Protein AF-A0A0H4XNU8-F1 (afdb_monomer)

Mean predicted aligned error: 20.28 Å

Radius of gyration: 32.4 Å; Cα contacts (8 Å, |Δi|>4): 1910; chains: 1; bounding box: 94×73×73 Å

pLDDT: mean 80.83, std 12.04, range [45.25, 98.5]

Foldseek 3Di:
DACVVVVAQAAWDDPVPQDIDGHHDEDPQWFQCAPPAFRHTYHDDHDFAACVNVVAQAHWDGSSRRDIYGNHADDPPWHQCQVVDHRHTDNHPPPFAACVNVVAQAAWDGRRPRDIYGNHADDPQWAQLQVVQHRHTDNHPQDFDACVNVVAQADWDGRSRRDIHGSHAEDPQWHQCEPLRHRHTYDDPLDFAACVNVVAQAAWDGRSNRDIDGNHADDPQWHQCLPHHRHTDNNDPPFQACVNVVAQADWDGRRPPDTDGSHADPDQWAQCAPPRHRHTDDDDDDFAACVNVVAQADWDGRSRRDIDGRHAEDPQWDQLQPLDHRHTDHNPDDFAACLQVVAQADWDGRSRRDIDGNHAADPPWHACLVVDHRHTEHVDQDQAREEPEADPWDKDKDKLVPYDQNDADPQAFPQFRKHKYKYFHQAFAKKKKKWFLALAQKKKWKFWDTPPGHTQDIWRDAQAAANMTMDIGGDHHGTMIIIMIFHSDNFQRRIGMTIITMHGADCACAPVLQVRDDRHGDRYHRLSGPRNVPPPCQQANSLAPEEPEADPWDKDKDKQGPQGRNDDDPAAFGSERKHKYKYFHQAFAKKKKWFPPPPAWKKKWKASGSPGPIQDIFTGLDRDLFFTQMDIGTDHHGRMIMIMITHRRDSRYHRMDITIITMHGADCACVPVQPVRDPRPRPRDGHPSDPSND

Organism: NCBI:txid1297742

Nearest PDB structures (foldseek):
  4dzg-assembly1_A  TM=6.553E-01  e=8.108E-03  Aeromonas hydrophila subsp. hydrophila ATCC 7966
  7ay3-assembly1_A  TM=4.704E-01  e=2.960E-02  uncultured bacterium
  1yi9-assembly1_A  TM=2.552E-01  e=3.686E-03  Rattus norvegicus
  6an3-assembly1_A  TM=2.077E-01  e=7.202E-04  Rattus norvegicus
  8a28-assembly1_A  TM=3.999E-01  e=3.730E-01  Limulus polyphemus

Sequence (694 aa):
MTCASQGMDCGIAIDGCGGTLECGQCGPDEVCGGGGRHNVCGPAPCEPTTCEALGNDCGQVSDGCGGVLECGGCEAPEACGGGGTPNVCGEPTCTPDTCESLARNCGAVPDGCGGILSCGACPEGLSCGGDGTPNMCGRGVCKRTTCGALGKNCGQVSDGCGGMLDCGVCANGLSCGGGGVPNVCGNPLCTPGTCETLGKNCGAVADGCGGMLDCGVCVDGETCGGTEPNVCGSGVCTPLTCESQGKNCGDVPDGCGGLLDCGFCPGDQTCGGGGVDHVCGNPICTPATCESLGSDCGTVPDGCGGALQCGTCANGEVCGGGGTPNVCAATSCRPYTCGLLGKTCGSVPDGCGGYLECGTCTAPESCGATGVPNVCAASASVCVDRDLGDMLPVMLKGTTAHAGDDHQSSCGGSGAPDRGFLWRAPKSALFTFDTAKSAMRSLISVRSGGCGGAELACAKDGISYGGGARVSVPLVKGQTVLVVVDSASPDRFNAGYFELHIDEQRSSEAGSCFDGMDNDGDRWVDCADPDCHDAPGCGGRGCAHHDLGSALPVTFHGETAGSGDGFQGTCGALLQQDRAHLWTAPKAGTYVFDTAPNEWGNALYVLTGCRGTELGCSANPNPGPRGSPAVKVTLAQGRTVLVVVDGMANPDQDTPIRYTLHISEYAETEAGRCADGADNDADGFADSADSDCR

Structure (mmCIF, N/CA/C/O backbone):
data_AF-A0A0H4XNU8-F1
#
_entry.id   AF-A0A0H4XNU8-F1
#
loop_
_atom_site.group_PDB
_atom_site.id
_atom_site.type_symbol
_atom_site.label_atom_id
_atom_site.label_alt_id
_atom_site.label_comp_id
_atom_site.label_asym_id
_atom_site.label_entity_id
_atom_site.label_seq_id
_atom_site.pdbx_PDB_ins_code
_atom_site.Cartn_x
_atom_site.Cartn_y
_atom_site.Cartn_z
_atom_site.occupancy
_atom_site.B_iso_or_equiv
_atom_site.auth_seq_id
_atom_site.auth_comp_id
_atom_site.auth_asym_id
_atom_site.auth_atom_id
_atom_site.pdbx_PDB_model_num
ATOM 1 N N . MET A 1 1 ? 38.198 -1.512 18.448 1.00 57.19 1 MET A N 1
ATOM 2 C CA . MET A 1 1 ? 39.018 -0.676 19.364 1.00 57.19 1 MET A CA 1
ATOM 3 C C . MET A 1 1 ? 40.504 -0.828 19.023 1.00 57.19 1 MET A C 1
ATOM 5 O O . MET A 1 1 ? 40.840 -1.827 18.406 1.00 57.19 1 MET A O 1
ATOM 9 N N . THR A 1 2 ? 41.394 0.106 19.392 1.00 69.94 2 THR A N 1
ATOM 10 C CA . THR A 1 2 ? 42.865 -0.029 19.220 1.00 69.94 2 THR A CA 1
ATOM 11 C C . THR A 1 2 ? 43.587 0.007 20.574 1.00 69.94 2 THR A C 1
ATOM 13 O O . THR A 1 2 ? 43.027 0.493 21.555 1.00 69.94 2 THR A O 1
ATOM 16 N N . CYS A 1 3 ? 44.835 -0.475 20.652 1.00 72.12 3 CYS A N 1
ATOM 17 C CA . CYS A 1 3 ? 45.652 -0.383 21.876 1.00 72.12 3 CYS A CA 1
ATOM 18 C C . CYS A 1 3 ? 45.792 1.068 22.370 1.00 72.12 3 CYS A C 1
ATOM 20 O O . CYS A 1 3 ? 45.608 1.353 23.551 1.00 72.12 3 CYS A O 1
ATOM 22 N N . ALA A 1 4 ? 46.002 2.001 21.433 1.00 72.69 4 ALA A N 1
ATOM 23 C CA . ALA A 1 4 ? 46.117 3.427 21.720 1.00 72.69 4 ALA A CA 1
ATOM 24 C C . ALA A 1 4 ? 44.800 4.035 22.231 1.00 72.69 4 ALA A C 1
ATOM 26 O O . ALA A 1 4 ? 44.817 4.822 23.174 1.00 72.69 4 ALA A O 1
ATOM 27 N N . SER A 1 5 ? 43.649 3.640 21.668 1.00 68.62 5 SER A N 1
ATOM 28 C CA . SER A 1 5 ? 42.345 4.125 22.144 1.00 68.62 5 SER A CA 1
ATOM 29 C C . SER A 1 5 ? 41.979 3.589 23.532 1.00 68.62 5 SER A C 1
ATOM 31 O O . SER A 1 5 ? 41.101 4.145 24.179 1.00 68.62 5 SER A O 1
ATOM 33 N N . GLN A 1 6 ? 42.627 2.509 23.978 1.00 63.34 6 GLN A N 1
ATOM 34 C CA . GLN A 1 6 ? 42.438 1.905 25.300 1.00 63.34 6 GLN A CA 1
ATOM 35 C C . GLN A 1 6 ? 43.552 2.279 26.297 1.00 63.34 6 GLN A C 1
ATOM 37 O O . GLN A 1 6 ? 43.554 1.790 27.424 1.00 63.34 6 GLN A O 1
ATOM 42 N N . GLY A 1 7 ? 44.493 3.148 25.904 1.00 73.25 7 GLY A N 1
ATOM 43 C CA . GLY A 1 7 ? 45.589 3.601 26.765 1.00 73.25 7 GLY A CA 1
ATOM 44 C C . GLY A 1 7 ? 46.580 2.500 27.159 1.00 73.25 7 GLY A C 1
ATOM 45 O O . GLY A 1 7 ? 47.134 2.569 28.254 1.00 73.25 7 GLY A O 1
ATOM 46 N N . MET A 1 8 ? 46.766 1.488 26.302 1.00 78.12 8 MET A N 1
ATOM 47 C CA . MET A 1 8 ? 47.666 0.354 26.536 1.00 78.12 8 MET A CA 1
ATOM 48 C C . MET A 1 8 ? 48.914 0.446 25.650 1.00 78.12 8 MET A C 1
ATOM 50 O O . MET A 1 8 ? 48.805 0.539 24.425 1.00 78.12 8 MET A O 1
ATOM 54 N N . ASP A 1 9 ? 50.088 0.356 26.273 1.00 82.56 9 ASP A N 1
ATOM 55 C CA . ASP A 1 9 ? 51.400 0.432 25.610 1.00 82.56 9 ASP A CA 1
ATOM 56 C C . ASP A 1 9 ? 52.025 -0.956 25.389 1.00 82.56 9 ASP A C 1
ATOM 58 O O . ASP A 1 9 ? 52.915 -1.125 24.552 1.00 82.56 9 ASP A O 1
ATOM 62 N N . CYS A 1 10 ? 51.573 -1.955 26.152 1.00 77.69 10 CYS A N 1
ATOM 63 C CA . CYS A 1 10 ? 52.106 -3.312 26.158 1.00 77.69 10 CYS A CA 1
ATOM 64 C C . CYS A 1 10 ? 51.025 -4.348 26.533 1.00 77.69 10 CYS A C 1
ATOM 66 O O . CYS A 1 10 ? 50.009 -4.002 27.133 1.00 77.69 10 CYS A O 1
ATOM 68 N N . GLY A 1 11 ? 51.270 -5.633 26.269 1.00 77.12 11 GLY A N 1
ATOM 69 C CA . GLY A 1 11 ? 50.391 -6.727 26.694 1.00 77.12 11 GLY A CA 1
ATOM 70 C C . GLY A 1 11 ? 49.238 -6.991 25.725 1.00 77.12 11 GLY A C 1
ATOM 71 O O . GLY A 1 11 ? 49.294 -6.623 24.557 1.00 77.12 11 GLY A O 1
ATOM 72 N N . ILE A 1 12 ? 48.201 -7.686 26.190 1.00 73.12 12 ILE A N 1
ATOM 73 C CA . ILE A 1 12 ? 47.068 -8.093 25.349 1.00 73.12 12 ILE A CA 1
ATOM 74 C C . ILE A 1 12 ? 45.835 -7.262 25.722 1.00 73.12 12 ILE A C 1
ATOM 76 O O . ILE A 1 12 ? 45.466 -7.177 26.894 1.00 73.12 12 ILE A O 1
ATOM 80 N N . ALA A 1 13 ? 45.193 -6.662 24.721 1.00 66.31 13 ALA A N 1
ATOM 81 C CA . ALA A 1 13 ? 43.904 -5.983 24.833 1.00 66.31 13 ALA A CA 1
ATOM 82 C C . ALA A 1 13 ? 42.803 -6.815 24.162 1.00 66.31 13 ALA A C 1
ATOM 84 O O . ALA A 1 13 ? 43.080 -7.610 23.271 1.00 66.31 13 ALA A O 1
ATOM 85 N N . ILE A 1 14 ? 41.545 -6.620 24.548 1.00 64.25 14 ILE A N 1
ATOM 86 C CA . ILE A 1 14 ? 40.401 -7.264 23.885 1.00 64.25 14 ILE A CA 1
ATOM 87 C C . ILE A 1 14 ? 39.806 -6.262 22.891 1.00 64.25 14 ILE A C 1
ATOM 89 O O . ILE A 1 14 ? 39.700 -5.066 23.184 1.00 64.25 14 ILE A O 1
ATOM 93 N N . ASP A 1 15 ? 39.458 -6.719 21.690 1.00 61.16 15 ASP A N 1
ATOM 94 C CA . ASP A 1 15 ? 38.991 -5.847 20.600 1.00 61.16 15 ASP A CA 1
ATOM 95 C C . ASP A 1 15 ? 37.511 -5.436 20.697 1.00 61.16 15 ASP A C 1
ATOM 97 O O . ASP A 1 15 ? 37.082 -4.527 19.977 1.00 61.16 15 ASP A O 1
ATOM 101 N N . GLY A 1 16 ? 36.770 -6.050 21.626 1.00 53.28 16 GLY A N 1
ATOM 102 C CA . GLY A 1 16 ? 35.334 -5.862 21.847 1.00 53.28 16 GLY A CA 1
ATOM 103 C C . GLY A 1 16 ? 34.435 -6.798 21.028 1.00 53.28 16 GLY A C 1
ATOM 104 O O . GLY A 1 16 ? 33.220 -6.690 21.133 1.00 53.28 16 GLY A O 1
ATOM 105 N N . CYS A 1 17 ? 35.003 -7.710 20.234 1.00 45.25 17 CYS A N 1
ATOM 106 C CA . CYS A 1 17 ? 34.292 -8.690 19.398 1.00 45.25 17 CYS A CA 1
ATOM 107 C C . CYS A 1 17 ? 34.685 -10.146 19.729 1.00 45.25 17 CYS A C 1
ATOM 109 O O . CYS A 1 17 ? 34.407 -11.058 18.952 1.00 45.25 17 CYS A O 1
ATOM 111 N N . GLY A 1 18 ? 35.339 -10.369 20.875 1.00 53.19 18 GLY A N 1
ATOM 112 C CA . GLY A 1 18 ? 35.817 -11.684 21.315 1.00 53.19 18 GLY A CA 1
ATOM 113 C C . GLY A 1 18 ? 37.211 -12.069 20.801 1.00 53.19 18 GLY A C 1
ATOM 114 O O . GLY A 1 18 ? 37.620 -13.212 20.999 1.00 53.19 18 GLY A O 1
ATOM 115 N N . GLY A 1 19 ? 37.942 -11.147 20.161 1.00 56.78 19 GLY A N 1
ATOM 116 C CA . GLY A 1 19 ? 39.332 -11.323 19.733 1.00 56.78 19 GLY A CA 1
ATOM 117 C C . GLY A 1 19 ? 40.340 -10.566 20.610 1.00 56.78 19 GLY A C 1
ATOM 118 O O . GLY A 1 19 ? 39.985 -9.696 21.410 1.00 56.78 19 GLY A O 1
ATOM 119 N N . THR A 1 20 ? 41.625 -10.899 20.460 1.00 64.38 20 THR A N 1
ATOM 120 C CA . THR A 1 20 ? 42.739 -10.281 21.199 1.00 64.38 20 THR A CA 1
ATOM 121 C C . THR A 1 20 ? 43.615 -9.416 20.291 1.00 64.38 20 THR A C 1
ATOM 123 O O . THR A 1 20 ? 44.028 -9.849 19.217 1.00 64.38 20 THR A O 1
ATOM 126 N N . LEU A 1 21 ? 43.959 -8.217 20.755 1.00 68.50 21 LEU A N 1
ATOM 127 C CA . LEU A 1 21 ? 44.930 -7.293 20.173 1.00 68.50 21 LEU A CA 1
ATOM 128 C C . LEU A 1 21 ? 46.251 -7.402 20.942 1.00 68.50 21 LEU A C 1
ATOM 130 O O . LEU A 1 21 ? 46.272 -7.222 22.158 1.00 68.50 21 LEU A O 1
ATOM 134 N N . GLU A 1 22 ? 47.359 -7.641 20.243 1.00 77.12 22 GLU A N 1
ATOM 135 C CA . GLU A 1 22 ? 48.696 -7.581 20.843 1.00 77.12 22 GLU A CA 1
ATOM 136 C C . GLU A 1 22 ? 49.221 -6.140 20.823 1.00 77.12 22 GLU A C 1
ATOM 138 O O . GLU A 1 22 ? 49.539 -5.576 19.773 1.00 77.12 22 GLU A O 1
ATOM 143 N N . CYS A 1 23 ? 49.310 -5.531 21.999 1.00 75.75 23 CYS A N 1
ATOM 144 C CA . CYS A 1 23 ? 49.832 -4.191 22.196 1.00 75.75 23 CYS A CA 1
ATOM 145 C C . CYS A 1 23 ? 51.313 -4.302 22.546 1.00 75.75 23 CYS A C 1
ATOM 147 O O . CYS A 1 23 ? 51.617 -4.772 23.625 1.00 75.75 23 CYS A O 1
ATOM 149 N N . GLY A 1 24 ? 52.214 -3.891 21.647 1.00 80.19 24 GLY A N 1
ATOM 150 C CA . GLY A 1 24 ? 53.619 -3.534 21.922 1.00 80.19 24 GLY A CA 1
ATOM 151 C C . GLY A 1 24 ? 54.513 -4.479 22.759 1.00 80.19 24 GLY A C 1
ATOM 152 O O . GLY A 1 24 ? 54.123 -5.507 23.298 1.00 80.19 24 GLY A O 1
ATOM 153 N N . GLN A 1 25 ? 55.789 -4.112 22.885 1.00 80.75 25 GLN A N 1
ATOM 154 C CA . GLN A 1 25 ? 56.711 -4.693 23.867 1.00 80.75 25 GLN A CA 1
ATOM 155 C C . GLN A 1 25 ? 57.428 -3.558 24.594 1.00 80.75 25 GLN A C 1
ATOM 157 O O . GLN A 1 25 ? 57.794 -2.562 23.969 1.00 80.75 25 GLN A O 1
ATOM 162 N N . CYS A 1 26 ? 57.630 -3.707 25.904 1.00 83.75 26 CYS A N 1
ATOM 163 C CA . CYS A 1 26 ? 58.303 -2.690 26.707 1.00 83.75 26 CYS A CA 1
ATOM 164 C C . CYS A 1 26 ? 59.807 -2.618 26.433 1.00 83.75 26 CYS A C 1
ATOM 166 O O . CYS A 1 26 ? 60.426 -3.581 25.971 1.00 83.75 26 CYS A O 1
ATOM 168 N N . GLY A 1 27 ? 60.392 -1.455 26.730 1.00 83.31 27 GLY A N 1
ATOM 169 C CA . GLY A 1 27 ? 61.831 -1.238 26.641 1.00 83.31 27 GLY A CA 1
ATOM 170 C C . GLY A 1 27 ? 62.631 -2.117 27.619 1.00 83.31 27 GLY A C 1
ATOM 171 O O . GLY A 1 27 ? 62.067 -2.710 28.534 1.00 83.31 27 GLY A O 1
ATOM 172 N N . PRO A 1 28 ? 63.965 -2.194 27.464 1.00 77.69 28 PRO A N 1
ATOM 173 C CA . PRO A 1 28 ? 64.818 -3.161 28.167 1.00 77.69 28 PRO A CA 1
ATOM 174 C C . PRO A 1 28 ? 64.850 -3.048 29.704 1.00 77.69 28 PRO A C 1
ATOM 176 O O . PRO A 1 28 ? 65.279 -4.003 30.349 1.00 77.69 28 PRO A O 1
ATOM 179 N N . ASP A 1 29 ? 64.386 -1.934 30.282 1.00 81.88 29 ASP A N 1
ATOM 180 C CA . ASP A 1 29 ? 64.340 -1.691 31.735 1.00 81.88 29 ASP A CA 1
ATOM 181 C C . ASP A 1 29 ? 62.900 -1.591 32.291 1.00 81.88 29 ASP A C 1
ATOM 183 O O . ASP A 1 29 ? 62.694 -1.227 33.451 1.00 81.88 29 ASP A O 1
ATOM 187 N N . GLU A 1 30 ? 61.894 -1.916 31.475 1.00 85.12 30 GLU A N 1
ATOM 188 C CA . GLU A 1 30 ? 60.474 -1.816 31.814 1.00 85.12 30 GLU A CA 1
ATOM 189 C C . GLU A 1 30 ? 59.786 -3.173 31.673 1.00 85.12 30 GLU A C 1
ATOM 191 O O . GLU A 1 30 ? 60.106 -3.984 30.804 1.00 85.12 30 GLU A O 1
ATOM 196 N N . VAL A 1 31 ? 58.805 -3.417 32.533 1.00 84.00 31 VAL A N 1
ATOM 197 C CA . VAL A 1 31 ? 57.924 -4.581 32.442 1.00 84.00 31 VAL A CA 1
ATOM 198 C C . VAL A 1 31 ? 56.513 -4.110 32.148 1.00 84.00 31 VAL A C 1
ATOM 200 O O . VAL A 1 31 ? 56.105 -3.025 32.576 1.00 84.00 31 VAL A O 1
ATOM 203 N N . CYS A 1 32 ? 55.764 -4.926 31.412 1.00 80.81 32 CYS A N 1
ATOM 204 C CA . CYS A 1 32 ? 54.367 -4.621 31.172 1.00 80.81 32 CYS A CA 1
ATOM 205 C C . CYS A 1 32 ? 53.594 -4.675 32.491 1.00 80.81 32 CYS A C 1
ATOM 207 O O . CYS A 1 32 ? 53.775 -5.624 33.251 1.00 80.81 32 CYS A O 1
ATOM 209 N N . GLY A 1 33 ? 52.815 -3.635 32.793 1.00 76.81 33 GLY A N 1
ATOM 210 C CA . GLY A 1 33 ? 52.132 -3.478 34.079 1.00 76.81 33 GLY A CA 1
ATOM 211 C C . GLY A 1 33 ? 52.991 -2.894 35.210 1.00 76.81 33 GLY A C 1
ATOM 212 O O . GLY A 1 33 ? 52.530 -2.775 36.350 1.00 76.81 33 GLY A O 1
ATOM 213 N N . GLY A 1 34 ? 54.250 -2.535 34.931 1.00 77.06 34 GLY A N 1
ATOM 214 C CA . GLY A 1 34 ? 55.169 -1.971 35.919 1.00 77.06 34 GLY A CA 1
ATOM 215 C C . GLY A 1 34 ? 54.705 -0.610 36.455 1.00 77.06 34 GLY A C 1
ATOM 216 O O . GLY A 1 34 ? 54.077 0.183 35.759 1.00 77.06 34 GLY A O 1
ATOM 217 N N . GLY A 1 35 ? 54.993 -0.323 37.726 1.00 73.12 35 GLY A N 1
ATOM 218 C CA . GLY A 1 35 ? 54.516 0.893 38.399 1.00 73.12 35 GLY A CA 1
ATOM 219 C C . GLY A 1 35 ? 53.026 0.880 38.775 1.00 73.12 35 GLY A C 1
ATOM 220 O O . GLY A 1 35 ? 52.489 1.927 39.137 1.00 73.12 35 GLY A O 1
ATOM 221 N N . GLY A 1 36 ? 52.365 -0.285 38.712 1.00 70.69 36 GLY A N 1
ATOM 222 C CA . GLY A 1 36 ? 50.984 -0.488 39.168 1.00 70.69 36 GLY A CA 1
ATOM 223 C C . GLY A 1 36 ? 49.905 -0.044 38.176 1.00 70.69 36 GLY A C 1
ATOM 224 O O . GLY A 1 36 ? 48.759 0.154 38.575 1.00 70.69 36 GLY A O 1
ATOM 225 N N . ARG A 1 37 ? 50.253 0.150 36.898 1.00 73.69 37 ARG A N 1
ATOM 226 C CA . ARG A 1 37 ? 49.310 0.523 35.831 1.00 73.69 37 ARG A CA 1
ATOM 227 C C . ARG A 1 37 ? 49.248 -0.597 34.800 1.00 73.69 37 ARG A C 1
ATOM 229 O O . ARG A 1 37 ? 50.217 -0.815 34.086 1.00 73.69 37 ARG A O 1
ATOM 236 N N . HIS A 1 38 ? 48.119 -1.299 34.745 1.00 76.56 38 HIS A N 1
ATOM 237 C CA . HIS A 1 38 ? 47.939 -2.480 33.896 1.00 76.56 38 HIS A CA 1
ATOM 238 C C . HIS A 1 38 ? 48.152 -2.163 32.412 1.00 76.56 38 HIS A C 1
ATOM 240 O O . HIS A 1 38 ? 47.690 -1.124 31.941 1.00 76.56 38 HIS A O 1
ATOM 246 N N . ASN A 1 39 ? 48.812 -3.074 31.685 1.00 75.31 39 ASN A N 1
ATOM 247 C CA . ASN A 1 39 ? 49.046 -2.981 30.234 1.00 75.31 39 ASN A CA 1
ATOM 248 C C . ASN A 1 39 ? 49.775 -1.692 29.781 1.00 75.31 39 ASN A C 1
ATOM 250 O O . ASN A 1 39 ? 49.693 -1.275 28.625 1.00 75.31 39 ASN A O 1
ATOM 254 N N . VAL A 1 40 ? 50.515 -1.063 30.698 1.00 82.25 40 VAL A N 1
ATOM 255 C CA . VAL A 1 40 ? 51.370 0.107 30.462 1.00 82.25 40 VAL A CA 1
ATOM 256 C C . VAL A 1 40 ? 52.797 -0.254 30.867 1.00 82.25 40 VAL A C 1
ATOM 258 O O . VAL A 1 40 ? 53.010 -0.945 31.866 1.00 82.25 40 VAL A O 1
ATOM 261 N N . CYS A 1 41 ? 53.788 0.181 30.093 1.00 86.00 41 CYS A N 1
ATOM 262 C CA . CYS A 1 41 ? 55.189 -0.075 30.422 1.00 86.00 41 CYS A CA 1
ATOM 263 C C . CYS A 1 41 ? 55.634 0.754 31.631 1.00 86.00 41 CYS A C 1
ATOM 265 O O . CYS A 1 41 ? 55.371 1.955 31.707 1.00 86.00 41 CYS A O 1
ATOM 267 N N . GLY A 1 42 ? 56.327 0.122 32.581 1.00 84.38 42 GLY A N 1
ATOM 268 C CA . GLY A 1 42 ? 56.867 0.816 33.747 1.00 84.38 42 GLY A CA 1
ATOM 269 C C . GLY A 1 42 ? 57.881 -0.010 34.546 1.00 84.38 42 GLY A C 1
ATOM 270 O O . GLY A 1 42 ? 58.182 -1.152 34.190 1.00 84.38 42 GLY A O 1
ATOM 271 N N . PRO A 1 43 ? 58.436 0.542 35.640 1.00 82.31 43 PRO A N 1
ATOM 272 C CA . PRO A 1 43 ? 59.453 -0.137 36.442 1.00 82.31 43 PRO A CA 1
ATOM 273 C C . PRO A 1 43 ? 58.869 -1.316 37.241 1.00 82.31 43 PRO A C 1
ATOM 275 O O . PRO A 1 43 ? 57.769 -1.230 37.787 1.00 82.31 43 PRO A O 1
ATOM 278 N N . ALA A 1 44 ? 59.627 -2.411 37.346 1.00 76.44 44 ALA A N 1
ATOM 279 C CA . ALA A 1 44 ? 59.259 -3.603 38.120 1.00 76.44 44 ALA A CA 1
ATOM 280 C C . ALA A 1 44 ? 59.102 -3.314 39.637 1.00 76.44 44 ALA A C 1
ATOM 282 O O . ALA A 1 44 ? 59.775 -2.414 40.152 1.00 76.44 44 ALA A O 1
ATOM 283 N N . PRO A 1 45 ? 58.303 -4.102 40.392 1.00 72.69 45 PRO A N 1
ATOM 284 C CA . PRO A 1 45 ? 57.601 -5.330 39.993 1.00 72.69 45 PRO A CA 1
ATOM 285 C C . PRO A 1 45 ? 56.221 -5.081 39.361 1.00 72.69 45 PRO A C 1
ATOM 287 O O . PRO A 1 45 ? 55.610 -4.040 39.584 1.00 72.69 45 PRO A O 1
ATOM 290 N N . CYS A 1 46 ? 55.731 -6.067 38.604 1.00 78.81 46 CYS A N 1
ATOM 291 C CA . CYS A 1 46 ? 54.324 -6.168 38.222 1.00 78.81 46 CYS A CA 1
ATOM 292 C C . CYS A 1 46 ? 53.659 -7.254 39.075 1.00 78.81 46 CYS A C 1
ATOM 294 O O . CYS A 1 46 ? 54.197 -8.360 39.171 1.00 78.81 46 CYS A O 1
ATOM 296 N N . GLU A 1 47 ? 52.532 -6.938 39.712 1.00 82.00 47 GLU A N 1
ATOM 297 C CA . GLU A 1 47 ? 51.700 -7.930 40.398 1.00 82.00 47 GLU A CA 1
ATOM 298 C C . GLU A 1 47 ? 50.491 -8.263 39.513 1.00 82.00 47 GLU A C 1
ATOM 300 O O . GLU A 1 47 ? 49.687 -7.366 39.253 1.00 82.00 47 GLU A O 1
ATOM 305 N N . PRO A 1 48 ? 50.362 -9.512 39.022 1.00 78.19 48 PRO A N 1
ATOM 306 C CA . PRO A 1 48 ? 49.256 -9.888 38.154 1.00 78.19 48 PRO A CA 1
ATOM 307 C C . PRO A 1 48 ? 47.937 -9.891 38.929 1.00 78.19 48 PRO A C 1
ATOM 309 O O . PRO A 1 48 ? 47.866 -10.383 40.059 1.00 78.19 48 PRO A O 1
ATOM 312 N N . THR A 1 49 ? 46.887 -9.350 38.315 1.00 81.81 49 THR A N 1
ATOM 313 C CA . THR A 1 49 ? 45.529 -9.377 38.872 1.00 81.81 49 THR A CA 1
ATOM 314 C C . THR A 1 49 ? 44.934 -10.792 38.813 1.00 81.81 49 THR A C 1
ATOM 316 O O . THR A 1 49 ? 45.531 -11.722 38.270 1.00 81.81 49 THR A O 1
ATOM 319 N N . THR A 1 50 ? 43.746 -10.982 39.384 1.00 85.50 50 THR A N 1
ATOM 320 C CA . THR A 1 50 ? 42.984 -12.236 39.301 1.00 85.50 50 THR A CA 1
ATOM 321 C C . THR A 1 50 ? 41.590 -11.973 38.738 1.00 85.50 50 THR A C 1
ATOM 323 O O . THR A 1 50 ? 41.084 -10.855 38.812 1.00 85.50 50 THR A O 1
ATOM 326 N N . CYS A 1 51 ? 40.939 -13.009 38.205 1.00 81.44 51 CYS A N 1
ATOM 327 C CA . CYS A 1 51 ? 39.557 -12.921 37.721 1.00 81.44 51 CYS A CA 1
ATOM 328 C C . CYS A 1 51 ? 38.600 -12.388 38.798 1.00 81.44 51 CYS A C 1
ATOM 330 O O . CYS A 1 51 ? 37.810 -11.485 38.542 1.00 81.44 51 CYS A O 1
ATOM 332 N N . GLU A 1 52 ? 38.760 -12.871 40.034 1.00 80.62 52 GLU A N 1
ATOM 333 C CA . GLU A 1 52 ? 37.970 -12.447 41.193 1.00 80.62 52 GLU A CA 1
ATOM 334 C C . GLU A 1 52 ? 38.194 -10.967 41.543 1.00 80.62 52 GLU A C 1
ATOM 336 O O . GLU A 1 52 ? 37.239 -10.250 41.829 1.00 80.62 52 GLU A O 1
ATOM 341 N N . ALA A 1 53 ? 39.437 -10.478 41.462 1.00 79.19 53 ALA A N 1
ATOM 342 C CA . ALA A 1 53 ? 39.754 -9.074 41.723 1.00 79.19 53 ALA A CA 1
ATOM 343 C C . ALA A 1 53 ? 39.202 -8.121 40.647 1.00 79.19 53 ALA A C 1
ATOM 345 O O . ALA A 1 53 ? 38.978 -6.944 40.931 1.00 79.19 53 ALA A O 1
ATOM 346 N N . LEU A 1 54 ? 38.978 -8.624 39.428 1.00 74.31 54 LEU A N 1
ATOM 347 C CA . LEU A 1 54 ? 38.376 -7.883 38.318 1.00 74.31 54 LEU A CA 1
ATOM 348 C C . LEU A 1 54 ? 36.845 -8.005 38.257 1.00 74.31 54 LEU A C 1
ATOM 350 O O . LEU A 1 54 ? 36.223 -7.271 37.496 1.00 74.31 54 LEU A O 1
ATOM 354 N N . GLY A 1 55 ? 36.245 -8.903 39.044 1.00 78.19 55 GLY A N 1
ATOM 355 C CA . GLY A 1 55 ? 34.812 -9.191 38.979 1.00 78.19 55 GLY A CA 1
ATOM 356 C C . GLY A 1 55 ? 34.388 -9.950 37.718 1.00 78.19 55 GLY A C 1
ATOM 357 O O . GLY A 1 55 ? 33.231 -9.842 37.333 1.00 78.19 55 GLY A O 1
ATOM 358 N N . ASN A 1 56 ? 35.305 -10.697 37.093 1.00 82.50 56 ASN A N 1
ATOM 359 C CA . ASN A 1 56 ? 35.052 -11.469 35.875 1.00 82.50 56 ASN A CA 1
ATOM 360 C C . ASN A 1 56 ? 34.903 -12.958 36.207 1.00 82.50 56 ASN A C 1
ATOM 362 O O . ASN A 1 56 ? 35.763 -13.529 36.882 1.00 82.50 56 ASN A O 1
ATOM 366 N N . ASP A 1 57 ? 33.856 -13.595 35.698 1.00 83.56 57 ASP A N 1
ATOM 367 C CA . ASP A 1 57 ? 33.534 -15.015 35.912 1.00 83.56 57 ASP A CA 1
ATOM 368 C C . ASP A 1 57 ? 33.478 -15.824 34.599 1.00 83.56 57 ASP A C 1
ATOM 370 O O . ASP A 1 57 ? 33.189 -17.024 34.610 1.00 83.56 57 ASP A O 1
ATOM 374 N N . CYS A 1 58 ? 33.818 -15.193 33.467 1.00 79.62 58 CYS A N 1
ATOM 375 C CA . CYS A 1 58 ? 33.963 -15.871 32.186 1.00 79.62 58 CYS A CA 1
ATOM 376 C C . CYS A 1 58 ? 34.930 -15.175 31.212 1.00 79.62 58 CYS A C 1
ATOM 378 O O . CYS A 1 58 ? 35.201 -13.972 31.279 1.00 79.62 58 CYS A O 1
ATOM 380 N N . GLY A 1 59 ? 35.427 -15.948 30.243 1.00 78.50 59 GLY A N 1
ATOM 381 C CA . GLY A 1 59 ? 36.231 -15.441 29.128 1.00 78.50 59 GLY A CA 1
ATOM 382 C C . GLY A 1 59 ? 37.690 -15.137 29.483 1.00 78.50 59 GLY A C 1
ATOM 383 O O . GLY A 1 59 ? 38.136 -15.314 30.616 1.00 78.50 59 GLY A O 1
ATOM 384 N N . GLN A 1 60 ? 38.447 -14.697 28.478 1.00 79.56 60 GLN A N 1
ATOM 385 C CA . GLN A 1 60 ? 39.854 -14.322 28.624 1.00 79.56 60 GLN A CA 1
ATOM 386 C C . GLN A 1 60 ? 39.983 -12.858 29.027 1.00 79.56 60 GLN A C 1
ATOM 388 O O . GLN A 1 60 ? 39.298 -12.012 28.455 1.00 79.56 60 GLN A O 1
ATOM 393 N N . VAL A 1 61 ? 40.880 -12.548 29.963 1.00 73.88 61 VAL A N 1
ATOM 394 C CA . VAL A 1 61 ? 41.232 -11.168 30.348 1.00 73.88 61 VAL A CA 1
ATOM 395 C C . VAL A 1 61 ? 42.730 -11.035 30.589 1.00 73.88 61 VAL A C 1
ATOM 397 O O . VAL A 1 61 ? 43.388 -12.006 30.943 1.00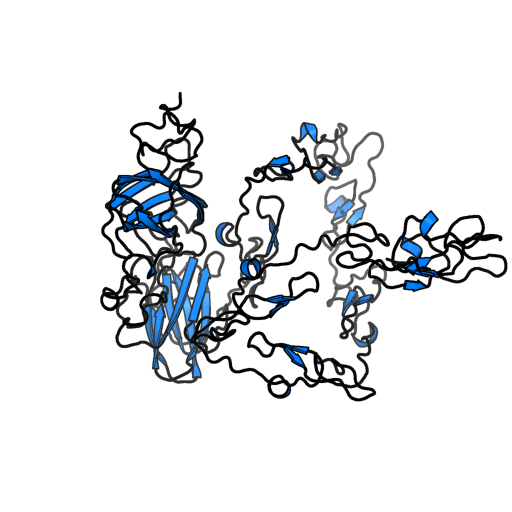 73.88 61 VAL A O 1
ATOM 400 N N . SER A 1 62 ? 43.297 -9.842 30.406 1.00 76.69 62 SER A N 1
ATOM 401 C CA . SER A 1 62 ? 44.712 -9.611 30.730 1.00 76.69 62 SER A CA 1
ATOM 402 C C . SER A 1 62 ? 44.939 -9.687 32.243 1.00 76.69 62 SER A C 1
ATOM 404 O O . SER A 1 62 ? 44.161 -9.131 33.020 1.00 76.69 62 SER A O 1
ATOM 406 N N . ASP A 1 63 ? 46.039 -10.316 32.662 1.00 76.62 63 ASP A N 1
ATOM 407 C CA . ASP A 1 63 ? 46.503 -10.282 34.053 1.00 76.62 63 ASP A CA 1
ATOM 408 C C . ASP A 1 63 ? 47.128 -8.925 34.440 1.00 76.62 63 ASP A C 1
ATOM 410 O O . ASP A 1 63 ? 47.543 -8.729 35.580 1.00 76.62 63 ASP A O 1
ATOM 414 N N . GLY A 1 64 ? 47.190 -7.977 33.499 1.00 71.75 64 GLY A N 1
ATOM 415 C CA . GLY A 1 64 ? 47.776 -6.651 33.677 1.00 71.75 64 GLY A CA 1
ATOM 416 C C . GLY A 1 64 ? 49.303 -6.624 33.591 1.00 71.75 64 GLY A C 1
ATOM 417 O O . GLY A 1 64 ? 49.857 -5.531 33.489 1.00 71.75 64 GLY A O 1
ATOM 418 N N . CYS A 1 65 ? 49.958 -7.789 33.559 1.00 77.44 65 CYS A N 1
ATOM 419 C CA . CYS A 1 65 ? 51.405 -7.999 33.479 1.00 77.44 65 CYS A CA 1
ATOM 420 C C . CYS A 1 65 ? 51.858 -8.662 32.163 1.00 77.44 65 CYS A C 1
ATOM 422 O O . CYS A 1 65 ? 53.002 -9.110 32.047 1.00 77.44 65 CYS A O 1
ATOM 424 N N . GLY A 1 66 ? 50.976 -8.714 31.161 1.00 69.31 66 GLY A N 1
ATOM 425 C CA . GLY A 1 66 ? 51.241 -9.297 29.843 1.00 69.31 66 GLY A CA 1
ATOM 426 C C . GLY A 1 66 ? 50.899 -10.787 29.715 1.00 69.31 66 GLY A C 1
ATOM 427 O O . GLY A 1 66 ? 51.153 -11.366 28.660 1.00 69.31 66 GLY A O 1
ATOM 428 N N . GLY A 1 67 ? 50.330 -11.406 30.750 1.00 71.81 67 GLY A N 1
ATOM 429 C CA . GLY A 1 67 ? 49.712 -12.730 30.703 1.00 71.81 67 GLY A CA 1
ATOM 430 C C . GLY A 1 67 ? 48.193 -12.662 30.501 1.00 71.81 67 GLY A C 1
ATOM 431 O O . GLY A 1 67 ? 47.577 -11.601 30.590 1.00 71.81 67 GLY A O 1
ATOM 432 N N . VAL A 1 68 ? 47.578 -13.814 30.220 1.00 72.44 68 VAL A N 1
ATOM 433 C CA . VAL A 1 68 ? 46.121 -13.960 30.058 1.00 72.44 68 VAL A CA 1
ATOM 434 C C . VAL A 1 68 ? 45.573 -14.821 31.192 1.00 72.44 68 VAL A C 1
ATOM 436 O O . VAL A 1 68 ? 46.092 -15.905 31.465 1.00 72.44 68 VAL A O 1
ATOM 439 N N . LEU A 1 69 ? 44.520 -14.339 31.844 1.00 78.31 69 LEU A N 1
ATOM 440 C CA . LEU A 1 69 ? 43.697 -15.080 32.788 1.00 78.31 69 LEU A CA 1
ATOM 441 C C . LEU A 1 69 ? 42.510 -15.706 32.051 1.00 78.31 69 LEU A C 1
ATOM 443 O O . LEU A 1 69 ? 41.830 -15.041 31.273 1.00 78.31 69 LEU A O 1
ATOM 447 N N . GLU A 1 70 ? 42.242 -16.973 32.350 1.00 82.44 70 GLU A N 1
ATOM 448 C CA . GLU A 1 70 ? 41.077 -17.718 31.865 1.00 82.44 70 GLU A CA 1
ATOM 449 C C . GLU A 1 70 ? 40.018 -17.748 32.973 1.00 82.44 70 GLU A C 1
ATOM 451 O O . GLU A 1 70 ? 40.127 -18.540 33.913 1.00 82.44 70 GLU A O 1
ATOM 456 N N . CYS A 1 71 ? 39.010 -16.877 32.899 1.00 80.25 71 CYS A N 1
ATOM 457 C CA . CYS A 1 71 ? 38.083 -16.642 34.010 1.00 80.25 71 CYS A CA 1
ATOM 458 C C . CYS A 1 71 ? 36.908 -17.615 34.101 1.00 80.25 71 CYS A C 1
ATOM 460 O O . CYS A 1 71 ? 35.999 -17.381 34.882 1.00 80.25 71 CYS A O 1
ATOM 462 N N . GLY A 1 72 ? 36.958 -18.745 33.394 1.00 81.81 72 GLY A N 1
ATOM 463 C CA . GLY A 1 72 ? 35.890 -19.745 33.384 1.00 81.81 72 GLY A CA 1
ATOM 464 C C . GLY A 1 72 ? 34.943 -19.581 32.195 1.00 81.81 72 GLY A C 1
ATOM 465 O O . GLY A 1 72 ? 35.246 -18.883 31.224 1.00 81.81 72 GLY A O 1
ATOM 466 N N . GLY A 1 73 ? 33.808 -20.273 32.245 1.00 80.50 73 GLY A N 1
ATOM 467 C CA . GLY A 1 73 ? 32.778 -20.246 31.209 1.00 80.50 73 GLY A CA 1
ATOM 468 C C . GLY A 1 73 ? 31.387 -20.325 31.827 1.00 80.50 73 GLY A C 1
ATOM 469 O O . GLY A 1 73 ? 31.232 -20.869 32.918 1.00 80.50 73 GLY A O 1
ATOM 470 N N . CYS A 1 74 ? 30.399 -19.782 31.123 1.00 81.56 74 CYS A N 1
ATOM 471 C CA . CYS A 1 74 ? 29.029 -19.685 31.617 1.00 81.56 74 CYS A CA 1
ATOM 472 C C . CYS A 1 74 ? 28.255 -20.992 31.439 1.00 81.56 74 CYS A C 1
ATOM 474 O O . CYS A 1 74 ? 28.470 -21.733 30.472 1.00 81.56 74 CYS A O 1
ATOM 476 N N . GLU A 1 75 ? 27.344 -21.267 32.369 1.00 82.38 75 GLU A N 1
ATOM 477 C CA . GLU A 1 75 ? 26.381 -22.355 32.226 1.00 82.38 75 GLU A CA 1
ATOM 478 C C . GLU A 1 75 ? 25.196 -21.878 31.378 1.00 82.38 75 GLU A C 1
ATOM 480 O O . GLU A 1 75 ? 24.683 -20.781 31.569 1.00 82.38 75 GLU A O 1
ATOM 485 N N . ALA A 1 76 ? 24.743 -22.699 30.428 1.00 65.62 76 ALA A N 1
ATOM 486 C CA . ALA A 1 76 ? 23.592 -22.343 29.599 1.00 65.62 76 ALA A CA 1
ATOM 487 C C . ALA A 1 76 ? 22.336 -22.123 30.477 1.00 65.62 76 ALA A C 1
ATOM 489 O O . ALA A 1 76 ? 22.063 -22.973 31.334 1.00 65.62 76 ALA A O 1
ATOM 490 N N . PRO A 1 77 ? 21.549 -21.051 30.248 1.00 66.88 77 PRO A N 1
ATOM 491 C CA . PRO A 1 77 ? 21.474 -20.236 29.024 1.00 66.88 77 PRO A CA 1
ATOM 492 C C . PRO A 1 77 ? 22.386 -18.997 28.979 1.00 66.88 77 PRO A C 1
ATOM 494 O O . PRO A 1 77 ? 22.373 -18.273 27.984 1.00 66.88 77 PRO A O 1
ATOM 497 N N . GLU A 1 78 ? 23.193 -18.761 30.007 1.00 73.62 78 GLU A N 1
ATOM 498 C CA . GLU A 1 78 ? 24.011 -17.559 30.121 1.00 73.62 78 GLU A CA 1
ATOM 499 C C . GLU A 1 78 ? 25.145 -17.553 29.087 1.00 73.62 78 GLU A C 1
ATOM 501 O O . GLU A 1 78 ? 25.803 -18.564 28.818 1.00 73.62 78 GLU A O 1
ATOM 506 N N . ALA A 1 79 ? 25.401 -16.381 28.512 1.00 75.25 79 ALA A N 1
ATOM 507 C CA . ALA A 1 79 ? 26.535 -16.145 27.632 1.00 75.25 79 ALA A CA 1
ATOM 508 C C . ALA A 1 79 ? 27.537 -15.221 28.325 1.00 75.25 79 ALA A C 1
ATOM 510 O O . ALA A 1 79 ? 27.163 -14.358 29.122 1.00 75.25 79 ALA A O 1
ATOM 511 N N . CYS A 1 80 ? 28.821 -15.374 28.003 1.00 69.06 80 CYS A N 1
ATOM 512 C CA . CYS A 1 80 ? 29.839 -14.490 28.553 1.00 69.06 80 CYS A CA 1
ATOM 513 C C . CYS A 1 80 ? 29.659 -13.075 27.994 1.00 69.06 80 CYS A C 1
ATOM 515 O O . CYS A 1 80 ? 29.832 -12.863 26.794 1.00 69.06 80 CYS A O 1
ATOM 517 N N . GLY A 1 81 ? 29.269 -12.124 28.845 1.00 67.31 81 GLY A N 1
ATOM 518 C CA . GLY A 1 81 ? 28.840 -10.786 28.438 1.00 67.31 81 GLY A CA 1
ATOM 519 C C . GLY A 1 81 ? 27.345 -10.639 28.126 1.00 67.31 81 GLY A C 1
ATOM 520 O O . GLY A 1 81 ? 26.918 -9.545 27.761 1.00 67.31 81 GLY A O 1
ATOM 521 N N . GLY A 1 82 ? 26.536 -11.697 28.264 1.00 66.06 82 GLY A N 1
ATOM 522 C CA . GLY A 1 82 ? 25.141 -11.719 27.803 1.00 66.06 82 GLY A CA 1
ATOM 523 C C . GLY A 1 82 ? 24.223 -10.716 28.513 1.00 66.06 82 GLY A C 1
ATOM 524 O O . GLY A 1 82 ? 23.342 -10.145 27.880 1.00 66.06 82 GLY A O 1
ATOM 525 N N . GLY A 1 83 ? 24.499 -10.391 29.779 1.00 67.38 83 GLY A N 1
ATOM 526 C CA . GLY A 1 83 ? 23.750 -9.390 30.552 1.00 67.38 83 GLY A CA 1
ATOM 527 C C . GLY A 1 83 ? 24.150 -7.928 30.296 1.00 67.38 83 GLY A C 1
ATOM 528 O O . GLY A 1 83 ? 23.746 -7.052 31.058 1.00 67.38 83 GLY A O 1
ATOM 529 N N . GLY A 1 84 ? 24.980 -7.652 29.281 1.00 60.56 84 GLY A N 1
ATOM 530 C CA . GLY A 1 84 ? 25.460 -6.303 28.943 1.00 60.56 84 GLY A CA 1
ATOM 531 C C . GLY A 1 84 ? 26.743 -5.862 29.661 1.00 60.56 84 GLY A C 1
ATOM 532 O O . GLY A 1 84 ? 27.249 -4.777 29.377 1.00 60.56 84 GLY A O 1
ATOM 533 N N . THR A 1 85 ? 27.304 -6.699 30.540 1.00 68.12 85 THR A N 1
ATOM 534 C CA . THR A 1 85 ? 28.590 -6.454 31.218 1.00 68.12 85 THR A CA 1
ATOM 535 C C . THR A 1 85 ? 29.640 -7.439 30.694 1.00 68.12 85 THR A C 1
ATOM 537 O O . THR A 1 85 ? 29.492 -8.634 30.940 1.00 68.12 85 THR A O 1
ATOM 540 N N . PRO A 1 86 ? 30.689 -6.989 29.975 1.00 63.50 86 PRO A N 1
ATOM 541 C CA . PRO A 1 86 ? 31.720 -7.870 29.421 1.00 63.50 86 PRO A CA 1
ATOM 542 C C . PRO A 1 86 ? 32.374 -8.759 30.481 1.00 63.50 86 PRO A C 1
ATOM 544 O O . PRO A 1 86 ? 32.585 -8.313 31.604 1.00 63.50 86 PRO A O 1
ATOM 547 N N . ASN A 1 87 ? 32.722 -9.995 30.104 1.00 68.81 87 ASN A N 1
ATOM 548 C CA . ASN A 1 87 ? 33.423 -10.963 30.961 1.00 68.81 87 ASN A CA 1
ATOM 549 C C . ASN A 1 87 ? 32.683 -11.353 32.257 1.00 68.81 87 ASN A C 1
ATOM 551 O O . ASN A 1 87 ? 33.275 -11.977 33.143 1.00 68.81 87 ASN A O 1
ATOM 555 N N . VAL A 1 88 ? 31.384 -11.040 32.314 1.00 81.38 88 VAL A N 1
ATOM 556 C CA . VAL A 1 88 ? 30.440 -11.499 33.332 1.00 81.38 88 VAL A CA 1
ATOM 557 C C . VAL A 1 88 ? 29.357 -12.353 32.671 1.00 81.38 88 VAL A C 1
ATOM 559 O O . VAL A 1 88 ? 28.793 -11.963 31.642 1.00 81.38 88 VAL A O 1
ATOM 562 N N . CYS A 1 89 ? 29.058 -13.518 33.232 1.00 79.50 89 CYS A N 1
ATOM 563 C CA . CYS A 1 89 ? 27.968 -14.371 32.782 1.00 79.50 89 CYS A CA 1
ATOM 564 C C . CYS A 1 89 ? 26.626 -13.669 32.976 1.00 79.50 89 CYS A C 1
ATOM 566 O O . CYS A 1 89 ? 26.311 -13.146 34.044 1.00 79.50 89 CYS A O 1
ATOM 568 N N . GLY A 1 90 ? 25.822 -13.640 31.918 1.00 74.69 90 GLY A N 1
ATOM 569 C CA . GLY A 1 90 ? 24.467 -13.122 31.998 1.00 74.69 90 GLY A CA 1
ATOM 570 C C . GLY A 1 90 ? 23.597 -13.629 30.862 1.00 74.69 90 GLY A C 1
ATOM 571 O O . GLY A 1 90 ? 24.086 -14.064 29.819 1.00 74.69 90 GLY A O 1
ATOM 572 N N . GLU A 1 91 ? 22.291 -13.569 31.080 1.00 72.56 91 GLU A N 1
ATOM 573 C CA . GLU A 1 91 ? 21.289 -13.923 30.078 1.00 72.56 91 GLU A CA 1
ATOM 574 C C . GLU A 1 91 ? 21.329 -12.919 28.914 1.00 72.56 91 GLU A C 1
ATOM 576 O O . GLU A 1 91 ? 21.264 -11.713 29.169 1.00 72.56 91 GLU A O 1
ATOM 581 N N . PRO A 1 92 ? 21.446 -13.375 27.653 1.00 58.66 92 PRO A N 1
ATOM 582 C CA . PRO A 1 92 ? 21.536 -12.495 26.495 1.00 58.66 92 PRO A CA 1
ATOM 583 C C . PRO A 1 92 ? 20.285 -11.616 26.374 1.00 58.66 92 PRO A C 1
ATOM 585 O O . PRO A 1 92 ? 19.178 -12.118 26.201 1.00 58.66 92 PRO A O 1
ATOM 588 N N . THR A 1 93 ? 20.447 -10.290 26.357 1.00 59.56 93 THR A N 1
ATOM 589 C CA . THR A 1 93 ? 19.375 -9.334 25.998 1.00 59.56 93 THR A CA 1
ATOM 590 C C . THR A 1 93 ? 19.102 -9.291 24.490 1.00 59.56 93 THR A C 1
ATOM 592 O O . THR A 1 93 ? 18.692 -8.271 23.939 1.00 59.56 93 THR A O 1
ATOM 595 N N . CYS A 1 94 ? 19.309 -10.410 23.799 1.00 58.91 94 CYS A N 1
ATOM 596 C CA . CYS A 1 94 ? 18.844 -10.581 22.436 1.00 58.91 94 CYS A CA 1
ATOM 597 C C . CYS A 1 94 ? 17.427 -11.139 22.523 1.00 58.91 94 CYS A C 1
ATOM 599 O O . CYS A 1 94 ? 17.244 -12.281 22.935 1.00 58.91 94 CYS A O 1
ATOM 601 N N . THR A 1 95 ? 16.422 -10.315 22.217 1.00 63.00 95 THR A N 1
ATOM 602 C CA . THR A 1 95 ? 15.041 -10.802 22.118 1.00 63.00 95 THR A CA 1
ATOM 603 C C . THR A 1 95 ? 14.940 -11.571 20.804 1.00 63.00 95 THR A C 1
ATOM 605 O O . THR A 1 95 ? 15.033 -10.929 19.758 1.00 63.00 95 THR A O 1
ATOM 608 N N . PRO A 1 96 ? 14.804 -12.910 20.824 1.00 61.09 96 PRO A N 1
ATOM 609 C CA . PRO A 1 96 ? 14.775 -13.690 19.599 1.00 61.09 96 PRO A CA 1
ATOM 610 C C . PRO A 1 96 ? 13.523 -13.344 18.807 1.00 61.09 96 PRO A C 1
ATOM 612 O O . PRO A 1 96 ? 12.441 -13.171 19.381 1.00 61.09 96 PRO A O 1
ATOM 615 N N . ASP A 1 97 ? 13.662 -13.282 17.490 1.00 74.88 97 ASP A N 1
ATOM 616 C CA . ASP A 1 97 ? 12.514 -13.193 16.607 1.00 74.88 97 ASP A CA 1
ATOM 617 C C . ASP A 1 97 ? 11.554 -14.364 16.852 1.00 74.88 97 ASP A C 1
ATOM 619 O O . ASP A 1 97 ? 11.922 -15.430 17.346 1.00 74.88 97 ASP A O 1
ATOM 623 N N . THR A 1 98 ? 10.290 -14.185 16.492 1.00 82.88 98 THR A N 1
ATOM 624 C CA . THR A 1 98 ? 9.301 -15.261 16.515 1.00 82.88 98 THR A CA 1
ATOM 625 C C . THR A 1 98 ? 8.892 -15.609 15.093 1.00 82.88 98 THR A C 1
ATOM 627 O O . THR A 1 98 ? 9.020 -14.825 14.156 1.00 82.88 98 THR A O 1
ATOM 630 N N . CYS A 1 99 ? 8.340 -16.805 14.915 1.00 78.44 99 CYS A N 1
ATOM 631 C CA . CYS A 1 99 ? 7.750 -17.199 13.639 1.00 78.44 99 CYS A CA 1
ATOM 632 C C . CYS A 1 99 ? 6.686 -16.200 13.154 1.00 78.44 99 CYS A C 1
ATOM 634 O O . CYS A 1 99 ? 6.558 -15.962 11.956 1.00 78.44 99 CYS A O 1
ATOM 636 N N . GLU A 1 100 ? 5.971 -15.576 14.092 1.00 79.75 100 GLU A N 1
ATOM 637 C CA . GLU A 1 100 ? 4.976 -14.543 13.821 1.00 79.75 100 GLU A CA 1
ATOM 638 C C . GLU A 1 100 ? 5.621 -13.223 13.372 1.00 79.75 100 GLU A C 1
ATOM 640 O O . GLU A 1 100 ? 5.214 -12.686 12.343 1.00 79.75 100 GLU A O 1
ATOM 645 N N . SER A 1 101 ? 6.682 -12.753 14.046 1.00 74.25 101 SER A N 1
ATOM 646 C CA . SER A 1 101 ? 7.392 -11.519 13.654 1.00 74.25 101 SER A CA 1
ATOM 647 C C . SER A 1 101 ? 8.092 -11.635 12.296 1.00 74.25 101 SER A C 1
ATOM 649 O O . SER A 1 101 ? 8.159 -10.660 11.553 1.00 74.25 101 SER A O 1
ATOM 651 N N . LEU A 1 102 ? 8.549 -12.835 11.925 1.00 70.81 102 LEU A N 1
ATOM 652 C CA . LEU A 1 102 ? 9.188 -13.109 10.630 1.00 70.81 102 LEU A CA 1
ATOM 653 C C . LEU A 1 102 ? 8.207 -13.495 9.517 1.00 70.81 102 LEU A C 1
ATOM 655 O O . LEU A 1 102 ? 8.642 -13.801 8.397 1.00 70.81 102 LEU A O 1
ATOM 659 N N . ALA A 1 103 ? 6.907 -13.528 9.827 1.00 78.44 103 ALA A N 1
ATOM 660 C CA . ALA A 1 103 ? 5.843 -14.001 8.949 1.00 78.44 103 ALA A CA 1
ATOM 661 C C . ALA A 1 103 ? 6.145 -15.383 8.332 1.00 78.44 103 ALA A C 1
ATOM 663 O O . ALA A 1 103 ? 6.004 -15.573 7.125 1.00 78.44 103 ALA A O 1
ATOM 664 N N . ARG A 1 104 ? 6.597 -16.351 9.147 1.00 83.31 104 ARG A N 1
ATOM 665 C CA . ARG A 1 104 ? 6.877 -17.745 8.750 1.00 83.31 104 ARG A CA 1
ATOM 666 C C . ARG A 1 104 ? 5.978 -18.708 9.508 1.00 83.31 104 ARG A C 1
ATOM 668 O O . ARG A 1 104 ? 5.897 -18.659 10.728 1.00 83.31 104 ARG A O 1
ATOM 675 N N . ASN A 1 105 ? 5.335 -19.630 8.799 1.00 85.50 105 ASN A N 1
ATOM 676 C CA . ASN A 1 105 ? 4.378 -20.575 9.392 1.00 85.50 105 ASN A CA 1
ATOM 677 C C . ASN A 1 105 ? 4.758 -22.051 9.194 1.00 85.50 105 ASN A C 1
ATOM 679 O O . ASN A 1 105 ? 3.934 -22.936 9.438 1.00 85.50 105 ASN A O 1
ATOM 683 N N . CYS A 1 106 ? 5.986 -22.324 8.738 1.00 79.25 106 CYS A N 1
ATOM 684 C CA . CYS A 1 106 ? 6.553 -23.668 8.713 1.00 79.25 106 CYS A CA 1
ATOM 685 C C . CYS A 1 106 ? 8.087 -23.680 8.622 1.00 79.25 106 CYS A C 1
ATOM 687 O O . CYS A 1 106 ? 8.723 -22.730 8.164 1.00 79.25 106 CYS A O 1
ATOM 689 N N . GLY A 1 107 ? 8.691 -24.811 8.988 1.00 78.75 107 GLY A N 1
ATOM 690 C CA . GLY A 1 107 ? 10.123 -25.057 8.795 1.00 78.75 107 GLY A CA 1
ATOM 691 C C . GLY A 1 107 ? 11.025 -24.330 9.796 1.00 78.75 107 GLY A C 1
ATOM 692 O O . GLY A 1 107 ? 10.551 -23.733 10.760 1.00 78.75 107 GLY A O 1
ATOM 693 N N . ALA A 1 108 ? 12.337 -24.429 9.578 1.00 78.50 108 ALA A N 1
ATOM 694 C CA . ALA A 1 108 ? 13.356 -23.854 10.450 1.00 78.50 108 ALA A CA 1
ATOM 695 C C . ALA A 1 108 ? 13.804 -22.473 9.946 1.00 78.50 108 ALA A C 1
ATOM 697 O O . ALA A 1 108 ? 14.065 -22.321 8.751 1.00 78.50 108 ALA A O 1
ATOM 698 N N . VAL A 1 109 ? 13.908 -21.485 10.835 1.00 74.06 109 VAL A N 1
ATOM 699 C CA . VAL A 1 109 ? 14.326 -20.108 10.514 1.00 74.06 109 VAL A CA 1
ATOM 700 C C . VAL A 1 109 ? 15.287 -19.591 11.585 1.00 74.06 109 VAL A C 1
ATOM 702 O O . VAL A 1 109 ? 15.047 -19.865 12.754 1.00 74.06 109 VAL A O 1
ATOM 705 N N . PRO A 1 110 ? 16.359 -18.860 11.241 1.00 70.75 110 PRO A N 1
ATOM 706 C CA . PRO A 1 110 ? 17.202 -18.205 12.241 1.00 70.75 110 PRO A CA 1
ATOM 707 C C . PRO A 1 110 ? 16.402 -17.190 13.069 1.00 70.75 110 PRO A C 1
ATOM 709 O O . PRO A 1 110 ? 15.552 -16.497 12.517 1.00 70.75 110 PRO A O 1
ATOM 712 N N . ASP A 1 111 ? 16.687 -17.092 14.365 1.00 69.88 111 ASP A N 1
ATOM 713 C CA . ASP A 1 111 ? 15.971 -16.221 15.313 1.00 69.88 111 ASP A CA 1
ATOM 714 C C . ASP A 1 111 ? 16.590 -14.822 15.490 1.00 69.88 111 ASP A C 1
ATOM 716 O O . ASP A 1 111 ? 16.228 -14.098 16.412 1.00 69.88 111 ASP A O 1
ATOM 720 N N . GLY A 1 112 ? 17.572 -14.464 14.655 1.00 55.69 112 GLY A N 1
ATOM 721 C CA . GLY A 1 112 ? 18.305 -13.195 14.754 1.00 55.69 112 GLY A CA 1
ATOM 722 C C . GLY A 1 112 ? 19.330 -13.125 15.897 1.00 55.69 112 GLY A C 1
ATOM 723 O O . GLY A 1 112 ? 20.167 -12.226 15.902 1.00 55.69 112 GLY A O 1
ATOM 724 N N . CYS A 1 113 ? 19.341 -14.107 16.800 1.00 59.91 113 CYS A N 1
ATOM 725 C CA . CYS A 1 113 ? 20.166 -14.170 18.010 1.00 59.91 113 CYS A CA 1
ATOM 726 C C . CYS A 1 113 ? 21.127 -15.373 18.029 1.00 59.91 113 CYS A C 1
ATOM 728 O O . CYS A 1 113 ? 21.759 -15.663 19.044 1.00 59.91 113 CYS A O 1
ATOM 730 N N . GLY A 1 114 ? 21.261 -16.072 16.897 1.00 51.53 114 GLY A N 1
ATOM 731 C CA . GLY A 1 114 ? 22.132 -17.240 16.735 1.00 51.53 114 GLY A CA 1
ATOM 732 C C . GLY A 1 114 ? 21.456 -18.586 17.025 1.00 51.53 114 GLY A C 1
ATOM 733 O O . GLY A 1 114 ? 22.102 -19.625 16.876 1.00 51.53 114 GLY A O 1
ATOM 734 N N . GLY A 1 115 ? 20.171 -18.593 17.388 1.00 61.00 115 GLY A N 1
ATOM 735 C CA . GLY A 1 115 ? 19.322 -19.777 17.491 1.00 61.00 115 GLY A CA 1
ATOM 736 C C . GLY A 1 115 ? 18.461 -20.007 16.241 1.00 61.00 115 GLY A C 1
ATOM 737 O O . GLY A 1 115 ? 18.508 -19.263 15.258 1.00 61.00 115 GLY A O 1
ATOM 738 N N . ILE A 1 116 ? 17.694 -21.103 16.246 1.00 63.72 116 ILE A N 1
ATOM 739 C CA . ILE A 1 116 ? 16.800 -21.489 15.143 1.00 63.72 116 ILE A CA 1
ATOM 740 C C . ILE A 1 116 ? 15.381 -21.728 15.669 1.00 63.72 116 ILE A C 1
ATOM 742 O O . ILE A 1 116 ? 15.140 -22.634 16.467 1.00 63.72 116 ILE A O 1
ATOM 746 N N . LEU A 1 117 ? 14.430 -20.955 15.149 1.00 74.00 117 LEU A N 1
ATOM 747 C CA . LEU A 1 117 ? 12.989 -21.097 15.332 1.00 74.00 117 LEU A CA 1
ATOM 748 C C . LEU A 1 117 ? 12.453 -22.261 14.502 1.00 74.00 117 LEU A C 1
ATOM 750 O O . LEU A 1 117 ? 12.780 -22.404 13.325 1.00 74.00 117 LEU A O 1
ATOM 754 N N . SER A 1 118 ? 11.571 -23.066 15.094 1.00 84.50 118 SER A N 1
ATOM 755 C CA . SER A 1 118 ? 10.784 -24.077 14.377 1.00 84.50 118 SER A CA 1
ATOM 756 C C . SER A 1 118 ? 9.336 -23.623 14.241 1.00 84.50 118 S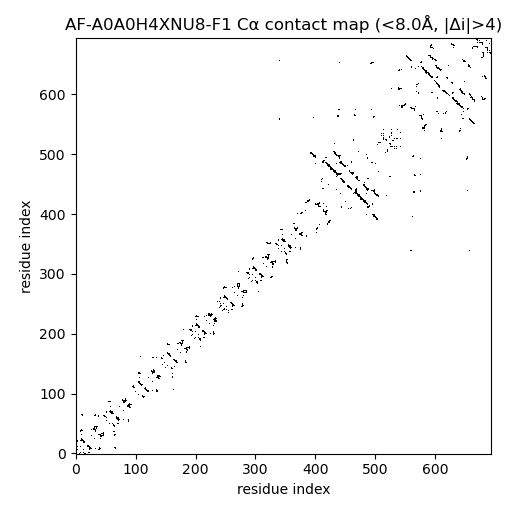ER A C 1
ATOM 758 O O . SER A 1 118 ? 8.547 -23.764 15.171 1.00 84.50 118 SER A O 1
ATOM 760 N N . CYS A 1 119 ? 8.962 -23.148 13.056 1.00 80.50 119 CYS A N 1
ATOM 761 C CA . CYS A 1 119 ? 7.654 -22.549 12.782 1.00 80.50 119 CYS A CA 1
ATOM 762 C C . CYS A 1 119 ? 6.549 -23.556 12.459 1.00 80.50 119 CYS A C 1
ATOM 764 O O . CYS A 1 119 ? 5.552 -23.209 11.842 1.00 80.50 119 CYS A O 1
ATOM 766 N N . GLY A 1 120 ? 6.706 -24.806 12.896 1.00 78.69 120 GLY A N 1
ATOM 767 C CA . GLY A 1 120 ? 5.713 -25.860 12.713 1.00 78.69 120 GLY A CA 1
ATOM 768 C C . GLY A 1 120 ? 5.779 -26.570 11.358 1.00 78.69 120 GLY A C 1
ATOM 769 O O . GLY A 1 120 ? 6.705 -26.395 10.560 1.00 78.69 120 GLY A O 1
ATOM 770 N N . ALA A 1 121 ? 4.794 -27.439 11.128 1.00 79.50 121 ALA A N 1
ATOM 771 C CA . ALA A 1 121 ? 4.632 -28.222 9.909 1.00 79.50 121 ALA A CA 1
ATOM 772 C C . ALA A 1 121 ? 3.314 -27.858 9.221 1.00 79.50 121 ALA A C 1
ATOM 774 O O . ALA A 1 121 ? 2.342 -27.482 9.873 1.00 79.50 121 ALA A O 1
ATOM 775 N N . CYS A 1 122 ? 3.278 -27.998 7.900 1.00 80.56 122 CYS A N 1
ATOM 776 C CA . CYS A 1 122 ? 2.103 -27.624 7.129 1.00 80.56 122 CYS A CA 1
ATOM 777 C C . CYS A 1 122 ? 0.944 -28.628 7.283 1.00 80.56 122 CYS A C 1
ATOM 779 O O . CYS A 1 122 ? 1.193 -29.834 7.375 1.00 80.56 122 CYS A O 1
ATOM 781 N N . PRO A 1 123 ? -0.318 -28.152 7.262 1.00 80.62 123 PRO A N 1
ATOM 782 C CA . PRO A 1 123 ? -1.508 -28.998 7.163 1.00 80.62 123 PRO A CA 1
ATOM 783 C C . PRO A 1 123 ? -1.470 -29.955 5.958 1.00 80.62 123 PRO A C 1
ATOM 785 O O . PRO A 1 123 ? -0.793 -29.688 4.963 1.00 80.62 123 PRO A O 1
ATOM 788 N N . GLU A 1 124 ? -2.224 -31.060 6.021 1.00 74.06 124 GLU A N 1
ATOM 789 C CA . GLU A 1 124 ? -2.253 -32.061 4.944 1.00 74.06 124 GLU A CA 1
ATOM 790 C C . GLU A 1 124 ? -2.548 -31.436 3.569 1.00 74.06 124 GLU A C 1
ATOM 792 O O . GLU A 1 124 ? -3.503 -30.680 3.390 1.00 74.06 124 GLU A O 1
ATOM 797 N N . GLY A 1 125 ? -1.717 -31.780 2.580 1.00 70.25 125 GLY A N 1
ATOM 798 C CA . GLY A 1 125 ? -1.815 -31.260 1.212 1.00 70.25 125 GLY A CA 1
ATOM 799 C C . GLY A 1 125 ? -1.044 -29.961 0.953 1.00 70.25 125 GLY A C 1
ATOM 800 O O . GLY A 1 125 ? -1.055 -29.483 -0.181 1.00 70.25 125 GLY A O 1
ATOM 801 N N . LEU A 1 126 ? -0.355 -29.411 1.957 1.00 79.25 126 LEU A N 1
ATOM 802 C CA . LEU A 1 126 ? 0.523 -28.248 1.832 1.00 79.25 126 LEU A CA 1
ATOM 803 C C . LEU A 1 126 ? 1.985 -28.644 2.078 1.00 79.25 126 LEU A C 1
ATOM 805 O O . LEU A 1 126 ? 2.286 -29.537 2.869 1.00 79.25 126 LEU A O 1
ATOM 809 N N . SER A 1 127 ? 2.906 -27.976 1.390 1.00 73.94 127 SER A N 1
ATOM 810 C CA . SER A 1 127 ? 4.350 -28.143 1.561 1.00 73.94 127 SER A CA 1
ATOM 811 C C . SER A 1 127 ? 4.970 -26.839 2.047 1.00 73.94 127 SER A C 1
ATOM 813 O O . SER A 1 127 ? 4.562 -25.758 1.623 1.00 73.94 127 SER A O 1
ATOM 815 N N . CYS A 1 128 ? 5.968 -26.934 2.924 1.00 67.31 128 CYS A N 1
ATOM 816 C CA . CYS A 1 128 ? 6.710 -25.762 3.371 1.00 67.31 128 CYS A CA 1
ATOM 817 C C . CYS A 1 128 ? 7.557 -25.198 2.220 1.00 67.31 128 CYS A C 1
ATOM 819 O O . CYS A 1 128 ? 8.259 -25.955 1.550 1.00 67.31 128 CYS A O 1
ATOM 821 N N . GLY A 1 129 ? 7.430 -23.901 1.938 1.00 69.88 129 GLY A N 1
ATOM 822 C CA . GLY A 1 129 ? 7.924 -23.278 0.704 1.00 69.88 129 GLY A CA 1
ATOM 823 C C . GLY A 1 129 ? 7.016 -23.483 -0.518 1.00 69.88 129 GLY A C 1
ATOM 824 O O . GLY A 1 129 ? 7.371 -23.084 -1.625 1.00 69.88 129 GLY A O 1
ATOM 825 N N . GLY A 1 130 ? 5.851 -24.119 -0.355 1.00 68.56 130 GLY A N 1
ATOM 826 C CA . GLY A 1 130 ? 4.944 -24.475 -1.452 1.00 68.56 130 GLY A CA 1
ATOM 827 C C . GLY A 1 130 ? 4.194 -23.296 -2.079 1.00 68.56 130 GLY A C 1
ATOM 828 O O . GLY A 1 130 ? 3.480 -23.496 -3.056 1.00 68.56 130 GLY A O 1
ATOM 829 N N . ASP A 1 131 ? 4.341 -22.094 -1.524 1.00 66.94 131 ASP A 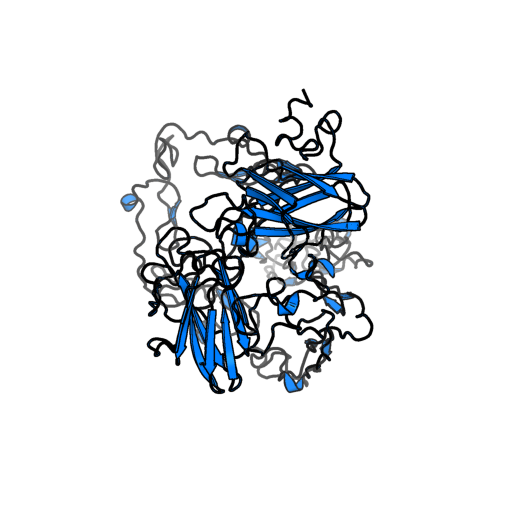N 1
ATOM 830 C CA . ASP A 1 131 ? 3.754 -20.842 -2.026 1.00 66.94 131 ASP A CA 1
ATOM 831 C C . ASP A 1 131 ? 4.782 -19.975 -2.783 1.00 66.94 131 ASP A C 1
ATOM 833 O O . ASP A 1 131 ? 4.582 -18.791 -3.018 1.00 66.94 131 ASP A O 1
ATOM 837 N N . GLY A 1 132 ? 5.961 -20.532 -3.094 1.00 62.91 132 GLY A N 1
ATOM 838 C CA . GLY A 1 132 ? 7.076 -19.796 -3.708 1.00 62.91 132 GLY A CA 1
ATOM 839 C C . GLY A 1 132 ? 7.878 -18.926 -2.731 1.00 62.91 132 GLY A C 1
ATOM 840 O O . GLY A 1 132 ? 8.981 -18.499 -3.063 1.00 62.91 132 GLY A O 1
ATOM 841 N N . THR A 1 133 ? 7.377 -18.733 -1.509 1.00 64.88 133 THR A N 1
ATOM 842 C CA . THR A 1 133 ? 8.064 -18.020 -0.425 1.00 64.88 133 THR A CA 1
ATOM 843 C C . THR A 1 133 ? 8.660 -19.017 0.580 1.00 64.88 133 THR A C 1
ATOM 845 O O . THR A 1 133 ? 7.923 -19.871 1.084 1.00 64.88 133 THR A O 1
ATOM 848 N N . PRO A 1 134 ? 9.967 -18.944 0.912 1.00 63.47 134 PRO A N 1
ATOM 849 C CA . PRO A 1 134 ? 10.589 -19.844 1.885 1.00 63.47 134 PRO A CA 1
ATOM 850 C C . PRO A 1 134 ? 9.863 -19.831 3.234 1.00 63.47 134 PRO A C 1
ATOM 852 O O . PRO A 1 134 ? 9.427 -18.777 3.697 1.00 63.47 134 PRO A O 1
ATOM 855 N N . ASN A 1 135 ? 9.756 -20.998 3.875 1.00 71.94 135 ASN A N 1
ATOM 856 C CA . ASN A 1 135 ? 9.183 -21.131 5.221 1.00 71.94 135 ASN A CA 1
ATOM 857 C C . ASN A 1 135 ? 7.700 -20.692 5.339 1.00 71.94 135 ASN A C 1
ATOM 859 O O . ASN A 1 135 ? 7.228 -20.359 6.428 1.00 71.94 135 ASN A O 1
ATOM 863 N N . MET A 1 136 ? 6.964 -20.748 4.216 1.00 81.38 136 MET A N 1
ATOM 864 C CA . MET A 1 136 ? 5.510 -20.558 4.135 1.00 81.38 136 MET A CA 1
ATOM 865 C C . MET A 1 136 ? 4.799 -21.785 3.549 1.00 81.38 136 MET A C 1
ATOM 867 O O . MET A 1 136 ? 5.226 -22.346 2.537 1.00 81.38 136 MET A O 1
ATOM 871 N N . CYS A 1 137 ? 3.709 -22.225 4.172 1.00 78.94 137 CYS A N 1
ATOM 872 C CA . CYS A 1 137 ? 2.901 -23.341 3.689 1.00 78.94 137 CYS A CA 1
ATOM 873 C C . CYS A 1 137 ? 2.120 -22.974 2.427 1.00 78.94 137 CYS A C 1
ATOM 875 O O . CYS A 1 137 ? 1.275 -22.088 2.466 1.00 78.94 137 CYS A O 1
ATOM 877 N N . GLY A 1 138 ? 2.316 -23.728 1.343 1.00 77.56 138 GLY A N 1
ATOM 878 C CA . GLY A 1 138 ? 1.536 -23.571 0.112 1.00 77.56 138 GLY A CA 1
ATOM 879 C C . GLY A 1 138 ? 1.298 -24.887 -0.624 1.00 77.56 138 GLY A C 1
ATOM 880 O O . GLY A 1 138 ? 1.851 -25.930 -0.270 1.00 77.56 138 GLY A O 1
ATOM 881 N N . ARG A 1 139 ? 0.425 -24.858 -1.639 1.00 72.69 139 ARG A N 1
ATOM 882 C CA . ARG A 1 139 ? -0.023 -26.052 -2.388 1.00 72.69 139 ARG A CA 1
ATOM 883 C C . ARG A 1 139 ? 0.988 -26.573 -3.415 1.00 72.69 139 ARG A C 1
ATOM 885 O O . ARG A 1 139 ? 0.822 -27.687 -3.910 1.00 72.69 139 ARG A O 1
ATOM 892 N N . GLY A 1 140 ? 2.014 -25.799 -3.756 1.00 61.16 140 GLY A N 1
ATOM 893 C CA . GLY A 1 140 ? 3.066 -26.211 -4.677 1.00 61.16 140 GLY A CA 1
ATOM 894 C C . GLY A 1 140 ? 3.985 -27.266 -4.064 1.00 61.16 140 GLY A C 1
ATOM 895 O O . GLY A 1 140 ? 4.349 -27.200 -2.891 1.00 61.16 140 GLY A O 1
ATOM 896 N N . VAL A 1 141 ? 4.403 -28.248 -4.866 1.00 56.59 141 VAL A N 1
ATOM 897 C CA . VAL A 1 141 ? 5.477 -29.162 -4.461 1.00 56.59 141 VAL A CA 1
ATOM 898 C C . VAL A 1 141 ? 6.769 -28.358 -4.503 1.00 56.59 141 VAL A C 1
ATOM 900 O O . VAL A 1 141 ? 7.239 -28.017 -5.590 1.00 56.59 141 VAL A O 1
ATOM 903 N N . CYS A 1 142 ? 7.323 -28.014 -3.340 1.00 53.50 142 CYS A N 1
ATOM 904 C CA . CYS A 1 142 ? 8.554 -27.239 -3.306 1.00 53.50 142 CYS A CA 1
ATOM 905 C C . CYS A 1 142 ? 9.676 -28.033 -3.985 1.00 53.50 142 CYS A C 1
ATOM 907 O O . CYS A 1 142 ? 10.086 -29.109 -3.531 1.00 53.50 142 CYS A O 1
ATOM 909 N N . LYS A 1 143 ? 10.135 -27.537 -5.134 1.00 62.00 143 LYS A N 1
ATOM 910 C CA . LYS A 1 143 ? 11.209 -28.168 -5.889 1.00 62.00 143 LYS A CA 1
ATOM 911 C C . LYS A 1 143 ? 12.527 -27.743 -5.260 1.00 62.00 143 LYS A C 1
ATOM 913 O O . LYS A 1 143 ? 13.067 -26.703 -5.624 1.00 62.00 143 LYS A O 1
ATOM 918 N N . ARG A 1 144 ? 13.033 -28.566 -4.336 1.00 60.09 144 ARG A N 1
ATOM 919 C CA . ARG A 1 144 ? 14.338 -28.346 -3.696 1.00 60.09 144 ARG A CA 1
ATOM 920 C C . ARG A 1 144 ? 15.393 -28.072 -4.758 1.00 60.09 144 ARG A C 1
ATOM 922 O O . ARG A 1 144 ? 15.531 -28.840 -5.719 1.00 60.09 144 ARG A O 1
ATOM 929 N N . THR A 1 145 ? 16.127 -26.982 -4.588 1.00 69.31 145 THR A N 1
ATOM 930 C CA . THR A 1 145 ? 17.323 -26.741 -5.389 1.00 69.31 145 THR A CA 1
ATOM 931 C C . THR A 1 145 ? 18.431 -27.714 -4.962 1.00 69.31 145 THR A C 1
ATOM 933 O O . THR A 1 145 ? 18.285 -28.475 -4.005 1.00 69.31 145 THR A O 1
ATOM 936 N N . THR A 1 146 ? 19.537 -27.760 -5.696 1.00 80.12 146 THR A N 1
ATOM 937 C CA . THR A 1 146 ? 20.706 -28.571 -5.325 1.00 80.12 146 THR A CA 1
ATOM 938 C C . THR A 1 146 ? 21.950 -27.701 -5.366 1.00 80.12 146 THR A C 1
ATOM 940 O O . THR A 1 146 ? 21.997 -26.727 -6.115 1.00 80.12 146 THR A O 1
ATOM 943 N N . CYS A 1 147 ? 22.988 -28.075 -4.615 1.00 74.81 147 CYS A N 1
ATOM 944 C CA . CYS A 1 147 ? 24.281 -27.388 -4.653 1.00 74.81 147 CYS A CA 1
ATOM 945 C C . CYS A 1 147 ? 24.786 -27.205 -6.093 1.00 74.81 147 CYS A C 1
ATOM 947 O O . CYS A 1 147 ? 25.157 -26.105 -6.493 1.00 74.81 147 CYS A O 1
ATOM 949 N N . GLY A 1 148 ? 24.664 -28.250 -6.919 1.00 75.12 148 GLY A N 1
ATOM 950 C CA . GLY A 1 148 ? 25.024 -28.191 -8.336 1.00 75.12 148 GLY A CA 1
ATOM 951 C C . GLY A 1 148 ? 24.155 -27.238 -9.165 1.00 75.12 148 GLY A C 1
ATOM 952 O O . GLY A 1 148 ? 24.688 -26.532 -10.015 1.00 75.12 148 GLY A O 1
ATOM 953 N N . ALA A 1 149 ? 22.844 -27.172 -8.911 1.00 74.69 149 ALA A N 1
ATOM 954 C CA . ALA A 1 149 ? 21.940 -26.252 -9.610 1.00 74.69 149 ALA A CA 1
ATOM 955 C C . ALA A 1 149 ? 22.184 -24.775 -9.243 1.00 74.69 149 ALA A C 1
ATOM 957 O O . ALA A 1 149 ? 21.956 -23.901 -10.073 1.00 74.69 149 ALA A O 1
ATOM 958 N N . LEU A 1 150 ? 22.683 -24.507 -8.031 1.00 70.38 150 LEU A N 1
ATOM 959 C CA . LEU A 1 150 ? 23.074 -23.173 -7.555 1.00 70.38 150 LEU A CA 1
ATOM 960 C C . LEU A 1 150 ? 24.527 -22.797 -7.893 1.00 70.38 150 LEU A C 1
ATOM 962 O O . LEU A 1 150 ? 24.983 -21.707 -7.542 1.00 70.38 150 LEU A O 1
ATOM 966 N N . GLY A 1 151 ? 25.282 -23.708 -8.512 1.00 76.25 151 GLY A N 1
ATOM 967 C CA . GLY A 1 151 ? 26.709 -23.521 -8.764 1.00 76.25 151 GLY A CA 1
ATOM 968 C C . GLY A 1 151 ? 27.553 -23.424 -7.489 1.00 76.25 151 GLY A C 1
ATOM 969 O O . GLY A 1 151 ? 28.577 -22.750 -7.508 1.00 76.25 151 GLY A O 1
ATOM 970 N N . LYS A 1 152 ? 27.125 -24.054 -6.385 1.00 82.75 152 LYS A N 1
ATOM 971 C CA . LYS A 1 152 ? 27.798 -24.057 -5.074 1.00 82.75 152 LYS A CA 1
ATOM 972 C C . LYS A 1 152 ? 28.404 -25.427 -4.781 1.00 82.75 152 LYS A C 1
ATOM 974 O O . LYS A 1 152 ? 27.824 -26.454 -5.129 1.00 82.75 152 LYS A O 1
ATOM 979 N N . ASN A 1 153 ? 29.570 -25.465 -4.146 1.00 84.00 153 ASN A N 1
ATOM 980 C CA . ASN A 1 153 ? 30.273 -26.717 -3.823 1.00 84.00 153 ASN A CA 1
ATOM 981 C C . ASN A 1 153 ? 30.970 -26.686 -2.451 1.00 84.00 153 ASN A C 1
ATOM 983 O O . ASN A 1 153 ? 31.865 -27.495 -2.210 1.00 84.00 153 ASN A O 1
ATOM 987 N N . CYS A 1 154 ? 30.568 -25.760 -1.573 1.00 76.31 154 CYS A N 1
ATOM 988 C CA . CYS A 1 154 ? 30.925 -25.780 -0.160 1.00 76.31 154 CYS A CA 1
ATOM 989 C C . CYS A 1 154 ? 29.985 -24.937 0.713 1.00 76.31 154 CYS A C 1
ATOM 991 O O . CYS A 1 154 ? 29.323 -24.012 0.231 1.00 76.31 154 CYS A O 1
ATOM 993 N N . GLY A 1 155 ? 29.987 -25.221 2.015 1.00 77.81 155 GLY A N 1
ATOM 994 C CA . GLY A 1 155 ? 29.230 -24.473 3.017 1.00 77.81 155 GLY A CA 1
ATOM 995 C C . GLY A 1 155 ? 27.728 -24.752 2.974 1.00 77.81 155 GLY A C 1
ATOM 996 O O . GLY A 1 155 ? 27.236 -25.526 2.152 1.00 77.81 155 GLY A O 1
ATOM 997 N N . GLN A 1 156 ? 26.998 -24.111 3.883 1.00 77.06 156 GLN A N 1
ATOM 998 C CA . GLN A 1 156 ? 25.549 -24.249 3.990 1.00 77.06 156 GLN A CA 1
ATOM 999 C C . GLN A 1 156 ? 24.835 -23.234 3.095 1.00 77.06 156 GLN A C 1
ATOM 1001 O O . GLN A 1 156 ? 25.160 -22.048 3.109 1.00 77.06 156 GLN A O 1
ATOM 1006 N N . VAL A 1 157 ? 23.862 -23.697 2.312 1.00 64.12 157 VAL A N 1
ATOM 1007 C CA . VAL A 1 157 ? 23.014 -22.856 1.453 1.00 64.12 157 VAL A CA 1
ATOM 1008 C C . VAL A 1 157 ? 21.565 -23.313 1.549 1.00 64.12 157 VAL A C 1
ATOM 1010 O O . VAL A 1 157 ? 21.299 -24.489 1.761 1.00 64.12 157 VAL A O 1
ATOM 1013 N N . SER A 1 158 ? 20.605 -22.398 1.433 1.00 70.31 158 SER A N 1
ATOM 1014 C CA . SER A 1 158 ? 19.185 -22.763 1.518 1.00 70.31 158 SER A CA 1
ATOM 1015 C C . SER A 1 158 ? 18.783 -23.682 0.362 1.00 70.31 158 SER A C 1
ATOM 1017 O O . SER A 1 158 ? 19.189 -23.468 -0.782 1.00 70.31 158 SER A O 1
ATOM 1019 N N . ASP A 1 159 ? 17.968 -24.700 0.646 1.00 63.62 159 ASP A N 1
ATOM 1020 C CA . ASP A 1 159 ? 17.404 -25.590 -0.373 1.00 63.62 159 ASP A CA 1
ATOM 1021 C C . ASP A 1 159 ? 16.203 -24.976 -1.118 1.00 63.62 159 ASP A C 1
ATOM 1023 O O . ASP A 1 159 ? 15.640 -25.612 -2.016 1.00 63.62 159 ASP A O 1
ATOM 1027 N N . GLY A 1 160 ? 15.828 -23.739 -0.771 1.00 57.44 160 GLY A N 1
ATOM 1028 C CA . GLY A 1 160 ? 14.672 -23.028 -1.319 1.00 57.44 160 GLY A CA 1
ATOM 1029 C C . GLY A 1 160 ? 13.323 -23.511 -0.772 1.00 57.44 160 GLY A C 1
ATOM 1030 O O . GLY A 1 160 ? 12.292 -22.997 -1.189 1.00 57.44 160 GLY A O 1
ATOM 1031 N N . CYS A 1 161 ? 13.320 -24.469 0.160 1.00 57.19 161 CYS A N 1
ATOM 1032 C CA . CYS A 1 161 ? 12.144 -25.165 0.692 1.00 57.19 161 CYS A CA 1
ATOM 1033 C C . CYS A 1 161 ? 12.133 -25.254 2.230 1.00 57.19 161 CYS A C 1
ATOM 1035 O O . CYS A 1 161 ? 11.464 -26.117 2.800 1.00 57.19 161 CYS A O 1
ATOM 1037 N N . GLY A 1 162 ? 12.875 -24.370 2.907 1.00 54.06 162 GLY A N 1
ATOM 1038 C CA . GLY A 1 162 ? 12.978 -24.332 4.371 1.00 54.06 162 GLY A CA 1
ATOM 1039 C C . GLY A 1 162 ? 13.940 -25.367 4.973 1.00 54.06 162 GLY A C 1
ATOM 1040 O O . GLY A 1 162 ? 13.950 -25.544 6.191 1.00 54.06 162 GLY A O 1
ATOM 1041 N N . GLY A 1 163 ? 14.735 -26.055 4.146 1.00 55.53 163 GLY A N 1
ATOM 1042 C CA . GLY A 1 163 ? 15.862 -26.896 4.547 1.00 55.53 163 GLY A CA 1
ATOM 1043 C C . GLY A 1 163 ? 17.213 -26.267 4.183 1.00 55.53 163 GLY A C 1
ATOM 1044 O O . GLY A 1 163 ? 17.307 -25.349 3.368 1.00 55.53 163 GLY A O 1
ATOM 1045 N N . MET A 1 164 ? 18.290 -26.772 4.784 1.00 57.78 164 MET A N 1
ATOM 1046 C CA . MET A 1 164 ? 19.662 -26.346 4.491 1.00 57.78 164 MET A CA 1
ATOM 1047 C C . MET A 1 164 ? 20.366 -27.434 3.666 1.00 57.78 164 MET A C 1
ATOM 1049 O O . MET A 1 164 ? 20.412 -28.596 4.073 1.00 57.78 164 MET A O 1
ATOM 1053 N N . LEU A 1 165 ? 20.909 -27.076 2.504 1.00 68.38 165 LEU A N 1
ATOM 1054 C CA . LEU A 1 165 ? 21.837 -27.905 1.740 1.00 68.38 165 LEU A CA 1
ATOM 1055 C C . LEU A 1 165 ? 23.245 -27.711 2.300 1.00 68.38 165 LEU A C 1
ATOM 1057 O O . LEU A 1 165 ? 23.767 -26.598 2.304 1.00 68.38 165 LEU A O 1
ATOM 1061 N N . ASP A 1 166 ? 23.878 -28.801 2.719 1.00 80.69 166 ASP A N 1
ATOM 1062 C CA . ASP A 1 166 ? 25.316 -28.829 2.966 1.00 80.69 166 ASP A CA 1
ATOM 1063 C C . ASP A 1 166 ? 26.030 -29.168 1.653 1.00 80.69 166 ASP A C 1
ATOM 1065 O O . ASP A 1 166 ? 25.959 -30.297 1.156 1.00 80.69 166 ASP A O 1
ATOM 1069 N N . CYS A 1 167 ? 26.687 -28.171 1.060 1.00 78.00 167 CYS A N 1
ATOM 1070 C CA . CYS A 1 167 ? 27.418 -28.330 -0.192 1.00 78.00 167 CYS A CA 1
ATOM 1071 C C . CYS A 1 167 ? 28.829 -28.886 -0.005 1.00 78.00 167 CYS A C 1
ATOM 1073 O O . CYS A 1 167 ? 29.583 -28.952 -0.976 1.00 78.00 167 CYS A O 1
ATOM 1075 N N . GLY A 1 168 ? 29.160 -29.333 1.207 1.00 78.38 168 GLY A N 1
ATOM 1076 C CA . GLY A 1 168 ? 30.405 -29.992 1.550 1.00 78.38 168 GLY A CA 1
ATOM 1077 C C . GLY A 1 168 ? 31.479 -29.031 2.045 1.00 78.38 168 GLY A C 1
ATOM 1078 O O . GLY A 1 168 ? 31.277 -27.829 2.229 1.00 78.38 168 GLY A O 1
ATOM 1079 N N . VAL A 1 169 ? 32.665 -29.592 2.254 1.00 76.38 169 VAL A N 1
ATOM 1080 C CA . VAL A 1 169 ? 33.868 -28.856 2.649 1.00 76.38 169 VAL A CA 1
ATOM 1081 C C . VAL A 1 169 ? 34.886 -28.895 1.520 1.00 76.38 169 VAL A C 1
ATOM 1083 O O . VAL A 1 169 ? 34.978 -29.870 0.770 1.00 76.38 169 VAL A O 1
ATOM 1086 N N . CYS A 1 170 ? 35.659 -27.823 1.393 1.00 78.75 170 CYS A N 1
ATOM 1087 C CA . CYS A 1 170 ? 36.667 -27.727 0.353 1.00 78.75 170 CYS A CA 1
ATOM 1088 C C . CYS A 1 170 ? 37.837 -28.686 0.602 1.00 78.75 170 CYS A C 1
ATOM 1090 O O . CYS A 1 170 ? 38.222 -28.949 1.741 1.00 78.75 170 CYS A O 1
ATOM 1092 N N . ALA A 1 171 ? 38.415 -29.209 -0.484 1.00 78.69 171 ALA A N 1
ATOM 1093 C CA . ALA A 1 171 ? 39.639 -30.000 -0.412 1.00 78.69 171 ALA A CA 1
ATOM 1094 C C . ALA A 1 171 ? 40.796 -29.158 0.160 1.00 78.69 171 ALA A C 1
ATOM 1096 O O . ALA A 1 171 ? 40.835 -27.943 -0.035 1.00 78.69 171 ALA A O 1
ATOM 1097 N N . ASN A 1 172 ? 41.747 -29.809 0.841 1.00 65.38 172 ASN A N 1
ATOM 1098 C CA . ASN A 1 172 ? 42.885 -29.144 1.486 1.00 65.38 172 ASN A CA 1
ATOM 1099 C C . ASN A 1 172 ? 43.570 -28.128 0.555 1.00 65.38 172 ASN A C 1
ATOM 1101 O O . ASN A 1 172 ? 44.035 -28.488 -0.526 1.00 65.38 172 ASN A O 1
ATOM 1105 N N . GLY A 1 173 ? 43.657 -26.876 1.014 1.00 65.44 173 GLY A N 1
ATOM 1106 C CA . GLY A 1 173 ? 44.251 -25.759 0.272 1.00 65.44 173 GLY A CA 1
ATOM 1107 C C . GLY A 1 173 ? 43.259 -24.880 -0.500 1.00 65.44 173 GLY A C 1
ATOM 1108 O O . GLY A 1 173 ? 43.694 -23.941 -1.155 1.00 65.44 173 GLY A O 1
ATOM 1109 N N . LEU A 1 174 ? 41.953 -25.155 -0.424 1.00 71.94 174 LEU A N 1
ATOM 1110 C CA . LEU A 1 174 ? 40.882 -24.321 -0.977 1.00 71.94 174 LEU A CA 1
ATOM 1111 C C . LEU A 1 174 ? 39.976 -23.823 0.157 1.00 71.94 174 LEU A C 1
ATOM 1113 O O . LEU A 1 174 ? 39.673 -24.584 1.076 1.00 71.94 174 LEU A O 1
ATOM 1117 N N . SER A 1 175 ? 39.506 -22.579 0.071 1.00 68.12 175 SER A N 1
ATOM 1118 C CA . SER A 1 175 ? 38.572 -22.003 1.050 1.00 68.12 175 SER A CA 1
ATOM 1119 C C . SER A 1 175 ? 37.184 -21.848 0.449 1.00 68.12 175 SER A C 1
ATOM 1121 O O . SER A 1 175 ? 37.042 -21.582 -0.748 1.00 68.12 175 SER A O 1
ATOM 1123 N N . CYS A 1 176 ? 36.152 -22.000 1.279 1.00 65.50 176 CYS A N 1
ATOM 1124 C CA . CYS A 1 176 ? 34.786 -21.784 0.833 1.00 65.50 176 CYS A CA 1
ATOM 1125 C C . CYS A 1 176 ? 34.524 -20.289 0.620 1.00 65.50 176 CYS A C 1
ATOM 1127 O O . CYS A 1 176 ? 34.655 -19.517 1.563 1.00 65.50 176 CYS A O 1
ATOM 1129 N N . GLY A 1 177 ? 34.211 -19.882 -0.614 1.00 66.88 177 GLY A N 1
ATOM 1130 C CA . GLY A 1 177 ? 34.244 -18.476 -1.039 1.00 66.88 177 GLY A CA 1
ATOM 1131 C C . GLY A 1 177 ? 35.531 -18.069 -1.777 1.00 66.88 177 GLY A C 1
ATOM 1132 O O . GLY A 1 177 ? 35.664 -16.920 -2.196 1.00 66.88 177 GLY A O 1
ATOM 1133 N N . GLY A 1 178 ? 36.493 -18.986 -1.939 1.00 62.03 178 GLY A N 1
ATOM 1134 C CA . GLY A 1 178 ? 37.758 -18.722 -2.625 1.00 62.03 178 GLY A CA 1
ATOM 1135 C C . GLY A 1 178 ? 37.561 -18.379 -4.106 1.00 62.03 178 GLY A C 1
ATOM 1136 O O . GLY A 1 178 ? 36.680 -18.919 -4.770 1.00 62.03 178 GLY A O 1
ATOM 1137 N N . GLY A 1 179 ? 38.381 -17.469 -4.643 1.00 62.19 179 GLY A N 1
ATOM 1138 C CA . GLY A 1 179 ? 38.219 -16.952 -6.011 1.00 62.19 179 GLY A CA 1
ATOM 1139 C C . GLY A 1 179 ? 37.114 -15.896 -6.183 1.00 62.19 179 GLY A C 1
ATOM 1140 O O . GLY A 1 179 ? 36.758 -15.589 -7.318 1.00 62.19 179 GLY A O 1
ATOM 1141 N N . GLY A 1 180 ? 36.580 -15.344 -5.083 1.00 60.78 180 GLY A N 1
ATOM 1142 C CA . GLY A 1 180 ? 35.636 -14.216 -5.096 1.00 60.78 180 GLY A CA 1
ATOM 1143 C C . GLY A 1 180 ? 34.169 -14.600 -5.312 1.00 60.78 180 GLY A C 1
ATOM 1144 O O . GLY A 1 180 ? 33.347 -13.735 -5.600 1.00 60.78 180 GLY A O 1
ATOM 1145 N N . VAL A 1 181 ? 33.822 -15.887 -5.194 1.00 64.62 181 VAL A N 1
ATOM 1146 C CA . VAL A 1 181 ? 32.450 -16.376 -5.403 1.00 64.62 181 VAL A CA 1
ATOM 1147 C C . VAL A 1 181 ? 31.958 -17.100 -4.144 1.00 64.62 181 VAL A C 1
ATOM 1149 O O . VAL A 1 181 ? 32.452 -18.189 -3.846 1.00 64.62 181 VAL A O 1
ATOM 1152 N N . PRO A 1 182 ? 30.967 -16.550 -3.410 1.00 68.62 182 PRO A N 1
ATOM 1153 C CA . PRO A 1 182 ? 30.456 -17.150 -2.176 1.00 68.62 182 PRO A CA 1
ATOM 1154 C C . PRO A 1 182 ? 29.982 -18.595 -2.361 1.00 68.62 182 PRO A C 1
ATOM 1156 O O . PRO A 1 182 ? 29.343 -18.917 -3.371 1.00 68.62 182 PRO A O 1
ATOM 1159 N N . ASN A 1 183 ? 30.258 -19.450 -1.371 1.00 71.75 183 ASN A N 1
ATOM 1160 C CA . ASN A 1 183 ? 29.883 -20.873 -1.344 1.00 71.75 183 ASN A CA 1
ATOM 1161 C C . ASN A 1 183 ? 30.461 -21.712 -2.506 1.00 71.75 183 ASN A C 1
ATOM 1163 O O . ASN A 1 183 ? 29.912 -22.757 -2.873 1.00 71.75 183 ASN A O 1
ATOM 1167 N N . VAL A 1 184 ? 31.586 -21.261 -3.077 1.00 81.31 184 VAL A N 1
ATOM 1168 C CA . VAL A 1 184 ? 32.379 -22.001 -4.066 1.00 81.31 184 VAL A CA 1
ATOM 1169 C C . VAL A 1 184 ? 33.820 -22.162 -3.574 1.00 81.31 184 VAL A C 1
ATOM 1171 O O . VAL A 1 184 ? 34.447 -21.205 -3.132 1.00 81.31 184 VAL A O 1
ATOM 1174 N N . CYS A 1 185 ? 34.360 -23.377 -3.632 1.00 79.06 185 CYS A N 1
ATOM 1175 C CA . CYS A 1 185 ? 35.763 -23.667 -3.376 1.00 79.06 185 CYS A CA 1
ATOM 1176 C C . CYS A 1 185 ? 36.622 -23.097 -4.501 1.00 79.06 185 CYS A C 1
ATOM 1178 O O . CYS A 1 185 ? 36.508 -23.540 -5.647 1.00 79.06 185 CYS A O 1
ATOM 1180 N N . GLY A 1 186 ? 37.530 -22.185 -4.169 1.00 76.12 186 GLY A N 1
ATOM 1181 C CA . GLY A 1 186 ? 38.459 -21.615 -5.140 1.00 76.12 186 GLY A CA 1
ATOM 1182 C C . GLY A 1 186 ? 39.804 -21.215 -4.541 1.00 76.12 186 GLY A C 1
ATOM 1183 O O . GLY A 1 186 ? 40.026 -21.309 -3.334 1.00 76.12 186 GLY A O 1
ATOM 1184 N N . ASN A 1 187 ? 40.706 -20.813 -5.437 1.00 64.44 187 ASN A N 1
ATOM 1185 C CA . ASN A 1 187 ? 42.086 -20.388 -5.190 1.00 64.44 187 ASN A CA 1
ATOM 1186 C C . ASN A 1 187 ? 42.352 -19.123 -6.044 1.00 64.44 187 ASN A C 1
ATOM 1188 O O . ASN A 1 187 ? 41.858 -19.096 -7.176 1.00 64.44 187 ASN A O 1
ATOM 1192 N N . PRO A 1 188 ? 43.116 -18.110 -5.583 1.00 50.78 188 PRO A N 1
ATOM 1193 C CA . PRO A 1 188 ? 43.892 -18.061 -4.342 1.00 50.78 188 PRO A CA 1
ATOM 1194 C C . PRO A 1 188 ? 43.020 -17.980 -3.078 1.00 50.78 188 PRO A C 1
ATOM 1196 O O . PRO A 1 188 ? 41.818 -17.720 -3.177 1.00 50.78 188 PRO A O 1
ATOM 1199 N N . LEU A 1 189 ? 43.629 -18.195 -1.896 1.00 52.88 189 LEU A N 1
ATOM 1200 C CA . LEU A 1 189 ? 43.147 -17.600 -0.635 1.00 52.88 189 LEU A CA 1
ATOM 1201 C C . LEU A 1 189 ? 42.644 -16.198 -0.968 1.00 52.88 189 LEU A C 1
ATOM 1203 O O . LEU A 1 189 ? 43.359 -15.498 -1.689 1.00 52.88 189 LEU A O 1
ATOM 1207 N N . CYS A 1 190 ? 41.448 -15.811 -0.514 1.00 52.56 190 CYS A N 1
ATOM 1208 C CA . CYS A 1 190 ? 40.974 -14.454 -0.756 1.00 52.56 190 CYS A CA 1
ATOM 1209 C C . CYS A 1 190 ? 42.069 -13.512 -0.263 1.00 52.56 190 CYS A C 1
ATOM 1211 O O . CYS A 1 190 ? 42.387 -13.501 0.923 1.00 52.56 190 CYS A O 1
ATOM 1213 N N . THR A 1 191 ? 42.777 -12.904 -1.211 1.00 55.00 191 THR A N 1
ATOM 1214 C CA . THR A 1 191 ? 43.933 -12.074 -0.929 1.00 55.00 191 THR A CA 1
ATOM 1215 C C . THR A 1 191 ? 43.318 -10.695 -0.891 1.00 55.00 191 THR A C 1
ATOM 1217 O O . THR A 1 191 ? 42.868 -10.259 -1.954 1.00 55.00 191 THR A O 1
ATOM 1220 N N . PRO A 1 192 ? 43.196 -10.071 0.294 1.00 58.22 192 PRO A N 1
ATOM 1221 C CA . PRO A 1 192 ? 42.662 -8.725 0.398 1.00 58.22 192 PRO A CA 1
ATOM 1222 C C . PRO A 1 192 ? 43.312 -7.860 -0.675 1.00 58.22 192 PRO A C 1
ATOM 1224 O O . PRO A 1 192 ? 44.544 -7.864 -0.802 1.00 58.22 192 PRO A O 1
ATOM 1227 N N . GLY A 1 193 ? 42.504 -7.172 -1.483 1.00 62.91 193 GLY A N 1
ATOM 1228 C CA . GLY A 1 193 ? 43.036 -6.131 -2.351 1.00 62.91 193 GLY A CA 1
ATOM 1229 C C . GLY A 1 193 ? 43.882 -5.178 -1.505 1.00 62.91 193 GLY A C 1
ATOM 1230 O O . GLY A 1 193 ? 43.600 -4.959 -0.334 1.00 62.91 193 GLY 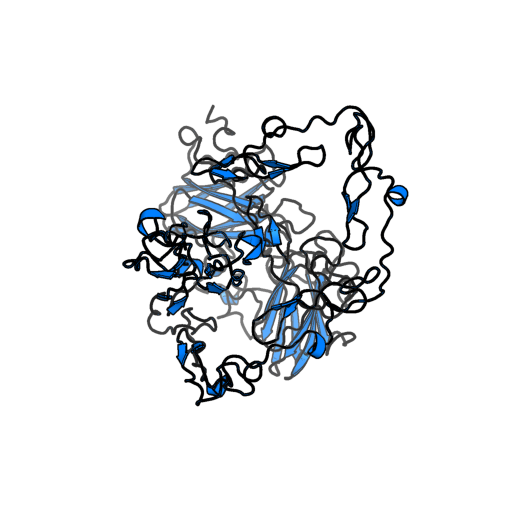A O 1
ATOM 1231 N N . THR A 1 194 ? 44.952 -4.625 -2.054 1.00 79.75 194 THR A N 1
ATOM 1232 C CA . THR A 1 194 ? 45.588 -3.447 -1.457 1.00 79.75 194 THR A CA 1
ATOM 1233 C C . THR A 1 194 ? 45.042 -2.202 -2.138 1.00 79.75 194 THR A C 1
ATOM 1235 O O . THR A 1 194 ? 44.609 -2.255 -3.293 1.00 79.75 194 THR A O 1
ATOM 1238 N N . CYS A 1 195 ? 45.107 -1.066 -1.454 1.00 77.06 195 CYS A N 1
ATOM 1239 C CA . CYS A 1 195 ? 44.730 0.235 -2.008 1.00 77.06 195 CYS A CA 1
ATOM 1240 C C . CYS A 1 195 ? 45.366 0.491 -3.384 1.00 77.06 195 CYS A C 1
ATOM 1242 O O . CYS A 1 195 ? 44.686 0.866 -4.337 1.00 77.06 195 CYS A O 1
ATOM 1244 N N . GLU A 1 196 ? 46.639 0.121 -3.536 1.00 76.19 196 GLU A N 1
ATOM 1245 C CA . GLU A 1 196 ? 47.378 0.202 -4.796 1.00 76.19 196 GLU A CA 1
ATOM 1246 C C . GLU A 1 196 ? 46.783 -0.690 -5.901 1.00 76.19 196 GLU A C 1
ATOM 1248 O O . GLU A 1 196 ? 46.603 -0.242 -7.032 1.00 76.19 196 GLU A O 1
ATOM 1253 N N . THR A 1 197 ? 46.406 -1.933 -5.585 1.00 72.12 197 THR A N 1
ATOM 1254 C CA . THR A 1 197 ? 45.811 -2.859 -6.571 1.00 72.12 197 THR A CA 1
ATOM 1255 C C . THR A 1 197 ? 44.378 -2.502 -6.972 1.00 72.12 197 THR A C 1
ATOM 1257 O O . THR A 1 197 ? 43.944 -2.877 -8.060 1.00 72.12 197 THR A O 1
ATOM 1260 N N . LEU A 1 198 ? 43.656 -1.762 -6.125 1.00 70.81 198 LEU A N 1
ATOM 1261 C CA . LEU A 1 198 ? 42.297 -1.270 -6.382 1.00 70.81 198 LEU A CA 1
ATOM 1262 C C . LEU A 1 198 ? 42.282 0.129 -7.022 1.00 70.81 198 LEU A C 1
ATOM 1264 O O . LEU A 1 198 ? 41.213 0.663 -7.321 1.00 70.81 198 LEU A O 1
ATOM 1268 N N . GLY A 1 199 ? 43.460 0.728 -7.227 1.00 77.69 199 GLY A N 1
ATOM 1269 C CA . GLY A 1 199 ? 43.602 2.078 -7.766 1.00 77.69 199 GLY A CA 1
ATOM 1270 C C . GLY A 1 199 ? 43.042 3.163 -6.844 1.00 77.69 199 GLY A C 1
ATOM 1271 O O . GLY A 1 199 ? 42.608 4.199 -7.340 1.00 77.69 199 GLY A O 1
ATOM 1272 N N . LYS A 1 200 ? 43.006 2.916 -5.528 1.00 81.31 200 LYS A N 1
ATOM 1273 C CA . LYS A 1 200 ? 42.473 3.822 -4.500 1.00 81.31 200 LYS A CA 1
ATOM 1274 C C . LYS A 1 200 ? 43.606 4.321 -3.612 1.00 81.31 200 LYS A C 1
ATOM 1276 O O . LYS A 1 200 ? 44.489 3.555 -3.242 1.00 81.31 200 LYS A O 1
ATOM 1281 N N . ASN A 1 201 ? 43.604 5.600 -3.272 1.00 83.94 201 ASN A N 1
ATOM 1282 C CA . ASN A 1 201 ? 44.674 6.229 -2.488 1.00 83.94 201 ASN A CA 1
ATOM 1283 C C . ASN A 1 201 ? 44.140 7.128 -1.365 1.00 83.94 201 ASN A C 1
ATOM 1285 O O . ASN A 1 201 ? 44.895 7.941 -0.837 1.00 83.94 201 ASN A O 1
ATOM 1289 N N . CYS A 1 202 ? 42.857 6.986 -1.014 1.00 76.75 202 CYS A N 1
ATOM 1290 C CA . CYS A 1 202 ? 42.293 7.592 0.183 1.00 76.75 202 CYS A CA 1
ATOM 1291 C C . CYS A 1 202 ? 40.979 6.931 0.637 1.00 76.75 202 CYS A C 1
ATOM 1293 O O . CYS A 1 202 ? 40.245 6.342 -0.163 1.00 76.75 202 CYS A O 1
ATOM 1295 N N . GLY A 1 203 ? 40.647 7.082 1.919 1.00 73.44 203 GLY A N 1
ATOM 1296 C CA . GLY A 1 203 ? 39.379 6.646 2.508 1.00 73.44 203 GLY A CA 1
ATOM 1297 C C . GLY A 1 203 ? 39.218 5.126 2.608 1.00 73.44 203 GLY A C 1
ATOM 1298 O O . GLY A 1 203 ? 40.073 4.354 2.173 1.00 73.44 203 GLY A O 1
ATOM 1299 N N . ALA A 1 204 ? 38.094 4.690 3.179 1.00 71.81 204 ALA A N 1
ATOM 1300 C CA . ALA A 1 204 ? 37.820 3.274 3.391 1.00 71.81 204 ALA A CA 1
ATOM 1301 C C . ALA A 1 204 ? 37.343 2.587 2.096 1.00 71.81 204 ALA A C 1
ATOM 1303 O O . ALA A 1 204 ? 36.397 3.057 1.460 1.00 71.81 204 ALA A O 1
ATOM 1304 N N . VAL A 1 205 ? 37.935 1.442 1.741 1.00 62.72 205 VAL A N 1
ATOM 1305 C CA . VAL A 1 205 ? 37.577 0.624 0.566 1.00 62.72 205 VAL A CA 1
ATOM 1306 C C . VAL A 1 205 ? 37.445 -0.850 0.951 1.00 62.72 205 VAL A C 1
ATOM 1308 O O . VAL A 1 205 ? 38.312 -1.380 1.630 1.00 62.72 205 VAL A O 1
ATOM 1311 N N . ALA A 1 206 ? 36.401 -1.548 0.499 1.00 60.66 206 ALA A N 1
ATOM 1312 C CA . ALA A 1 206 ? 36.273 -2.987 0.748 1.00 60.66 206 ALA A CA 1
ATOM 1313 C C . ALA A 1 206 ? 37.379 -3.782 0.028 1.00 60.66 206 ALA A C 1
ATOM 1315 O O . ALA A 1 206 ? 37.665 -3.540 -1.146 1.00 60.66 206 ALA A O 1
ATOM 1316 N N . ASP A 1 207 ? 37.971 -4.764 0.705 1.00 59.53 207 ASP A N 1
ATOM 1317 C CA . ASP A 1 207 ? 39.114 -5.538 0.201 1.00 59.53 207 ASP A CA 1
ATOM 1318 C C . ASP A 1 207 ? 38.739 -6.675 -0.769 1.00 59.53 207 ASP A C 1
ATOM 1320 O O . ASP A 1 207 ? 39.613 -7.392 -1.258 1.00 59.53 207 ASP A O 1
ATOM 1324 N N . GLY A 1 208 ? 37.442 -6.847 -1.049 1.00 49.28 208 GLY A N 1
ATOM 1325 C CA . GLY A 1 208 ? 36.903 -7.922 -1.888 1.00 49.28 208 GLY A CA 1
ATOM 1326 C C . GLY A 1 208 ? 36.800 -9.288 -1.194 1.00 49.28 208 GLY A C 1
ATOM 1327 O O . GLY A 1 208 ? 36.389 -10.259 -1.828 1.00 49.28 208 GLY A O 1
ATOM 1328 N N . CYS A 1 209 ? 37.134 -9.361 0.095 1.00 49.50 209 CYS A N 1
ATOM 1329 C CA . CYS A 1 209 ? 37.235 -10.571 0.912 1.00 49.50 209 CYS A CA 1
ATOM 1330 C C . CYS A 1 209 ? 36.461 -10.490 2.238 1.00 49.50 209 CYS A C 1
ATOM 1332 O O . CYS A 1 209 ? 36.573 -11.393 3.067 1.00 49.50 209 CYS A O 1
ATOM 1334 N N . GLY A 1 210 ? 35.650 -9.442 2.419 1.00 49.53 210 GLY A N 1
ATOM 1335 C CA . GLY A 1 210 ? 34.859 -9.200 3.628 1.00 49.53 210 GLY A CA 1
ATOM 1336 C C . GLY A 1 210 ? 35.555 -8.315 4.667 1.00 49.53 210 GLY A C 1
ATOM 1337 O O . GLY A 1 210 ? 34.972 -8.074 5.720 1.00 49.53 210 GLY A O 1
ATOM 1338 N N . GLY A 1 211 ? 36.763 -7.817 4.377 1.00 52.94 211 GLY A N 1
ATOM 1339 C CA . GLY A 1 211 ? 37.481 -6.814 5.162 1.00 52.94 211 GLY A CA 1
ATOM 1340 C C . GLY A 1 211 ? 37.399 -5.409 4.550 1.00 52.94 211 GLY A C 1
ATOM 1341 O O . GLY A 1 211 ? 37.013 -5.224 3.393 1.00 52.94 211 GLY A O 1
ATOM 1342 N N . MET A 1 212 ? 37.766 -4.396 5.339 1.00 51.88 212 MET A N 1
ATOM 1343 C CA . MET A 1 212 ? 37.813 -2.989 4.921 1.00 51.88 212 MET A CA 1
ATOM 1344 C C . MET A 1 212 ? 39.260 -2.480 4.977 1.00 51.88 212 MET A C 1
ATOM 1346 O O . MET A 1 212 ? 39.931 -2.632 5.995 1.00 51.88 212 MET A O 1
ATOM 1350 N N . LEU A 1 213 ? 39.742 -1.883 3.891 1.00 65.75 213 LEU A N 1
ATOM 1351 C CA . LEU A 1 213 ? 41.051 -1.241 3.758 1.00 65.75 213 LEU A CA 1
ATOM 1352 C C . LEU A 1 213 ? 40.921 0.248 4.053 1.00 65.75 213 LEU A C 1
ATOM 1354 O O . LEU A 1 213 ? 39.994 0.881 3.558 1.00 65.75 213 LEU A O 1
ATOM 1358 N N . ASP A 1 214 ? 41.880 0.823 4.769 1.00 79.81 214 ASP A N 1
ATOM 1359 C CA . ASP A 1 214 ? 42.044 2.274 4.860 1.00 79.81 214 ASP A CA 1
ATOM 1360 C C . ASP A 1 214 ? 43.156 2.711 3.901 1.00 79.81 214 ASP A C 1
ATOM 1362 O O . ASP A 1 214 ? 44.326 2.368 4.084 1.00 79.81 214 ASP A O 1
ATOM 1366 N N . CYS A 1 215 ? 42.780 3.437 2.848 1.00 78.38 215 CYS A N 1
ATOM 1367 C CA . CYS A 1 215 ? 43.691 3.860 1.793 1.00 78.38 215 CYS A CA 1
ATOM 1368 C C . CYS A 1 215 ? 44.370 5.201 2.055 1.00 78.38 215 CYS A C 1
ATOM 1370 O O . CYS A 1 215 ? 45.027 5.726 1.158 1.00 78.38 215 CYS A O 1
ATOM 1372 N N . GLY A 1 216 ? 44.274 5.709 3.285 1.00 79.81 216 GLY A N 1
ATOM 1373 C CA . GLY A 1 216 ? 44.966 6.902 3.744 1.00 79.81 216 GLY A CA 1
ATOM 1374 C C . GLY A 1 216 ? 44.165 8.182 3.530 1.00 79.81 216 GLY A C 1
ATOM 1375 O O . GLY A 1 216 ? 42.973 8.174 3.215 1.00 79.81 216 GLY A O 1
ATOM 1376 N N . VAL A 1 217 ? 44.843 9.308 3.715 1.00 75.75 217 VAL A N 1
ATOM 1377 C CA . VAL A 1 217 ? 44.294 10.654 3.529 1.00 75.75 217 VAL A CA 1
ATOM 1378 C C . VAL A 1 217 ? 45.079 11.374 2.439 1.00 75.75 217 VAL A C 1
ATOM 1380 O O . VAL A 1 217 ? 46.271 11.124 2.254 1.00 75.75 217 VAL A O 1
ATOM 1383 N N . CYS A 1 218 ? 44.403 12.245 1.697 1.00 79.94 218 CYS A N 1
ATOM 1384 C CA . CYS A 1 218 ? 45.029 12.992 0.614 1.00 79.94 218 CYS A CA 1
ATOM 1385 C C . CYS A 1 218 ? 46.025 14.029 1.140 1.00 79.94 218 CYS A C 1
ATOM 1387 O O . CYS A 1 218 ? 45.920 14.490 2.277 1.00 79.94 218 CYS A O 1
ATOM 1389 N N . VAL A 1 219 ? 47.004 14.385 0.307 1.00 79.19 219 VAL A N 1
ATOM 1390 C CA . VAL A 1 219 ? 47.941 15.475 0.612 1.00 79.19 219 VAL A CA 1
ATOM 1391 C C . VAL A 1 219 ? 47.212 16.823 0.609 1.00 79.19 219 VAL A C 1
ATOM 1393 O O . VAL A 1 219 ? 46.179 16.970 -0.046 1.00 79.19 219 VAL A O 1
ATOM 1396 N N . ASP A 1 220 ? 47.754 17.811 1.328 1.00 65.56 220 ASP A N 1
ATOM 1397 C CA . ASP A 1 220 ? 47.146 19.141 1.461 1.00 65.56 220 ASP A CA 1
ATOM 1398 C C . ASP A 1 220 ? 46.761 19.742 0.096 1.00 65.56 220 ASP A C 1
ATOM 1400 O O . ASP A 1 220 ? 47.616 19.996 -0.758 1.00 65.56 220 ASP A O 1
ATOM 1404 N N . GLY A 1 221 ? 45.459 19.994 -0.086 1.00 66.44 221 GLY A N 1
ATOM 1405 C CA . GLY A 1 221 ? 44.877 20.569 -1.303 1.00 66.44 221 GLY A CA 1
ATOM 1406 C C . GLY A 1 221 ? 44.152 19.582 -2.230 1.00 66.44 221 GLY A C 1
ATOM 1407 O O . GLY A 1 221 ? 43.619 20.015 -3.251 1.00 66.44 221 GLY A O 1
ATOM 1408 N N . GLU A 1 222 ? 44.092 18.293 -1.892 1.00 74.94 222 GLU A N 1
ATOM 1409 C CA . GLU A 1 222 ? 43.293 17.283 -2.599 1.00 74.94 222 GLU A CA 1
ATOM 1410 C C . GLU A 1 222 ? 42.180 16.724 -1.701 1.00 74.94 222 GLU A C 1
ATOM 1412 O O . GLU A 1 222 ? 42.370 16.539 -0.500 1.00 74.94 222 GLU A O 1
ATOM 1417 N N . THR A 1 223 ? 41.022 16.410 -2.288 1.00 69.62 223 THR A N 1
ATOM 1418 C CA . THR A 1 223 ? 39.891 15.821 -1.554 1.00 69.62 223 THR A CA 1
ATOM 1419 C C . THR A 1 223 ? 39.733 14.356 -1.927 1.00 69.62 223 THR A C 1
ATOM 1421 O O . THR A 1 223 ? 39.799 13.987 -3.106 1.00 69.62 223 THR A O 1
ATOM 1424 N N . CYS A 1 224 ? 39.498 13.509 -0.923 1.00 63.50 224 CYS A N 1
ATOM 1425 C CA . CYS A 1 224 ? 39.235 12.101 -1.165 1.00 63.50 224 CYS A CA 1
ATOM 1426 C C . CYS A 1 224 ? 37.891 11.914 -1.877 1.00 63.50 224 CYS A C 1
ATOM 1428 O O . CYS A 1 224 ? 36.852 12.265 -1.325 1.00 63.50 224 CYS A O 1
ATOM 1430 N N . GLY A 1 225 ? 37.909 11.379 -3.101 1.00 66.19 225 GLY A N 1
ATOM 1431 C CA . GLY A 1 225 ? 36.730 11.333 -3.971 1.00 66.19 225 GLY A CA 1
ATOM 1432 C C . GLY A 1 225 ? 36.639 12.487 -4.979 1.00 66.19 225 GLY A C 1
ATOM 1433 O O . GLY A 1 225 ? 35.643 12.582 -5.688 1.00 66.19 225 GLY A O 1
ATOM 1434 N N . GLY A 1 226 ? 37.650 13.364 -5.060 1.00 61.91 226 GLY A N 1
ATOM 1435 C CA . GLY A 1 226 ? 37.619 14.585 -5.879 1.00 61.91 226 GLY A CA 1
ATOM 1436 C C . GLY A 1 226 ? 37.621 14.366 -7.399 1.00 61.91 226 GLY A C 1
ATOM 1437 O O . GLY A 1 226 ? 37.334 15.290 -8.154 1.00 61.91 226 GLY A O 1
ATOM 1438 N N . THR A 1 227 ? 37.935 13.162 -7.869 1.00 57.91 227 THR A N 1
ATOM 1439 C CA . THR A 1 227 ? 37.788 12.757 -9.279 1.00 57.91 227 THR A CA 1
ATOM 1440 C C . THR A 1 227 ? 36.900 11.527 -9.396 1.00 57.91 227 THR A C 1
ATOM 1442 O O . THR A 1 227 ? 35.938 11.532 -10.158 1.00 57.91 227 THR A O 1
ATOM 1445 N N . GLU A 1 228 ? 37.198 10.491 -8.612 1.00 63.31 228 GLU A N 1
ATOM 1446 C CA . GLU A 1 228 ? 36.439 9.244 -8.520 1.00 63.31 228 GLU A CA 1
ATOM 1447 C C . GLU A 1 228 ? 36.464 8.741 -7.065 1.00 63.31 228 GLU A C 1
ATOM 1449 O O . GLU A 1 228 ? 37.407 9.070 -6.338 1.00 63.31 228 GLU A O 1
ATOM 1454 N N . PRO A 1 229 ? 35.481 7.937 -6.610 1.00 64.88 229 PRO A N 1
ATOM 1455 C CA . PRO A 1 229 ? 35.397 7.501 -5.216 1.00 64.88 229 PRO A CA 1
ATOM 1456 C C . PRO A 1 229 ? 36.706 6.887 -4.719 1.00 64.88 229 PRO A C 1
ATOM 1458 O O . PRO A 1 229 ? 37.290 6.039 -5.406 1.00 64.88 229 PRO A O 1
ATOM 1461 N N . ASN A 1 230 ? 37.145 7.306 -3.529 1.00 68.94 230 ASN A N 1
ATOM 1462 C CA . ASN A 1 230 ? 38.365 6.824 -2.873 1.00 68.94 230 ASN A CA 1
ATOM 1463 C C . ASN A 1 230 ? 39.665 7.089 -3.663 1.00 68.94 230 ASN A C 1
ATOM 1465 O O . ASN A 1 230 ? 40.672 6.397 -3.476 1.00 68.94 230 ASN A O 1
ATOM 1469 N N . VAL A 1 231 ? 39.645 8.095 -4.546 1.00 79.44 231 VAL A N 1
ATOM 1470 C CA . VAL A 1 231 ? 40.821 8.620 -5.248 1.00 79.44 231 VAL A CA 1
ATOM 1471 C C . VAL A 1 231 ? 40.997 10.104 -4.919 1.00 79.44 231 VAL A C 1
ATOM 1473 O O . VAL A 1 231 ? 40.056 10.891 -5.032 1.00 79.44 231 VAL A O 1
ATOM 1476 N N . CYS A 1 232 ? 42.200 10.492 -4.501 1.00 78.06 232 CYS A N 1
ATOM 1477 C CA . CYS A 1 232 ? 42.585 11.884 -4.314 1.00 78.06 232 CYS A CA 1
ATOM 1478 C C . CYS A 1 232 ? 42.566 12.605 -5.657 1.00 78.06 232 CYS A C 1
ATOM 1480 O O . CYS A 1 232 ? 43.210 12.175 -6.616 1.00 78.06 232 CYS A O 1
ATOM 1482 N N . GLY A 1 233 ? 41.801 13.689 -5.729 1.00 71.44 233 GLY A N 1
ATOM 1483 C CA . GLY A 1 233 ? 41.618 14.437 -6.960 1.00 71.44 233 GLY A CA 1
ATOM 1484 C C . GLY A 1 233 ? 41.417 15.921 -6.702 1.00 71.44 233 GLY A C 1
ATOM 1485 O O . GLY A 1 233 ? 40.830 16.326 -5.701 1.00 71.44 233 GLY A O 1
ATOM 1486 N N . SER A 1 234 ? 41.874 16.735 -7.650 1.00 65.88 234 SER A N 1
ATOM 1487 C CA . SER A 1 234 ? 41.785 18.197 -7.626 1.00 65.88 234 SER A CA 1
ATOM 1488 C C . SER A 1 234 ? 40.426 18.723 -8.116 1.00 65.88 234 SER A C 1
ATOM 1490 O O . SER A 1 234 ? 40.370 19.758 -8.784 1.00 65.88 234 SER A O 1
ATOM 1492 N N . GLY A 1 235 ? 39.335 17.990 -7.877 1.00 58.09 235 GLY A N 1
ATOM 1493 C CA . GLY A 1 235 ? 37.984 18.466 -8.163 1.00 58.09 235 GLY A CA 1
ATOM 1494 C C . GLY A 1 235 ? 37.671 19.614 -7.221 1.00 58.09 235 GLY A C 1
ATOM 1495 O O . GLY A 1 235 ? 37.279 19.389 -6.082 1.00 58.09 235 GLY A O 1
ATOM 1496 N N . VAL A 1 236 ? 37.926 20.840 -7.678 1.00 53.22 236 VAL A N 1
ATOM 1497 C CA . VAL A 1 236 ? 37.799 22.048 -6.864 1.00 53.22 236 VAL A CA 1
ATOM 1498 C C . VAL A 1 236 ? 36.325 22.280 -6.554 1.00 53.22 236 VAL A C 1
ATOM 1500 O O . VAL A 1 236 ? 35.612 22.957 -7.291 1.00 53.22 236 VAL A O 1
ATOM 1503 N N . CYS A 1 237 ? 35.870 21.735 -5.436 1.00 53.62 237 CYS A N 1
ATOM 1504 C CA . CYS A 1 237 ? 34.876 22.432 -4.655 1.00 53.62 237 CYS A CA 1
ATOM 1505 C C . CYS A 1 237 ? 35.616 23.610 -4.020 1.00 53.62 237 CYS A C 1
ATOM 1507 O O . CYS A 1 237 ? 36.529 23.403 -3.227 1.00 53.62 237 CYS A O 1
ATOM 1509 N N . THR A 1 238 ? 35.337 24.832 -4.477 1.00 64.44 238 THR A N 1
ATOM 1510 C CA . THR A 1 238 ? 35.952 26.030 -3.895 1.00 64.44 238 THR A CA 1
ATOM 1511 C C . THR A 1 238 ? 35.312 26.230 -2.526 1.00 64.44 238 THR A C 1
ATOM 1513 O O . THR A 1 238 ? 34.133 26.594 -2.498 1.00 64.44 238 THR A O 1
ATOM 1516 N N . PRO A 1 239 ? 36.036 26.005 -1.415 1.00 61.66 239 PRO A N 1
ATOM 1517 C CA . PRO A 1 239 ? 35.460 26.146 -0.089 1.00 61.66 239 PRO A CA 1
ATOM 1518 C C . PRO A 1 239 ? 35.025 27.597 0.092 1.00 61.66 239 PRO A C 1
ATOM 1520 O O . PRO A 1 239 ? 35.775 28.528 -0.230 1.00 61.66 239 PRO A O 1
ATOM 1523 N N . LEU A 1 240 ? 33.804 27.807 0.576 1.00 75.62 240 LEU A N 1
ATOM 1524 C CA . LEU A 1 240 ? 33.383 29.134 1.007 1.00 75.62 240 LEU A CA 1
ATOM 1525 C C . LEU A 1 240 ? 34.332 29.606 2.123 1.00 75.62 240 LEU A C 1
ATOM 1527 O O . LEU A 1 240 ? 34.880 28.803 2.865 1.00 75.62 240 LEU A O 1
ATOM 1531 N N . THR A 1 241 ? 34.561 30.908 2.257 1.00 83.94 241 THR A N 1
ATOM 1532 C CA . THR A 1 241 ? 35.302 31.471 3.400 1.00 83.94 241 THR A CA 1
ATOM 1533 C C . THR A 1 241 ? 34.331 32.001 4.448 1.00 83.94 241 THR A C 1
ATOM 1535 O O . THR A 1 241 ? 33.222 32.414 4.101 1.00 83.94 241 THR A O 1
ATOM 1538 N N . CYS A 1 242 ? 34.757 32.076 5.712 1.00 82.56 242 CYS A N 1
ATOM 1539 C CA . CYS A 1 242 ? 33.978 32.705 6.786 1.00 82.56 242 CYS A CA 1
ATOM 1540 C C . CYS A 1 242 ? 33.472 34.103 6.388 1.00 82.56 242 CYS A C 1
ATOM 1542 O O . CYS A 1 242 ? 32.293 34.411 6.540 1.00 82.56 242 CYS A O 1
ATOM 1544 N N . GLU A 1 243 ? 34.329 34.904 5.745 1.00 83.19 243 GLU A N 1
ATOM 1545 C CA . GLU A 1 243 ? 33.975 36.230 5.226 1.00 83.19 243 GLU A CA 1
ATOM 1546 C C . GLU A 1 243 ? 32.901 36.167 4.127 1.00 83.19 243 GLU A C 1
ATOM 1548 O O . GLU A 1 243 ? 31.933 36.924 4.171 1.00 83.19 243 GLU A O 1
ATOM 1553 N N . SER A 1 244 ? 33.018 35.232 3.175 1.00 81.56 244 SER A N 1
ATOM 1554 C CA . SER A 1 244 ? 32.031 35.063 2.098 1.00 81.56 244 SER A CA 1
ATOM 1555 C C . SER A 1 244 ? 30.662 34.581 2.592 1.00 81.56 244 SER A C 1
ATOM 1557 O O . SER A 1 244 ? 29.651 34.854 1.948 1.00 81.56 244 SER A O 1
ATOM 1559 N N . GLN A 1 245 ? 30.625 33.910 3.748 1.00 74.88 245 GLN A N 1
ATOM 1560 C CA . GLN A 1 245 ? 29.403 33.447 4.413 1.00 74.88 245 GLN A CA 1
ATOM 1561 C C . GLN A 1 245 ? 28.875 34.442 5.459 1.00 74.88 245 G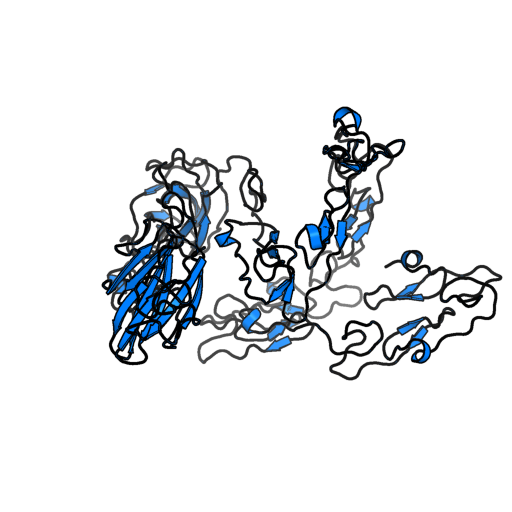LN A C 1
ATOM 1563 O O . GLN A 1 245 ? 27.846 34.196 6.089 1.00 74.88 245 GLN A O 1
ATOM 1568 N N . GLY A 1 246 ? 29.571 35.566 5.666 1.00 83.88 246 GLY A N 1
ATOM 1569 C CA . GLY A 1 246 ? 29.220 36.552 6.684 1.00 83.88 246 GLY A CA 1
ATOM 1570 C C . GLY A 1 246 ? 29.316 36.020 8.118 1.00 83.88 246 GLY A C 1
ATOM 1571 O O . GLY A 1 246 ? 28.584 36.501 8.979 1.00 83.88 246 GLY A O 1
ATOM 1572 N N . LYS A 1 247 ? 30.174 35.023 8.369 1.00 86.12 247 LYS A N 1
ATOM 1573 C CA . LYS A 1 247 ? 30.402 34.392 9.677 1.00 86.12 247 LYS A CA 1
ATOM 1574 C C . LYS A 1 247 ? 31.757 34.816 10.243 1.00 86.12 247 LYS A C 1
ATOM 1576 O O . LYS A 1 247 ? 32.710 35.014 9.491 1.00 86.12 247 LYS A O 1
ATOM 1581 N N . ASN A 1 248 ? 31.860 34.984 11.558 1.00 87.06 248 ASN A N 1
ATOM 1582 C CA . ASN A 1 248 ? 33.103 35.420 12.214 1.00 87.06 248 ASN A CA 1
ATOM 1583 C C . ASN A 1 248 ? 33.393 34.692 13.537 1.00 87.06 248 ASN A C 1
ATOM 1585 O O . ASN A 1 248 ? 34.184 35.195 14.336 1.00 87.06 248 ASN A O 1
ATOM 1589 N N . CYS A 1 249 ? 32.745 33.545 13.766 1.00 83.50 249 CYS A N 1
ATOM 1590 C CA . CYS A 1 249 ? 33.067 32.634 14.857 1.00 83.50 249 CYS A CA 1
ATOM 1591 C C . CYS A 1 249 ? 32.482 31.227 14.655 1.00 83.50 249 CYS A C 1
ATOM 1593 O O . CYS A 1 249 ? 31.501 31.060 13.926 1.00 83.50 249 CYS A O 1
ATOM 1595 N N . GLY A 1 250 ? 33.039 30.248 15.373 1.00 82.31 250 GLY A N 1
ATOM 1596 C CA . GLY A 1 250 ? 32.569 28.860 15.409 1.00 82.31 250 GLY A CA 1
ATOM 1597 C C . GLY A 1 250 ? 32.871 28.078 14.131 1.00 82.31 250 GLY A C 1
ATOM 1598 O O . GLY A 1 250 ? 33.344 28.644 13.144 1.00 82.31 250 GLY A O 1
ATOM 1599 N N . ASP A 1 251 ? 32.579 26.779 14.153 1.00 83.44 251 ASP A N 1
ATOM 1600 C CA . ASP A 1 251 ? 32.809 25.914 12.999 1.00 83.44 251 ASP A CA 1
ATOM 1601 C C . ASP A 1 251 ? 31.630 25.997 12.019 1.00 83.44 251 ASP A C 1
ATOM 1603 O O . ASP A 1 251 ? 30.482 25.754 12.390 1.00 83.44 251 ASP A O 1
ATOM 1607 N N . VAL A 1 252 ? 31.903 26.338 10.761 1.00 74.56 252 VAL A N 1
ATOM 1608 C CA . VAL A 1 252 ? 30.889 26.532 9.713 1.00 74.56 252 VAL A CA 1
ATOM 1609 C C . VAL A 1 252 ? 31.191 25.610 8.534 1.00 74.56 252 VAL A C 1
ATOM 1611 O O . VAL A 1 252 ? 32.330 25.590 8.081 1.00 74.56 252 VAL A O 1
ATOM 1614 N N . PRO A 1 253 ? 30.217 24.875 7.972 1.00 71.19 253 PRO A N 1
ATOM 1615 C CA . PRO A 1 253 ? 30.457 24.051 6.791 1.00 71.19 253 PRO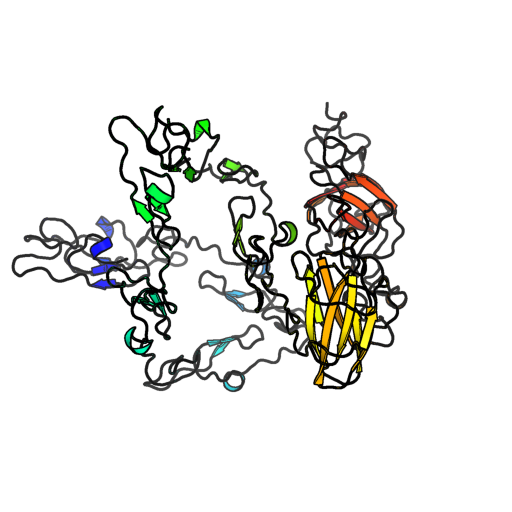 A CA 1
ATOM 1616 C C . PRO A 1 253 ? 31.020 24.871 5.622 1.00 71.19 253 PRO A C 1
ATOM 1618 O O . PRO A 1 253 ? 30.543 25.967 5.316 1.00 71.19 253 PRO A O 1
ATOM 1621 N N . ASP A 1 254 ? 32.018 24.330 4.932 1.00 69.38 254 ASP A N 1
ATOM 1622 C CA . ASP A 1 254 ? 32.689 25.002 3.815 1.00 69.38 254 ASP A CA 1
ATOM 1623 C C . ASP A 1 254 ? 31.974 24.823 2.461 1.00 69.38 254 ASP A C 1
ATOM 1625 O O . ASP A 1 254 ? 32.386 25.401 1.453 1.00 69.38 254 ASP A O 1
ATOM 1629 N N . GLY A 1 255 ? 30.881 24.050 2.446 1.00 53.97 255 GLY A N 1
ATOM 1630 C CA . GLY A 1 255 ? 30.113 23.695 1.247 1.00 53.97 255 GLY A CA 1
ATOM 1631 C C . GLY A 1 255 ? 30.703 22.533 0.437 1.00 53.97 255 GLY A C 1
ATOM 1632 O O . GLY A 1 255 ? 30.142 22.174 -0.596 1.00 53.97 255 GLY A O 1
ATOM 1633 N N . CYS A 1 256 ? 31.795 21.931 0.911 1.00 59.94 256 CYS A N 1
ATOM 1634 C CA . CYS A 1 256 ? 32.616 20.935 0.222 1.00 59.94 256 CYS A CA 1
ATOM 1635 C C . CYS A 1 256 ? 32.897 19.681 1.067 1.00 59.94 256 CYS A C 1
ATOM 1637 O O . CYS A 1 256 ? 33.713 18.844 0.683 1.00 59.94 256 CYS A O 1
ATOM 1639 N N . GLY A 1 257 ? 32.204 19.541 2.202 1.00 55.97 257 GLY A N 1
ATOM 1640 C CA . GLY A 1 257 ? 32.364 18.432 3.144 1.00 55.97 257 GLY A CA 1
ATOM 1641 C C . GLY A 1 257 ? 33.392 18.687 4.252 1.00 55.97 257 GLY A C 1
ATOM 1642 O O . GLY A 1 257 ? 33.594 17.800 5.078 1.00 55.97 257 GLY A O 1
ATOM 1643 N N . GLY A 1 258 ? 34.015 19.872 4.296 1.00 63.09 258 GLY A N 1
ATOM 1644 C CA . GLY A 1 258 ? 34.878 20.341 5.381 1.00 63.09 258 GLY A CA 1
ATOM 1645 C C . GLY A 1 258 ? 34.183 21.352 6.307 1.00 63.09 258 GLY A C 1
ATOM 1646 O O . GLY A 1 258 ? 33.104 21.868 6.006 1.00 63.09 258 GLY A O 1
ATOM 1647 N N . LEU A 1 259 ? 34.805 21.644 7.453 1.00 62.47 259 LEU A N 1
ATOM 1648 C CA . LEU A 1 259 ? 34.398 22.710 8.378 1.00 62.47 259 LEU A CA 1
ATOM 1649 C C . LEU A 1 259 ? 35.455 23.824 8.391 1.00 62.47 259 LEU A C 1
ATOM 1651 O O . LEU A 1 259 ? 36.654 23.561 8.464 1.00 62.47 259 LEU A O 1
ATOM 1655 N N . LEU A 1 260 ? 34.994 25.069 8.320 1.00 74.12 260 LEU A N 1
ATOM 1656 C CA . LEU A 1 260 ? 35.763 26.295 8.501 1.00 74.12 260 LEU A CA 1
ATOM 1657 C C . LEU A 1 260 ? 35.716 26.689 9.975 1.00 74.12 260 LEU A C 1
ATOM 1659 O O . LEU A 1 260 ? 34.642 27.010 10.475 1.00 74.12 260 LEU A O 1
ATOM 1663 N N . ASP A 1 261 ? 36.865 26.755 10.638 1.00 85.31 261 ASP A N 1
ATOM 1664 C CA . ASP A 1 261 ? 36.969 27.412 11.943 1.00 85.31 261 ASP A CA 1
ATOM 1665 C C . ASP A 1 261 ? 36.984 28.934 11.725 1.00 85.31 261 ASP A C 1
ATOM 1667 O O . ASP A 1 261 ? 37.985 29.522 11.297 1.00 85.31 261 ASP A O 1
ATOM 1671 N N . CYS A 1 262 ? 35.848 29.585 11.982 1.00 84.12 262 CYS A N 1
ATOM 1672 C CA . CYS A 1 262 ? 35.698 31.032 11.849 1.00 84.12 262 CYS A CA 1
ATOM 1673 C C . CYS A 1 262 ? 36.194 31.810 13.074 1.00 84.12 262 CYS A C 1
ATOM 1675 O O . CYS A 1 262 ? 35.986 33.023 13.156 1.00 84.12 262 CYS A O 1
ATOM 1677 N N . GLY A 1 263 ? 36.895 31.141 13.991 1.00 84.00 263 GLY A N 1
ATOM 1678 C CA . GLY A 1 263 ? 37.551 31.715 15.151 1.00 84.00 263 GLY A CA 1
ATOM 1679 C C . GLY A 1 263 ? 36.645 31.842 16.372 1.00 84.00 263 GLY A C 1
ATOM 1680 O O . GLY A 1 263 ? 35.497 31.399 16.414 1.00 84.00 263 GLY A O 1
ATOM 1681 N N . PHE A 1 264 ? 37.183 32.496 17.398 1.00 82.69 264 PHE A N 1
ATOM 1682 C CA . PHE A 1 264 ? 36.474 32.781 18.643 1.00 82.69 264 PHE A CA 1
ATOM 1683 C C . PHE A 1 264 ? 36.177 34.272 18.759 1.00 82.69 264 PHE A C 1
ATOM 1685 O O . PHE A 1 264 ? 36.957 35.120 18.317 1.00 82.69 264 PHE A O 1
ATOM 1692 N N . CYS A 1 265 ? 35.059 34.599 19.400 1.00 82.31 265 CYS A N 1
ATOM 1693 C CA . CYS A 1 265 ? 34.668 35.984 19.593 1.00 82.31 265 CYS A CA 1
ATOM 1694 C C . CYS A 1 265 ? 35.602 36.714 20.572 1.00 82.31 265 CYS A C 1
ATOM 1696 O O . CYS A 1 265 ? 35.910 36.182 21.640 1.00 82.31 265 CYS A O 1
ATOM 1698 N N . PRO A 1 266 ? 36.057 37.938 20.249 1.00 78.31 266 PRO A N 1
ATOM 1699 C CA . PRO A 1 266 ? 36.883 38.726 21.153 1.00 78.31 266 PRO A CA 1
ATOM 1700 C C . PRO A 1 266 ? 36.053 39.333 22.299 1.00 78.31 266 PRO A C 1
ATOM 1702 O O . PRO A 1 266 ? 35.007 39.942 22.078 1.00 78.31 266 PRO A O 1
ATOM 1705 N N . GLY A 1 267 ? 36.568 39.243 23.530 1.00 77.12 267 GLY A N 1
ATOM 1706 C CA . GLY A 1 267 ? 35.921 39.799 24.728 1.00 77.12 267 GLY A CA 1
ATOM 1707 C C . GLY A 1 267 ? 34.762 38.939 25.245 1.00 77.12 267 GLY A C 1
ATOM 1708 O O . GLY A 1 267 ? 34.814 37.720 25.144 1.00 77.12 267 GLY A O 1
ATOM 1709 N N . ASP A 1 268 ? 33.719 39.576 25.790 1.00 74.56 268 ASP A N 1
ATOM 1710 C CA . ASP A 1 268 ? 32.559 38.896 26.403 1.00 74.56 268 ASP A CA 1
ATOM 1711 C C . ASP A 1 268 ? 31.443 38.547 25.387 1.00 74.56 268 ASP A C 1
ATOM 1713 O O . ASP A 1 268 ? 30.281 38.385 25.756 1.00 74.56 268 ASP A O 1
ATOM 1717 N N . GLN A 1 269 ? 31.762 38.495 24.090 1.00 79.69 269 GLN A N 1
ATOM 1718 C CA . GLN A 1 269 ? 30.802 38.164 23.033 1.00 79.69 269 GLN A CA 1
ATOM 1719 C C . GLN A 1 269 ? 30.661 36.647 22.878 1.00 79.69 269 GLN A C 1
ATOM 1721 O O . GLN A 1 269 ? 31.636 35.909 22.994 1.00 79.69 269 GLN A O 1
ATOM 1726 N N . THR A 1 270 ? 29.454 36.178 22.565 1.00 73.94 270 THR A N 1
ATOM 1727 C CA . THR A 1 270 ? 29.191 34.758 22.286 1.00 73.94 270 THR A CA 1
ATOM 1728 C C . THR A 1 270 ? 29.011 34.554 20.789 1.00 73.94 270 THR A C 1
ATOM 1730 O O . THR A 1 270 ? 28.455 35.420 20.106 1.00 73.94 270 THR A O 1
ATOM 1733 N N . CYS A 1 271 ? 29.469 33.415 20.273 1.00 73.75 271 CYS A N 1
ATOM 1734 C CA . CYS A 1 271 ? 29.202 33.052 18.892 1.00 73.75 271 CYS A CA 1
ATOM 1735 C C . CYS A 1 271 ? 27.708 32.764 18.700 1.00 73.75 271 CYS A C 1
ATOM 1737 O O . CYS A 1 271 ? 27.146 31.986 19.462 1.00 73.75 271 CYS A O 1
ATOM 1739 N N . GLY A 1 272 ? 27.049 33.452 17.764 1.00 72.69 272 GLY A N 1
ATOM 1740 C CA . GLY A 1 272 ? 25.582 33.473 17.667 1.00 72.69 272 GLY A CA 1
ATOM 1741 C C . GLY A 1 272 ? 24.908 34.578 18.500 1.00 72.69 272 GLY A C 1
ATOM 1742 O O . GLY A 1 272 ? 23.687 34.757 18.450 1.00 72.69 272 GLY A O 1
ATOM 1743 N N . GLY A 1 273 ? 25.681 35.343 19.281 1.00 66.75 273 GLY A N 1
ATOM 1744 C CA . GLY A 1 273 ? 25.165 36.411 20.134 1.00 66.75 273 GLY A CA 1
ATOM 1745 C C . GLY A 1 273 ? 24.517 37.534 19.318 1.00 66.75 273 GLY A C 1
ATOM 1746 O O . GLY A 1 273 ? 25.010 37.934 18.269 1.00 66.75 273 GLY A O 1
ATOM 1747 N N . GLY A 1 274 ? 23.381 38.057 19.783 1.00 66.25 274 GLY A N 1
ATOM 1748 C CA . GLY A 1 274 ? 22.591 39.041 19.024 1.00 66.25 274 GLY A CA 1
ATOM 1749 C C . GLY A 1 274 ? 21.624 38.447 17.986 1.00 66.25 274 GLY A C 1
ATOM 1750 O O . GLY A 1 274 ? 20.998 39.211 17.253 1.00 66.25 274 GLY A O 1
ATOM 1751 N N . GLY A 1 275 ? 21.455 37.117 17.958 1.00 65.94 275 GLY A N 1
ATOM 1752 C CA . GLY A 1 275 ? 20.391 36.430 17.210 1.00 65.94 275 GLY A CA 1
ATOM 1753 C C . GLY A 1 275 ? 20.748 36.035 15.776 1.00 65.94 275 GLY A C 1
ATOM 1754 O O . GLY A 1 275 ? 19.850 35.719 14.997 1.00 65.94 275 GLY A O 1
ATOM 1755 N N . VAL A 1 276 ? 22.033 36.064 15.413 1.00 72.19 276 VAL A N 1
ATOM 1756 C CA . VAL A 1 276 ? 22.520 35.636 14.095 1.00 72.19 276 VAL A CA 1
ATOM 1757 C C . VAL A 1 276 ? 23.597 34.582 14.291 1.00 72.19 276 VAL A C 1
ATOM 1759 O O . VAL A 1 276 ? 24.680 34.879 14.784 1.00 72.19 276 VAL A O 1
ATOM 1762 N N . ASP A 1 277 ? 23.280 33.356 13.892 1.00 75.31 277 ASP A N 1
ATOM 1763 C CA . ASP A 1 277 ? 24.129 32.183 14.072 1.00 75.31 277 ASP A CA 1
ATOM 1764 C C . ASP A 1 277 ? 25.521 32.347 13.435 1.00 75.31 277 ASP A C 1
ATOM 1766 O O . ASP A 1 277 ? 25.649 32.944 12.357 1.00 75.31 277 ASP A O 1
ATOM 1770 N N . HIS A 1 278 ? 26.559 31.826 14.093 1.00 77.25 278 HIS A N 1
ATOM 1771 C CA . HIS A 1 278 ? 27.974 31.953 13.701 1.00 77.25 278 HIS A CA 1
ATOM 1772 C C . HIS A 1 278 ? 28.487 33.399 13.512 1.00 77.25 278 HIS A C 1
ATOM 1774 O O . HIS A 1 278 ? 29.463 33.653 12.794 1.00 77.25 278 HIS A O 1
ATOM 1780 N N . VAL A 1 279 ? 27.831 34.370 14.162 1.00 84.38 279 VAL A N 1
ATOM 1781 C CA . VAL A 1 279 ? 28.273 35.768 14.236 1.00 84.38 279 VAL A CA 1
ATOM 1782 C C . VAL A 1 279 ? 28.436 36.198 15.693 1.00 84.38 279 VAL A C 1
ATOM 1784 O O . VAL A 1 279 ? 27.553 35.992 16.522 1.00 84.38 279 VAL A O 1
ATOM 1787 N N . CYS A 1 280 ? 29.567 36.812 16.022 1.00 84.25 280 CYS A N 1
ATOM 1788 C CA . CYS A 1 280 ? 29.831 37.394 17.328 1.00 84.25 280 CYS A CA 1
ATOM 1789 C C . CYS A 1 280 ? 28.916 38.584 17.588 1.00 84.25 280 CYS A C 1
ATOM 1791 O O . CYS A 1 280 ? 28.954 39.582 16.862 1.00 84.25 280 CYS A O 1
ATOM 1793 N N . GLY A 1 281 ? 28.168 38.535 18.684 1.00 78.06 281 GLY A N 1
ATOM 1794 C CA . GLY A 1 281 ? 27.368 39.673 19.106 1.00 78.06 281 GLY A CA 1
ATOM 1795 C C . GLY A 1 281 ? 26.921 39.607 20.558 1.00 78.06 281 GLY A C 1
ATOM 1796 O O . GLY A 1 281 ? 27.298 38.721 21.320 1.00 78.06 281 GLY A O 1
ATOM 1797 N N . ASN A 1 282 ? 26.145 40.620 20.937 1.00 73.69 282 ASN A N 1
ATOM 1798 C CA . ASN A 1 282 ? 25.564 40.807 22.264 1.00 73.69 282 ASN A CA 1
ATOM 1799 C C . ASN A 1 282 ? 24.035 40.882 22.134 1.00 73.69 282 ASN A C 1
ATOM 1801 O O . ASN A 1 282 ? 23.554 41.430 21.138 1.00 73.69 282 ASN A O 1
ATOM 1805 N N . PRO A 1 283 ? 23.261 40.443 23.142 1.00 58.88 283 PRO A N 1
ATOM 1806 C CA . PRO A 1 283 ? 23.691 39.981 24.469 1.00 58.88 283 PRO A CA 1
ATOM 1807 C C . PRO A 1 283 ? 24.168 38.518 24.490 1.00 58.88 283 PRO A C 1
ATOM 1809 O O . PRO A 1 283 ? 23.963 37.791 23.521 1.00 58.88 283 PRO A O 1
ATOM 1812 N N . ILE A 1 284 ? 24.795 38.119 25.607 1.00 59.97 284 ILE A N 1
ATOM 1813 C CA . ILE A 1 284 ? 25.169 36.732 25.936 1.00 59.97 284 ILE A CA 1
ATOM 1814 C C . ILE A 1 284 ? 23.973 35.825 25.633 1.00 59.97 284 ILE A C 1
ATOM 1816 O O . ILE A 1 284 ? 22.903 35.994 26.226 1.00 59.97 284 ILE A O 1
ATOM 1820 N N . CYS A 1 285 ? 24.152 34.888 24.701 1.00 61.59 285 CYS A N 1
ATOM 1821 C CA . CYS A 1 285 ? 23.167 33.844 24.464 1.00 61.59 285 CYS A CA 1
ATOM 1822 C C . CYS A 1 285 ? 23.092 33.026 25.752 1.00 61.59 285 CYS A C 1
ATOM 1824 O O . CYS A 1 285 ? 24.086 32.440 26.170 1.00 61.59 285 CYS A O 1
ATOM 1826 N N . THR A 1 286 ? 21.964 33.104 26.453 1.00 68.88 286 THR A N 1
ATOM 1827 C CA . THR A 1 286 ? 21.745 32.297 27.653 1.00 68.88 286 THR A CA 1
ATOM 1828 C C . THR A 1 286 ? 21.235 30.952 27.156 1.00 68.88 286 THR A C 1
ATOM 1830 O O . THR A 1 286 ? 20.130 30.943 26.610 1.00 68.88 286 THR A O 1
ATOM 1833 N N . PRO A 1 287 ? 22.012 29.857 27.286 1.00 69.25 287 PRO A N 1
ATOM 1834 C CA . PRO A 1 287 ? 21.588 28.545 26.818 1.00 69.25 287 PRO A CA 1
ATOM 1835 C C . PRO A 1 287 ? 20.237 28.197 27.421 1.00 69.25 287 PRO A C 1
ATOM 1837 O O . PRO A 1 287 ? 20.020 28.386 28.626 1.00 69.25 287 PRO A O 1
ATOM 1840 N N . ALA A 1 288 ? 19.326 27.713 26.586 1.00 79.19 288 ALA A N 1
ATOM 1841 C CA . ALA A 1 288 ? 18.083 27.156 27.075 1.00 79.19 288 ALA A CA 1
ATOM 1842 C C . ALA A 1 288 ? 18.400 25.982 28.018 1.00 79.19 288 ALA A C 1
ATOM 1844 O O . ALA A 1 288 ? 19.415 25.303 27.885 1.00 79.19 288 ALA A O 1
ATOM 1845 N N . THR A 1 289 ? 17.550 25.752 29.010 1.00 86.12 289 THR A N 1
ATOM 1846 C CA . THR A 1 289 ? 17.577 24.526 29.815 1.00 86.12 289 THR A CA 1
ATOM 1847 C C . THR A 1 289 ? 16.558 23.534 29.262 1.00 86.12 289 THR A C 1
ATOM 1849 O O . THR A 1 289 ? 15.576 23.944 28.638 1.00 86.12 289 THR A O 1
ATOM 1852 N N . CYS A 1 290 ? 16.741 22.242 29.546 1.00 80.81 290 CYS A N 1
ATOM 1853 C CA . CYS A 1 290 ? 15.748 21.204 29.243 1.00 80.81 290 CYS A CA 1
ATOM 1854 C C . CYS A 1 290 ? 14.341 21.590 29.730 1.00 80.81 290 CYS A C 1
ATOM 1856 O O . CYS A 1 290 ? 13.372 21.485 28.987 1.00 80.81 290 CYS A O 1
ATOM 1858 N N . GLU A 1 291 ? 14.254 22.164 30.935 1.00 83.25 291 GLU A N 1
ATOM 1859 C CA . GLU A 1 291 ? 13.008 22.679 31.513 1.00 83.25 291 GLU A CA 1
ATOM 1860 C C . GLU A 1 291 ? 12.400 23.820 30.681 1.00 83.25 291 GLU A C 1
ATOM 1862 O O . GLU A 1 291 ? 11.200 23.831 30.427 1.00 83.25 291 GLU A O 1
ATOM 1867 N N . SER A 1 292 ? 13.217 24.763 30.197 1.00 81.88 292 SER A N 1
ATOM 1868 C CA . SER A 1 292 ? 12.726 25.884 29.383 1.00 81.88 292 SER A CA 1
ATOM 1869 C C . SER A 1 292 ? 12.287 25.487 27.968 1.00 81.88 292 SER A C 1
ATOM 1871 O O . SER A 1 292 ? 11.494 26.203 27.361 1.00 81.88 292 SER A O 1
ATOM 1873 N N . LEU A 1 293 ? 12.788 24.357 27.456 1.00 76.56 293 LEU A N 1
ATOM 1874 C CA . LEU A 1 293 ? 12.400 23.774 26.167 1.00 76.56 293 LEU A CA 1
ATOM 1875 C C . LEU A 1 293 ? 11.261 22.753 26.296 1.00 76.56 293 LEU A C 1
ATOM 1877 O O . LEU A 1 293 ? 10.793 22.244 25.281 1.00 76.56 293 LEU A O 1
ATOM 1881 N N . GLY A 1 294 ? 10.826 22.442 27.522 1.00 79.56 294 GLY A N 1
ATOM 1882 C CA . GLY A 1 294 ? 9.844 21.389 27.774 1.00 79.56 294 GLY A CA 1
ATOM 1883 C C . GLY A 1 294 ? 10.328 20.012 27.318 1.00 79.56 294 GLY A C 1
ATOM 1884 O O . GLY A 1 294 ? 9.540 19.255 26.770 1.00 79.56 294 GLY A O 1
ATOM 1885 N N . SER A 1 295 ? 11.623 19.721 27.464 1.00 83.56 295 SER A N 1
ATOM 1886 C CA . SER A 1 295 ? 12.237 18.448 27.076 1.00 83.56 295 SER A CA 1
ATOM 1887 C C . SER A 1 295 ? 12.621 17.637 28.315 1.00 83.56 295 SER A C 1
ATOM 1889 O O . SER A 1 295 ? 13.428 18.086 29.129 1.00 83.56 295 SER A O 1
ATOM 1891 N N . ASP A 1 296 ? 12.089 16.425 28.434 1.00 86.88 296 ASP A N 1
ATOM 1892 C CA . ASP A 1 296 ? 12.331 15.501 29.547 1.00 86.88 296 ASP A CA 1
ATOM 1893 C C . ASP A 1 296 ? 13.478 14.520 29.259 1.00 86.88 296 ASP A C 1
ATOM 1895 O O . ASP A 1 296 ? 14.094 13.985 30.184 1.00 86.88 296 ASP A O 1
ATOM 1899 N N . CYS A 1 297 ? 13.772 14.273 27.977 1.00 82.50 297 CYS A N 1
ATOM 1900 C CA . CYS A 1 297 ? 14.673 13.211 27.535 1.00 82.50 297 CYS A CA 1
ATOM 1901 C C . CYS A 1 297 ? 15.368 13.503 26.192 1.00 82.50 297 CYS A C 1
ATOM 1903 O O . CYS A 1 297 ? 14.914 14.314 25.379 1.00 82.50 297 CYS A O 1
ATOM 1905 N N . GLY A 1 298 ? 16.466 12.792 25.931 1.00 83.50 298 GLY A N 1
ATOM 1906 C CA . GLY A 1 298 ? 17.222 12.872 24.682 1.00 83.50 298 GLY A CA 1
ATOM 1907 C C . GLY A 1 298 ? 18.121 14.108 24.563 1.00 83.50 298 GLY A C 1
ATOM 1908 O O . GLY A 1 298 ? 18.215 14.950 25.455 1.00 83.50 298 GLY A O 1
ATOM 1909 N N . THR A 1 299 ? 18.816 14.212 23.431 1.00 84.19 299 THR A N 1
ATOM 1910 C CA . THR A 1 299 ? 19.686 15.356 23.134 1.00 84.19 299 THR A CA 1
ATOM 1911 C C . THR A 1 299 ? 18.902 16.451 22.410 1.00 84.19 299 THR A C 1
ATOM 1913 O O . THR A 1 299 ? 18.278 16.170 21.388 1.00 84.19 299 THR A O 1
ATOM 1916 N N . VAL A 1 300 ? 18.955 17.692 22.903 1.00 78.19 300 VAL A N 1
ATOM 1917 C CA . VAL A 1 300 ? 18.312 18.860 22.266 1.00 78.19 300 VAL A CA 1
ATOM 1918 C C . VAL A 1 300 ? 19.297 20.019 22.090 1.00 78.19 300 VAL A C 1
ATOM 1920 O O . VAL A 1 300 ? 20.174 20.194 22.932 1.00 78.19 300 VAL A O 1
ATOM 1923 N N . PRO A 1 301 ? 19.186 20.839 21.033 1.00 76.88 301 PRO A N 1
ATOM 1924 C CA . PRO A 1 301 ? 20.000 22.046 20.893 1.00 76.88 301 PRO A CA 1
ATOM 1925 C C . PRO A 1 301 ? 19.671 23.079 21.982 1.00 76.88 301 PRO A C 1
ATOM 1927 O O . PRO A 1 301 ? 18.503 23.307 22.286 1.00 76.88 301 PRO A O 1
ATOM 1930 N N . ASP A 1 302 ? 20.679 23.757 22.533 1.00 73.75 302 ASP A N 1
ATOM 1931 C CA . ASP A 1 302 ? 20.506 24.775 23.586 1.00 73.75 302 ASP A CA 1
ATOM 1932 C C . ASP A 1 302 ? 20.149 26.180 23.058 1.00 73.75 302 ASP A C 1
ATOM 1934 O O . ASP A 1 302 ? 19.989 27.122 23.837 1.00 73.75 302 ASP A O 1
ATOM 1938 N N . GLY A 1 303 ? 20.033 26.333 21.734 1.00 65.81 303 GLY A N 1
ATOM 1939 C CA . GLY A 1 303 ? 19.767 27.610 21.062 1.00 65.81 303 GLY A CA 1
ATOM 1940 C C . GLY A 1 303 ? 20.976 28.552 20.957 1.00 65.81 303 GLY A C 1
ATOM 1941 O O . GLY A 1 303 ? 20.835 29.651 20.425 1.00 65.81 303 GLY A O 1
ATOM 1942 N N . CYS A 1 304 ? 22.150 28.124 21.423 1.00 66.31 304 CYS A N 1
ATOM 1943 C CA . CYS A 1 304 ? 23.409 28.871 21.461 1.00 66.31 304 CYS A CA 1
ATOM 1944 C C . CYS A 1 304 ? 24.587 28.083 20.849 1.00 66.31 304 CYS A C 1
ATOM 1946 O O . CYS A 1 304 ? 25.747 28.409 21.103 1.00 66.31 304 CYS A O 1
ATOM 1948 N N . GLY A 1 305 ? 24.293 27.049 20.051 1.00 59.44 305 GLY A N 1
ATOM 1949 C CA . GLY A 1 305 ? 25.286 26.198 19.384 1.00 59.44 305 GLY A CA 1
ATOM 1950 C C . GLY A 1 305 ? 25.796 25.020 20.225 1.00 59.44 305 GLY A C 1
ATOM 1951 O O . GLY A 1 305 ? 26.645 24.267 19.753 1.00 59.44 305 GLY A O 1
ATOM 1952 N N . GLY A 1 306 ? 25.289 24.833 21.447 1.00 65.69 306 GLY A N 1
ATOM 1953 C CA . GLY A 1 306 ? 25.539 23.669 22.296 1.00 65.69 306 GLY A CA 1
ATOM 1954 C C . GLY A 1 306 ? 24.392 22.650 22.264 1.00 65.69 306 GLY A C 1
ATOM 1955 O O . GLY A 1 306 ? 23.312 22.899 21.725 1.00 65.69 306 GLY A O 1
ATOM 1956 N N . ALA A 1 307 ? 24.625 21.476 22.853 1.00 73.50 307 ALA A N 1
ATOM 1957 C CA . ALA A 1 307 ? 23.627 20.417 22.995 1.00 73.50 307 ALA A CA 1
ATOM 1958 C C . ALA A 1 307 ? 23.369 20.114 24.478 1.00 73.50 307 ALA A C 1
ATOM 1960 O O . ALA A 1 307 ? 24.302 19.883 25.250 1.00 73.50 307 ALA A O 1
ATOM 1961 N N . LEU A 1 308 ? 22.099 20.086 24.871 1.00 79.94 308 LEU A N 1
ATOM 1962 C CA . LEU A 1 308 ? 21.630 19.674 26.188 1.00 79.94 308 LEU A CA 1
ATOM 1963 C C . LEU A 1 308 ? 21.338 18.176 26.184 1.00 79.94 308 LEU A C 1
ATOM 1965 O O . LEU A 1 308 ? 20.716 17.660 25.257 1.00 79.94 308 LEU A O 1
ATOM 1969 N N . GLN A 1 309 ? 21.740 17.493 27.252 1.00 84.38 309 GLN A N 1
ATOM 1970 C CA . GLN A 1 309 ? 21.332 16.119 27.535 1.00 84.38 309 GLN A CA 1
ATOM 1971 C C . GLN A 1 309 ? 20.169 16.159 28.526 1.00 84.38 309 GLN A C 1
ATOM 1973 O O . GLN A 1 309 ? 20.376 16.267 29.737 1.00 84.38 309 GLN A O 1
ATOM 1978 N N . CYS A 1 310 ? 18.947 16.129 28.006 1.00 79.44 310 CYS A N 1
ATOM 1979 C CA . CYS A 1 310 ? 17.738 16.004 28.811 1.00 79.44 310 CYS A CA 1
ATOM 1980 C C . CYS A 1 310 ? 17.561 14.523 29.121 1.00 79.44 310 CYS A C 1
ATOM 1982 O O . CYS A 1 310 ? 17.832 13.718 28.245 1.00 79.44 310 CYS A O 1
ATOM 1984 N N . GLY A 1 311 ? 17.220 14.176 30.365 1.00 84.75 311 GLY A N 1
ATOM 1985 C CA . GLY A 1 311 ? 17.456 12.871 31.000 1.00 84.75 311 GLY A CA 1
ATOM 1986 C C . GLY A 1 311 ? 16.990 11.596 30.269 1.00 84.75 311 GLY A C 1
ATOM 1987 O O . GLY A 1 311 ? 17.148 11.388 29.072 1.00 84.75 311 GLY A O 1
ATOM 1988 N N . THR A 1 312 ? 16.478 10.638 31.032 1.00 81.06 312 THR A N 1
ATOM 1989 C CA . THR A 1 312 ? 15.962 9.377 30.476 1.00 81.06 312 THR A CA 1
ATOM 1990 C C . THR A 1 312 ? 14.592 9.124 31.066 1.00 81.06 312 THR A C 1
ATOM 1992 O O . THR A 1 312 ? 14.326 9.529 32.200 1.00 81.06 312 THR A O 1
ATOM 1995 N N . CYS A 1 313 ? 13.714 8.508 30.282 1.00 81.31 313 CYS A N 1
ATOM 1996 C CA . CYS A 1 313 ? 12.343 8.286 30.705 1.00 81.31 313 CYS A CA 1
ATOM 1997 C C . CYS A 1 313 ? 12.247 7.201 31.775 1.00 81.31 313 CYS A C 1
ATOM 1999 O O . CYS A 1 313 ? 13.076 6.288 31.837 1.00 81.31 313 CYS A O 1
ATOM 2001 N N . ALA A 1 314 ? 11.237 7.321 32.638 1.00 80.19 314 ALA A N 1
ATOM 2002 C CA . ALA A 1 314 ? 10.960 6.314 33.647 1.00 80.19 314 ALA A CA 1
ATOM 2003 C C . ALA A 1 314 ? 10.487 5.004 32.988 1.00 80.19 314 ALA A C 1
ATOM 2005 O O . ALA A 1 314 ? 10.047 4.978 31.839 1.00 80.19 314 ALA A O 1
ATOM 2006 N N . ASN A 1 315 ? 10.571 3.890 33.720 1.00 58.06 315 ASN A N 1
ATOM 2007 C CA . ASN A 1 315 ? 10.150 2.583 33.209 1.00 58.06 315 ASN A CA 1
ATOM 2008 C C . ASN A 1 315 ? 8.698 2.609 32.699 1.00 58.06 315 ASN A C 1
ATOM 2010 O O . ASN A 1 315 ? 7.777 2.886 33.467 1.00 58.06 315 ASN A O 1
ATOM 2014 N N . GLY A 1 316 ? 8.515 2.248 31.426 1.00 59.41 316 GLY A N 1
ATOM 2015 C CA . GLY A 1 316 ? 7.218 2.234 30.740 1.00 59.41 316 GLY A CA 1
ATOM 2016 C C . GLY A 1 316 ? 6.943 3.465 29.870 1.00 59.41 316 GLY A C 1
ATOM 2017 O O . GLY A 1 316 ? 5.946 3.480 29.153 1.00 59.41 316 GLY A O 1
ATOM 2018 N N . GLU A 1 317 ? 7.825 4.463 29.890 1.00 74.44 317 GLU A N 1
ATOM 2019 C CA . GLU A 1 317 ? 7.756 5.649 29.041 1.00 74.44 317 GLU A CA 1
ATOM 2020 C C . GLU A 1 317 ? 8.859 5.617 27.981 1.00 74.44 317 GLU A C 1
ATOM 2022 O O . GLU A 1 317 ? 9.978 5.165 28.230 1.00 74.44 317 GLU A O 1
ATOM 2027 N N . VAL A 1 318 ? 8.548 6.115 26.788 1.00 72.31 318 VAL A N 1
ATOM 2028 C CA . VAL A 1 318 ? 9.509 6.252 25.689 1.00 72.31 318 VAL A CA 1
ATOM 2029 C C . VAL A 1 318 ? 9.726 7.733 25.422 1.00 72.31 318 VAL A C 1
ATOM 2031 O O . VAL A 1 318 ? 8.800 8.538 25.535 1.00 72.31 318 VAL A O 1
ATOM 2034 N N . CYS A 1 319 ? 10.958 8.105 25.077 1.00 75.06 319 CYS A N 1
ATOM 2035 C CA . CYS A 1 319 ? 11.266 9.476 24.704 1.00 75.06 319 CYS A CA 1
ATOM 2036 C C . CYS A 1 319 ? 10.577 9.820 23.379 1.00 75.06 319 CYS A C 1
ATOM 2038 O O . CYS A 1 319 ? 10.907 9.239 22.349 1.00 75.06 319 CYS A O 1
ATOM 2040 N N . GLY A 1 320 ? 9.594 10.721 23.407 1.00 71.31 320 GLY A N 1
ATOM 2041 C CA . GLY A 1 320 ? 8.683 10.955 22.284 1.00 71.31 320 GLY A CA 1
ATOM 2042 C C . GLY A 1 320 ? 7.467 10.019 22.236 1.00 71.31 320 GLY A C 1
ATOM 2043 O O . GLY A 1 320 ? 6.665 10.109 21.310 1.00 71.31 320 GLY A O 1
ATOM 2044 N N . GLY A 1 321 ? 7.279 9.157 23.240 1.00 60.75 321 GLY A N 1
ATOM 2045 C CA . GLY A 1 321 ? 6.266 8.091 23.286 1.00 60.75 321 GLY A CA 1
ATOM 2046 C C . GLY A 1 321 ? 4.800 8.546 23.319 1.00 60.75 321 GLY A C 1
ATOM 2047 O O . GLY A 1 321 ? 3.907 7.700 23.292 1.00 60.75 321 GLY A O 1
ATOM 2048 N N . GLY A 1 322 ? 4.553 9.859 23.337 1.00 62.88 322 GLY A N 1
ATOM 2049 C CA . GLY A 1 322 ? 3.235 10.500 23.293 1.00 62.88 322 GLY A CA 1
ATOM 2050 C C . GLY A 1 322 ? 3.072 11.492 22.134 1.00 62.88 322 GLY A C 1
ATOM 2051 O O . GLY A 1 322 ? 2.196 12.349 22.194 1.00 62.88 322 GLY A O 1
ATOM 2052 N N . GLY A 1 323 ? 3.939 11.437 21.113 1.00 54.06 323 GLY A N 1
ATOM 2053 C CA . GLY A 1 323 ? 3.845 12.262 19.897 1.00 54.06 323 GLY A CA 1
ATOM 2054 C C . GLY A 1 323 ? 4.500 13.648 19.973 1.00 54.06 323 GLY A C 1
ATOM 2055 O O . GLY A 1 323 ? 4.591 14.333 18.956 1.00 54.06 323 GLY A O 1
ATOM 2056 N N . THR A 1 324 ? 5.006 14.059 21.141 1.00 66.19 324 THR A N 1
ATOM 2057 C CA . THR A 1 324 ? 5.824 15.276 21.293 1.00 66.19 324 THR A CA 1
ATOM 2058 C C . THR A 1 324 ? 7.299 14.883 21.416 1.00 66.19 324 THR A C 1
ATOM 2060 O O . THR A 1 324 ? 7.632 14.178 22.370 1.00 66.19 324 THR A O 1
ATOM 2063 N N . PRO A 1 325 ? 8.193 15.304 20.498 1.00 67.31 325 PRO A N 1
ATOM 2064 C CA . PRO A 1 325 ? 9.616 14.976 20.573 1.00 67.31 325 PRO A CA 1
ATOM 2065 C C . PRO A 1 325 ? 10.230 15.360 21.920 1.00 67.31 325 PRO A C 1
ATOM 2067 O O . PRO A 1 325 ? 9.886 16.395 22.485 1.00 67.31 325 PRO A O 1
ATOM 2070 N N . ASN A 1 326 ? 11.161 14.537 22.410 1.00 75.12 326 ASN A N 1
ATOM 2071 C CA . ASN A 1 326 ? 11.961 14.816 23.608 1.00 75.12 326 ASN A CA 1
ATOM 2072 C C . ASN A 1 326 ? 11.169 14.940 24.926 1.00 75.12 326 ASN A C 1
ATOM 2074 O O . ASN A 1 326 ? 11.731 15.370 25.930 1.00 75.12 326 ASN A O 1
ATOM 2078 N N . VAL A 1 327 ? 9.903 14.514 24.949 1.00 81.94 327 VAL A N 1
ATOM 2079 C CA . VAL A 1 327 ? 9.037 14.438 26.140 1.00 81.94 327 VAL A CA 1
ATOM 2080 C C . VAL A 1 327 ? 8.794 12.975 26.494 1.00 81.94 327 VAL A C 1
ATOM 2082 O O . VAL A 1 327 ? 8.541 12.152 25.609 1.00 81.94 327 VAL A O 1
ATOM 2085 N N . CYS A 1 328 ? 8.872 12.631 27.777 1.00 78.06 328 CYS A N 1
ATOM 2086 C CA . CYS A 1 328 ? 8.608 11.268 28.230 1.00 78.06 328 CYS A CA 1
ATOM 2087 C C . CYS A 1 328 ? 7.105 11.022 28.315 1.00 78.06 328 CYS A C 1
ATOM 2089 O O . CYS A 1 328 ? 6.372 11.796 28.925 1.00 78.06 328 CYS A O 1
ATOM 2091 N N . ALA A 1 329 ? 6.638 9.936 27.705 1.00 69.19 329 ALA A N 1
ATOM 2092 C CA . ALA A 1 329 ? 5.251 9.512 27.832 1.00 69.19 329 ALA A CA 1
ATOM 2093 C C . ALA A 1 329 ? 5.121 7.997 27.669 1.00 69.19 329 ALA A C 1
ATOM 2095 O O . ALA A 1 329 ? 5.902 7.361 26.952 1.00 69.19 329 ALA A O 1
ATOM 2096 N N . ALA A 1 330 ? 4.119 7.423 28.338 1.00 60.94 330 ALA A N 1
ATOM 2097 C CA . ALA A 1 330 ? 3.754 6.019 28.196 1.00 60.94 330 ALA A CA 1
ATOM 2098 C C . ALA A 1 330 ? 3.375 5.714 26.739 1.00 60.94 330 ALA A C 1
ATOM 2100 O O . ALA A 1 330 ? 2.727 6.540 26.090 1.00 60.94 330 ALA A O 1
ATOM 2101 N N . THR A 1 331 ? 3.776 4.544 26.227 1.00 56.75 331 THR A N 1
ATOM 2102 C CA . THR A 1 331 ? 3.585 4.139 24.824 1.00 56.75 331 THR A CA 1
ATOM 2103 C C . THR A 1 331 ? 2.110 4.071 24.434 1.00 56.75 331 THR A C 1
ATOM 2105 O O . THR A 1 331 ? 1.448 3.041 24.511 1.00 56.75 331 THR A O 1
ATOM 2108 N N . SER A 1 332 ? 1.626 5.212 23.960 1.00 62.28 332 SER A N 1
ATOM 2109 C CA . SER A 1 332 ? 0.432 5.382 23.132 1.00 62.28 332 SER A CA 1
ATOM 2110 C C . SER A 1 332 ? 0.806 5.876 21.731 1.00 62.28 332 SER A C 1
ATOM 2112 O O . SER A 1 332 ? -0.054 5.961 20.857 1.00 62.28 332 SER A O 1
ATOM 2114 N N . CYS A 1 333 ? 2.089 6.168 21.480 1.00 68.00 333 CYS A N 1
ATOM 2115 C CA . CYS A 1 333 ? 2.538 6.566 20.159 1.00 68.00 333 CYS A CA 1
ATOM 2116 C C . CYS A 1 333 ? 2.455 5.393 19.185 1.00 68.00 333 CYS A C 1
ATOM 2118 O O . CYS A 1 333 ? 3.096 4.355 19.356 1.00 68.00 333 CYS A O 1
ATOM 2120 N N . ARG A 1 334 ? 1.637 5.588 18.154 1.00 78.62 334 ARG A N 1
ATOM 2121 C CA . ARG A 1 334 ? 1.461 4.669 17.039 1.00 78.62 334 ARG A CA 1
ATOM 2122 C C . ARG A 1 334 ? 2.401 5.104 15.906 1.00 78.62 334 ARG A C 1
ATOM 2124 O O . ARG A 1 334 ? 2.093 6.114 15.269 1.00 78.62 334 ARG A O 1
ATOM 2131 N N . PRO A 1 335 ? 3.477 4.352 15.594 1.00 81.69 335 PRO A N 1
ATOM 2132 C CA . PRO A 1 335 ? 4.434 4.726 14.552 1.00 81.69 335 PRO A CA 1
ATOM 2133 C C . PRO A 1 335 ? 3.754 4.970 13.211 1.00 81.69 335 PRO A C 1
ATOM 2135 O O . PRO A 1 335 ? 2.821 4.243 12.837 1.00 81.69 335 PRO A O 1
ATOM 2138 N N . TYR A 1 336 ? 4.187 5.998 12.489 1.00 85.44 336 TYR A N 1
ATOM 2139 C CA . TYR A 1 336 ? 3.787 6.221 11.107 1.00 85.44 336 TYR A CA 1
ATOM 2140 C C . TYR A 1 336 ? 4.232 5.063 10.205 1.00 85.44 336 TYR A C 1
ATOM 2142 O O . TYR A 1 336 ? 5.079 4.256 10.574 1.00 85.44 336 TYR A O 1
ATOM 2150 N N . THR A 1 337 ? 3.641 4.954 9.019 1.00 88.88 337 THR A N 1
ATOM 2151 C CA . THR A 1 337 ? 4.130 4.043 7.979 1.00 88.88 337 THR A CA 1
ATOM 2152 C C . THR A 1 337 ? 4.648 4.846 6.800 1.00 88.88 337 THR A C 1
ATOM 2154 O O . THR A 1 337 ? 4.242 5.988 6.575 1.00 88.88 337 THR A O 1
ATOM 2157 N N . CYS A 1 338 ? 5.527 4.235 6.009 1.00 89.44 338 CYS A N 1
ATOM 2158 C CA . CYS A 1 338 ? 6.051 4.852 4.794 1.00 89.44 338 CYS A CA 1
ATOM 2159 C C . CYS A 1 338 ? 4.932 5.267 3.831 1.00 89.44 338 CYS A C 1
ATOM 2161 O O . CYS A 1 338 ? 4.966 6.372 3.297 1.00 89.44 338 CYS A O 1
ATOM 2163 N N . GLY A 1 339 ? 3.904 4.423 3.677 1.00 86.81 339 GLY A N 1
ATOM 2164 C CA . GLY A 1 339 ? 2.754 4.713 2.822 1.00 86.81 339 GLY A CA 1
ATOM 2165 C C . GLY A 1 339 ? 1.972 5.940 3.285 1.00 86.81 339 GLY A C 1
ATOM 2166 O O . GLY A 1 339 ? 1.658 6.806 2.474 1.00 86.81 339 GLY A O 1
ATOM 2167 N N . LEU A 1 340 ? 1.720 6.064 4.590 1.00 88.31 340 LEU A N 1
ATOM 2168 C CA . LEU A 1 340 ? 1.016 7.222 5.133 1.00 88.31 340 LEU A CA 1
ATOM 2169 C C . LEU A 1 340 ? 1.834 8.518 5.032 1.00 88.31 340 LEU A C 1
ATOM 2171 O O . LEU A 1 340 ? 1.274 9.581 4.787 1.00 88.31 340 LEU A O 1
ATOM 2175 N N . LEU A 1 341 ? 3.157 8.437 5.198 1.00 86.88 341 LEU A N 1
ATOM 2176 C CA . LEU A 1 341 ? 4.058 9.583 5.031 1.00 86.88 341 LEU A CA 1
ATOM 2177 C C . LEU A 1 341 ? 4.345 9.920 3.556 1.00 86.88 341 LEU A C 1
ATOM 2179 O O . LEU A 1 341 ? 5.067 10.885 3.281 1.00 86.88 341 LEU A O 1
ATOM 2183 N N . GLY A 1 342 ? 3.845 9.113 2.614 1.00 86.44 342 GLY A N 1
ATOM 2184 C CA . GLY A 1 342 ? 4.145 9.236 1.188 1.00 86.44 342 GLY A CA 1
ATOM 2185 C C . GLY A 1 342 ? 5.630 9.044 0.864 1.00 86.44 342 GLY A C 1
ATOM 2186 O O . GLY A 1 342 ? 6.144 9.693 -0.045 1.00 86.44 342 GLY A O 1
ATOM 2187 N N . LYS A 1 343 ? 6.352 8.220 1.636 1.00 88.81 343 LYS A N 1
ATOM 2188 C CA . LYS A 1 343 ? 7.795 7.966 1.481 1.00 88.81 343 LYS A CA 1
ATOM 2189 C C . LYS A 1 343 ? 8.046 6.607 0.847 1.00 88.81 343 LYS A C 1
ATOM 2191 O O . LYS A 1 343 ? 7.421 5.618 1.216 1.00 88.81 343 LYS A O 1
ATOM 2196 N N . THR A 1 344 ? 8.984 6.562 -0.093 1.00 89.25 344 THR A N 1
ATOM 2197 C CA . THR A 1 344 ? 9.292 5.367 -0.900 1.00 89.25 344 THR A CA 1
ATOM 2198 C C . THR A 1 344 ? 10.771 4.983 -0.878 1.00 89.25 344 THR A C 1
ATOM 2200 O O . THR A 1 344 ? 11.158 4.034 -1.555 1.00 89.25 344 THR A O 1
ATOM 2203 N N . CYS A 1 345 ? 11.608 5.695 -0.109 1.00 91.56 345 CYS A N 1
ATOM 2204 C CA . CYS A 1 345 ? 12.998 5.304 0.115 1.00 91.56 345 CYS A CA 1
ATOM 2205 C C . CYS A 1 345 ? 13.636 5.893 1.375 1.00 91.56 345 CYS A C 1
ATOM 2207 O O . CYS A 1 345 ? 13.252 6.958 1.864 1.00 91.56 345 CYS A O 1
ATOM 2209 N N . GLY A 1 346 ? 14.700 5.231 1.829 1.00 90.69 346 GLY A N 1
ATOM 2210 C CA . GLY A 1 346 ? 15.579 5.696 2.898 1.00 90.69 346 GLY A CA 1
ATOM 2211 C C . GLY A 1 346 ? 14.951 5.638 4.289 1.00 90.69 346 GLY A C 1
ATOM 2212 O O . GLY A 1 346 ? 13.811 5.207 4.458 1.00 90.69 346 GLY A O 1
ATOM 2213 N N . SER A 1 347 ? 15.721 6.107 5.270 1.00 91.31 347 SER A N 1
ATOM 2214 C CA . SER A 1 347 ? 15.316 6.143 6.675 1.00 91.31 347 SER A CA 1
ATOM 2215 C C . SER A 1 347 ? 14.506 7.405 6.979 1.00 91.31 347 SER A C 1
ATOM 2217 O O . SER A 1 347 ? 14.900 8.509 6.585 1.00 91.31 347 SER A O 1
ATOM 2219 N N . VAL A 1 348 ? 13.364 7.252 7.647 1.00 87.81 348 VAL A N 1
ATOM 2220 C CA . VAL A 1 348 ? 12.419 8.335 7.963 1.00 87.81 348 VAL A CA 1
ATOM 2221 C C . VAL A 1 348 ? 11.997 8.227 9.426 1.00 87.81 348 VAL A C 1
ATOM 2223 O O . VAL A 1 348 ? 11.639 7.134 9.843 1.00 87.81 348 VAL A O 1
ATOM 2226 N N . PRO A 1 349 ? 11.974 9.313 10.218 1.00 82.75 349 PRO A N 1
ATOM 2227 C CA . PRO A 1 349 ? 11.448 9.256 11.579 1.00 82.75 349 PRO A CA 1
ATOM 2228 C C . PRO A 1 349 ? 10.002 8.747 11.610 1.00 82.75 349 PRO A C 1
ATOM 2230 O O . PRO A 1 349 ? 9.154 9.213 10.847 1.00 82.75 349 PRO A O 1
ATOM 2233 N N . ASP A 1 350 ? 9.706 7.821 12.516 1.00 81.50 350 ASP A N 1
ATOM 2234 C CA . ASP A 1 350 ? 8.384 7.194 12.628 1.00 81.50 350 ASP A CA 1
ATOM 2235 C C . ASP A 1 350 ? 7.370 8.030 13.432 1.00 81.50 350 ASP A C 1
ATOM 2237 O O . ASP A 1 350 ? 6.209 7.648 13.560 1.00 81.50 350 ASP A O 1
ATOM 2241 N N . GLY A 1 351 ? 7.798 9.174 13.973 1.00 78.31 351 GLY A N 1
ATOM 2242 C CA . GLY A 1 351 ? 6.987 10.041 14.833 1.00 78.31 351 GLY A CA 1
ATOM 2243 C C . GLY A 1 351 ? 6.892 9.592 16.298 1.00 78.31 351 GLY A C 1
ATOM 2244 O O . GLY A 1 351 ? 6.306 10.311 17.100 1.00 78.31 351 GLY A O 1
ATOM 2245 N N . CYS A 1 352 ? 7.504 8.463 16.658 1.00 76.00 352 CYS A N 1
ATOM 2246 C CA . CYS A 1 352 ? 7.516 7.850 17.990 1.00 76.00 352 CYS A CA 1
ATOM 2247 C C . CYS A 1 352 ? 8.926 7.680 18.573 1.00 76.00 352 CYS A C 1
ATOM 2249 O O . CYS A 1 352 ? 9.122 6.926 19.526 1.00 76.00 352 CYS A O 1
ATOM 2251 N N . GLY A 1 353 ? 9.908 8.389 18.008 1.00 66.88 353 GLY A N 1
ATOM 2252 C CA . GLY A 1 353 ? 11.316 8.307 18.405 1.00 66.88 353 GLY A CA 1
ATOM 2253 C C . GLY A 1 353 ? 12.096 7.176 17.724 1.00 66.88 353 GLY A C 1
ATOM 2254 O O . GLY A 1 353 ? 13.291 7.036 17.981 1.00 66.88 353 GLY A O 1
ATOM 2255 N N . GLY A 1 354 ? 11.450 6.399 16.850 1.00 74.81 354 GLY A N 1
ATOM 2256 C CA . GLY A 1 354 ? 12.059 5.391 15.987 1.00 74.81 354 GLY A CA 1
ATOM 2257 C C . GLY A 1 354 ? 12.230 5.865 14.540 1.00 74.81 354 GLY A C 1
ATOM 2258 O O . GLY A 1 354 ? 11.980 7.024 14.192 1.00 74.81 354 GLY A O 1
ATOM 2259 N N . TYR A 1 355 ? 12.667 4.944 13.680 1.00 83.94 355 TYR A N 1
ATOM 2260 C CA . TYR A 1 355 ? 12.872 5.176 12.250 1.00 83.94 355 TYR A CA 1
ATOM 2261 C C . TYR A 1 355 ? 12.218 4.065 11.418 1.00 83.94 355 TYR A C 1
ATOM 2263 O O . TYR A 1 355 ? 12.189 2.901 11.814 1.00 83.94 355 TYR A O 1
ATOM 2271 N N . LEU A 1 356 ? 11.712 4.443 10.248 1.00 86.25 356 LEU A N 1
ATOM 2272 C CA . LEU A 1 356 ? 11.134 3.592 9.218 1.00 86.25 356 LEU A CA 1
ATOM 2273 C C . LEU A 1 356 ? 12.122 3.467 8.063 1.00 86.25 356 LEU A C 1
ATOM 2275 O O . LEU A 1 356 ? 12.570 4.479 7.527 1.00 86.25 356 LEU A O 1
ATOM 2279 N N . GLU A 1 357 ? 12.390 2.241 7.622 1.00 92.12 357 GLU A N 1
ATOM 2280 C CA . GLU A 1 357 ? 13.171 1.982 6.413 1.00 92.12 357 GLU A CA 1
ATOM 2281 C C . GLU A 1 357 ? 12.236 1.831 5.209 1.00 92.12 357 GLU A C 1
ATOM 2283 O O . GLU A 1 357 ? 11.686 0.761 4.950 1.00 92.12 357 GLU A O 1
ATOM 2288 N N . CYS A 1 358 ? 12.048 2.912 4.451 1.00 87.12 358 CYS A N 1
ATOM 2289 C CA . CYS A 1 358 ? 11.064 2.982 3.368 1.00 87.12 358 CYS A CA 1
ATOM 2290 C C . CYS A 1 358 ? 11.532 2.378 2.038 1.00 87.12 358 CYS A C 1
ATOM 2292 O O . CYS A 1 358 ? 10.941 2.655 0.999 1.00 87.12 358 CYS A O 1
ATOM 2294 N N . GLY A 1 359 ? 12.564 1.535 2.062 1.00 88.19 359 GLY A N 1
ATOM 2295 C 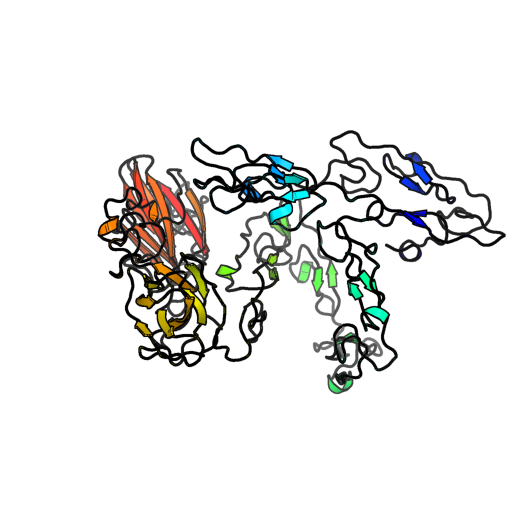CA . GLY A 1 359 ? 13.094 0.838 0.892 1.00 88.19 359 GLY A CA 1
ATOM 2296 C C . GLY A 1 359 ? 14.181 1.609 0.143 1.00 88.19 359 GLY A C 1
ATOM 2297 O O . GLY A 1 359 ? 14.736 2.602 0.621 1.00 88.19 359 GLY A O 1
ATOM 2298 N N . THR A 1 360 ? 14.521 1.117 -1.047 1.00 88.44 360 THR A N 1
ATOM 2299 C CA . THR A 1 360 ? 15.541 1.697 -1.927 1.00 88.44 360 THR A CA 1
ATOM 2300 C C . THR A 1 360 ? 14.982 1.907 -3.326 1.00 88.44 360 THR A C 1
ATOM 2302 O O . THR A 1 360 ? 14.117 1.163 -3.786 1.00 88.44 360 THR A O 1
ATOM 2305 N N . CYS A 1 361 ? 15.489 2.928 -4.014 1.00 85.31 361 CYS A N 1
ATOM 2306 C CA . CYS A 1 361 ? 15.071 3.216 -5.378 1.00 85.31 361 CYS A CA 1
ATOM 2307 C C . CYS A 1 361 ? 15.755 2.278 -6.366 1.00 85.31 361 CYS A C 1
ATOM 2309 O O . CYS A 1 361 ? 16.956 2.010 -6.268 1.00 85.31 361 CYS A O 1
ATOM 2311 N N . THR A 1 362 ? 14.994 1.806 -7.346 1.00 83.75 362 THR A N 1
ATOM 2312 C CA . THR A 1 362 ? 15.543 1.102 -8.501 1.00 83.75 362 THR A CA 1
ATOM 2313 C C . THR A 1 362 ? 15.996 2.108 -9.546 1.00 83.75 362 THR A C 1
ATOM 2315 O O . THR A 1 362 ? 15.259 3.032 -9.880 1.00 83.75 362 THR A O 1
ATOM 2318 N N . ALA A 1 363 ? 17.202 1.917 -10.086 1.00 77.44 363 ALA A N 1
ATOM 2319 C CA . ALA A 1 363 ? 17.697 2.750 -11.177 1.00 77.44 363 ALA A CA 1
ATOM 2320 C C . ALA A 1 363 ? 16.685 2.761 -12.345 1.00 77.44 363 ALA A C 1
ATOM 2322 O O . ALA A 1 363 ? 16.171 1.693 -12.690 1.00 77.44 363 ALA A O 1
ATOM 2323 N N . PRO A 1 364 ? 16.423 3.927 -12.965 1.00 79.50 364 PRO A N 1
ATOM 2324 C CA . PRO A 1 364 ? 17.212 5.165 -12.897 1.00 79.50 364 PRO A CA 1
ATOM 2325 C C . PRO A 1 364 ? 16.862 6.123 -11.742 1.00 79.50 364 PRO A C 1
ATOM 2327 O O . PRO A 1 364 ? 17.471 7.187 -11.641 1.00 79.50 364 PRO A O 1
ATOM 2330 N N . GLU A 1 365 ? 15.904 5.786 -10.882 1.00 85.94 365 GLU A N 1
ATOM 2331 C CA . GLU A 1 365 ? 15.476 6.671 -9.799 1.00 85.94 365 GLU A CA 1
ATOM 2332 C C . GLU A 1 365 ? 16.530 6.794 -8.692 1.00 85.94 365 GLU A C 1
ATOM 2334 O O . GLU A 1 365 ? 17.355 5.906 -8.463 1.00 85.94 365 GLU A O 1
ATOM 2339 N N . SER A 1 366 ? 16.499 7.913 -7.972 1.00 89.00 366 SER A N 1
ATOM 2340 C CA . SER A 1 366 ? 17.332 8.156 -6.794 1.00 89.00 366 SER A CA 1
ATOM 2341 C C . SER A 1 366 ? 16.503 8.771 -5.674 1.00 89.00 366 SER A C 1
ATOM 2343 O O . SER A 1 366 ? 15.528 9.485 -5.913 1.00 89.00 366 SER A O 1
ATOM 2345 N N . CYS A 1 367 ? 16.895 8.491 -4.434 1.00 91.00 367 CYS A N 1
ATOM 2346 C CA . CYS A 1 367 ? 16.135 8.935 -3.276 1.00 91.00 367 CYS A CA 1
ATOM 2347 C C . CYS A 1 367 ? 16.248 10.455 -3.098 1.00 91.00 367 CYS A C 1
ATOM 2349 O O . CYS A 1 367 ? 17.340 10.974 -2.872 1.00 91.00 367 CYS A O 1
ATOM 2351 N N . GLY A 1 368 ? 15.127 11.169 -3.215 1.00 87.19 368 GLY A N 1
ATOM 2352 C CA . GLY A 1 368 ? 15.067 12.627 -3.097 1.00 87.19 368 GLY A CA 1
ATOM 2353 C C . GLY A 1 368 ? 15.454 13.409 -4.353 1.00 87.19 368 GLY A C 1
ATOM 2354 O O . GLY A 1 368 ? 15.692 14.614 -4.264 1.00 87.19 368 GLY A O 1
ATOM 2355 N N . ALA A 1 369 ? 15.510 12.764 -5.523 1.00 83.62 369 ALA A N 1
ATOM 2356 C CA . ALA A 1 369 ? 16.039 13.368 -6.751 1.00 83.62 369 ALA A CA 1
ATOM 2357 C C . ALA A 1 369 ? 15.304 14.643 -7.216 1.00 83.62 369 ALA A C 1
ATOM 2359 O O . ALA A 1 369 ? 15.907 15.489 -7.873 1.00 83.62 369 ALA A O 1
ATOM 2360 N N . THR A 1 370 ? 14.022 14.797 -6.874 1.00 80.06 370 THR A N 1
ATOM 2361 C CA . THR A 1 370 ? 13.176 15.950 -7.241 1.00 80.06 370 THR A CA 1
ATOM 2362 C C . THR A 1 370 ? 13.115 17.029 -6.154 1.00 80.06 370 THR A C 1
ATOM 2364 O O . THR A 1 370 ? 12.300 17.946 -6.227 1.00 80.06 370 THR A O 1
ATOM 2367 N N . GLY A 1 371 ? 13.963 16.933 -5.122 1.00 82.50 371 GLY A N 1
ATOM 2368 C CA . GLY A 1 371 ? 13.949 17.838 -3.969 1.00 82.50 371 GLY A CA 1
ATOM 2369 C C . GLY A 1 371 ? 12.889 17.497 -2.917 1.00 82.50 371 GLY A C 1
ATOM 2370 O O . GLY A 1 371 ? 12.789 18.202 -1.916 1.00 82.50 371 GLY A O 1
ATOM 2371 N N . VAL A 1 372 ? 12.124 16.415 -3.109 1.00 85.38 372 VAL A N 1
ATOM 2372 C CA . VAL A 1 372 ? 11.203 15.863 -2.105 1.00 85.38 372 VAL A CA 1
ATOM 2373 C C . VAL A 1 372 ? 11.926 14.759 -1.324 1.00 85.38 372 VAL A C 1
ATOM 2375 O O . VAL A 1 372 ? 12.168 13.694 -1.889 1.00 85.38 372 VAL A O 1
ATOM 2378 N N . PRO A 1 373 ? 12.285 14.958 -0.041 1.00 86.25 373 PRO A N 1
ATOM 2379 C CA . PRO A 1 373 ? 13.055 13.972 0.715 1.00 86.25 373 PRO A CA 1
ATOM 2380 C C . PRO A 1 373 ? 12.346 12.620 0.822 1.00 86.25 373 PRO A C 1
ATOM 2382 O O . PRO A 1 373 ? 11.124 12.574 1.021 1.00 86.25 373 PRO A O 1
ATOM 2385 N N . ASN A 1 374 ? 13.134 11.540 0.761 1.00 89.25 374 ASN A N 1
ATOM 2386 C CA . ASN A 1 374 ? 12.687 10.159 0.977 1.00 89.25 374 ASN A CA 1
ATOM 2387 C C . ASN A 1 374 ? 11.635 9.656 -0.032 1.00 89.25 374 ASN A C 1
ATOM 2389 O O . ASN A 1 374 ? 10.826 8.780 0.278 1.00 89.25 374 ASN A O 1
ATOM 2393 N N . VAL A 1 375 ? 11.650 10.205 -1.251 1.00 89.62 375 VAL A N 1
ATOM 2394 C CA . VAL A 1 375 ? 10.810 9.763 -2.372 1.00 89.62 375 VAL A CA 1
ATOM 2395 C C . VAL A 1 375 ? 11.690 9.364 -3.555 1.00 89.62 375 VAL A C 1
ATOM 2397 O O . VAL A 1 375 ? 12.574 10.123 -3.960 1.00 89.62 375 VAL A O 1
ATOM 2400 N N . CYS A 1 376 ? 11.457 8.171 -4.100 1.00 87.62 376 CYS A N 1
ATOM 2401 C CA . CYS A 1 376 ? 12.043 7.729 -5.359 1.00 87.62 376 CYS A CA 1
ATOM 2402 C C . CYS A 1 376 ? 11.444 8.498 -6.525 1.00 87.62 376 CYS A C 1
ATOM 2404 O O . CYS A 1 376 ? 10.232 8.483 -6.741 1.00 87.62 376 CYS A O 1
ATOM 2406 N N . ALA A 1 377 ? 12.324 9.163 -7.259 1.00 84.06 377 ALA A N 1
ATOM 2407 C CA . ALA A 1 377 ? 12.009 9.816 -8.511 1.00 84.06 377 ALA A CA 1
ATOM 2408 C C . ALA A 1 377 ? 13.274 9.878 -9.373 1.00 84.06 377 ALA A C 1
ATOM 2410 O O . ALA A 1 377 ? 14.400 9.775 -8.869 1.00 84.06 377 ALA A O 1
ATOM 2411 N N . ALA A 1 378 ? 13.105 10.074 -10.674 1.00 82.19 378 ALA A N 1
ATOM 2412 C CA . ALA A 1 378 ? 14.198 10.429 -11.567 1.00 82.19 378 ALA A CA 1
ATOM 2413 C C . ALA A 1 378 ? 14.297 11.960 -11.680 1.00 82.19 378 ALA A C 1
ATOM 2415 O O . ALA A 1 378 ? 13.291 12.658 -11.770 1.00 82.19 378 ALA A O 1
ATOM 2416 N N . SER A 1 379 ? 15.518 12.505 -11.680 1.00 70.88 379 SER A N 1
ATOM 2417 C CA . SER A 1 379 ? 15.753 13.949 -11.866 1.00 70.88 379 SER A CA 1
ATOM 2418 C C . SER A 1 379 ? 15.665 14.396 -13.331 1.00 70.88 379 SER A C 1
ATOM 2420 O O . SER A 1 379 ? 15.609 15.592 -13.613 1.00 70.88 379 SER A O 1
ATOM 2422 N N . ALA A 1 380 ? 15.656 13.443 -14.262 1.00 74.94 380 ALA A N 1
ATOM 2423 C CA . ALA A 1 380 ? 15.439 13.657 -15.684 1.00 74.94 380 ALA A CA 1
ATOM 2424 C C . ALA A 1 380 ? 14.279 12.778 -16.158 1.00 74.94 380 ALA A C 1
ATOM 2426 O O . ALA A 1 380 ? 14.090 11.689 -15.622 1.00 74.94 380 ALA A O 1
ATOM 2427 N N . SER A 1 381 ? 13.567 13.240 -17.188 1.00 73.38 381 SER A N 1
ATOM 2428 C CA . SER A 1 381 ? 12.518 12.478 -17.869 1.00 73.38 381 SER A CA 1
ATOM 2429 C C . SER A 1 381 ? 13.050 11.115 -18.312 1.00 73.38 381 SER A C 1
ATOM 2431 O O . SER A 1 381 ? 14.006 11.053 -19.103 1.00 73.38 381 SER A O 1
ATOM 2433 N N . VAL A 1 382 ? 12.450 10.033 -17.827 1.00 82.69 382 VAL A N 1
ATOM 2434 C CA . VAL A 1 382 ? 12.834 8.658 -18.151 1.00 82.69 382 VAL A CA 1
ATOM 2435 C C . VAL A 1 382 ? 11.624 7.920 -18.685 1.00 82.69 382 VAL A C 1
ATOM 2437 O O . VAL A 1 382 ? 10.640 7.688 -18.010 1.00 82.69 382 VAL A O 1
ATOM 2440 N N . CYS A 1 383 ? 11.717 7.469 -19.930 1.00 88.06 383 CYS A N 1
ATOM 2441 C CA . CYS A 1 383 ? 10.594 6.765 -20.540 1.00 88.06 383 CYS A CA 1
ATOM 2442 C C . CYS A 1 383 ? 10.314 5.384 -19.900 1.00 88.06 383 CYS A C 1
ATOM 2444 O O . CYS A 1 383 ? 9.210 4.860 -20.033 1.00 88.06 383 CYS A O 1
ATOM 2446 N N . VAL A 1 384 ? 11.303 4.769 -19.245 1.00 91.44 384 VAL A N 1
ATOM 2447 C CA . VAL A 1 384 ? 11.130 3.494 -18.538 1.00 91.44 384 VAL A CA 1
ATOM 2448 C C . VAL A 1 384 ? 11.589 3.668 -17.100 1.00 91.44 384 VAL A C 1
ATOM 2450 O O . VAL A 1 384 ? 12.791 3.759 -16.849 1.00 91.44 384 VAL A O 1
ATOM 2453 N N . ASP A 1 385 ? 10.637 3.658 -16.176 1.00 89.12 385 ASP A N 1
ATOM 2454 C CA . ASP A 1 385 ? 10.883 3.654 -14.738 1.00 89.12 385 ASP A CA 1
ATOM 2455 C C . ASP A 1 385 ? 11.405 2.294 -14.280 1.00 89.12 385 ASP A C 1
ATOM 2457 O O . ASP A 1 385 ? 12.347 2.206 -13.494 1.00 89.12 385 ASP A O 1
ATOM 2461 N N . ARG A 1 386 ? 10.789 1.209 -14.768 1.00 90.81 386 ARG A N 1
ATOM 2462 C CA . ARG A 1 386 ? 11.101 -0.145 -14.302 1.00 90.81 386 ARG A CA 1
ATOM 2463 C C . ARG A 1 386 ? 10.824 -1.215 -15.355 1.00 90.81 386 ARG A C 1
ATOM 2465 O O . ARG A 1 386 ? 9.818 -1.184 -16.057 1.00 90.81 386 ARG A O 1
ATOM 2472 N N . ASP A 1 387 ? 11.706 -2.210 -15.420 1.00 93.12 387 ASP A N 1
ATOM 2473 C CA . ASP A 1 387 ? 11.485 -3.448 -16.175 1.00 93.12 387 ASP A CA 1
ATOM 2474 C C . ASP A 1 387 ? 10.876 -4.516 -15.252 1.00 93.12 387 ASP A C 1
ATOM 2476 O O . ASP A 1 387 ? 11.432 -4.848 -14.202 1.00 93.12 387 ASP A O 1
ATOM 2480 N N . LEU A 1 388 ? 9.700 -5.018 -15.623 1.00 95.19 388 LEU A N 1
ATOM 2481 C CA . LEU A 1 388 ? 8.938 -6.038 -14.902 1.00 95.19 388 LEU A CA 1
ATOM 2482 C C . LEU A 1 388 ? 9.287 -7.463 -15.354 1.00 95.19 388 LEU A C 1
ATOM 2484 O O . LEU A 1 388 ? 8.819 -8.430 -14.752 1.00 95.19 388 LEU A O 1
ATOM 2488 N N . GLY A 1 389 ? 10.109 -7.618 -16.394 1.00 95.75 389 GLY A N 1
ATOM 2489 C CA . GLY A 1 389 ? 10.483 -8.915 -16.943 1.00 95.75 389 GLY A CA 1
ATOM 2490 C C . GLY A 1 389 ? 9.332 -9.581 -17.699 1.00 95.75 389 GLY A C 1
ATOM 2491 O O . GLY A 1 389 ? 8.631 -8.937 -18.476 1.00 95.75 389 GLY A O 1
ATOM 2492 N N . ASP A 1 390 ? 9.174 -10.893 -17.521 1.00 96.06 390 ASP A N 1
ATOM 2493 C CA . ASP A 1 390 ? 8.202 -11.733 -18.236 1.00 96.06 390 ASP A CA 1
ATOM 2494 C C . ASP A 1 390 ? 7.285 -12.554 -17.313 1.00 96.06 390 ASP A C 1
ATOM 2496 O O . ASP A 1 390 ? 6.608 -13.484 -17.760 1.00 96.06 390 ASP A O 1
ATOM 2500 N N . MET A 1 391 ? 7.258 -12.219 -16.020 1.00 93.19 391 MET A N 1
ATOM 2501 C CA . MET A 1 391 ? 6.436 -12.922 -15.037 1.00 93.19 391 MET A CA 1
ATOM 2502 C C . MET A 1 391 ? 4.949 -12.589 -15.200 1.00 93.19 391 MET A C 1
ATOM 2504 O O . MET A 1 391 ? 4.589 -11.482 -15.602 1.00 93.19 391 MET A O 1
ATOM 2508 N N . LEU A 1 392 ? 4.105 -13.572 -14.874 1.00 92.12 392 LEU A N 1
ATOM 2509 C CA . LEU A 1 392 ? 2.653 -13.452 -14.758 1.00 92.12 392 LEU A CA 1
ATOM 2510 C C . LEU A 1 392 ? 2.146 -14.278 -13.560 1.00 92.12 392 LEU A C 1
ATOM 2512 O O . LEU A 1 392 ? 2.694 -15.362 -13.320 1.00 92.12 392 LEU A O 1
ATOM 2516 N N . PRO A 1 393 ? 1.085 -13.826 -12.872 1.00 93.69 393 PRO A N 1
ATOM 2517 C CA . PRO A 1 393 ? 0.462 -12.512 -13.048 1.00 93.69 393 PRO A CA 1
ATOM 2518 C C . PRO A 1 393 ? 1.366 -11.385 -12.517 1.00 93.69 393 PRO A C 1
ATOM 2520 O O . PRO A 1 393 ? 2.249 -11.623 -11.688 1.00 93.69 393 PRO A O 1
ATOM 2523 N N . VAL A 1 394 ? 1.175 -10.162 -13.010 1.00 95.44 394 VAL A N 1
ATOM 2524 C CA . VAL A 1 394 ? 1.824 -8.965 -12.453 1.00 95.44 394 VAL A CA 1
ATOM 2525 C C . VAL A 1 394 ? 0.837 -8.261 -11.538 1.00 95.44 394 VAL A C 1
ATOM 2527 O O . VAL A 1 394 ? -0.252 -7.923 -11.979 1.00 95.44 394 VAL A O 1
ATOM 2530 N N . MET A 1 395 ? 1.264 -7.999 -10.303 1.00 93.06 395 MET A N 1
ATOM 2531 C CA . MET A 1 395 ? 0.605 -7.098 -9.357 1.00 93.06 395 MET A CA 1
ATOM 2532 C C . MET A 1 395 ? 1.634 -6.071 -8.902 1.00 93.06 395 MET A C 1
ATOM 2534 O O . MET A 1 395 ? 2.607 -6.422 -8.226 1.00 93.06 395 MET A O 1
ATOM 2538 N N . LEU A 1 396 ? 1.459 -4.814 -9.296 1.00 93.06 396 LEU A N 1
ATOM 2539 C CA . LEU A 1 396 ? 2.378 -3.738 -8.955 1.00 93.06 396 LEU A CA 1
ATOM 2540 C C . LEU A 1 396 ? 1.627 -2.573 -8.323 1.00 93.06 396 LEU A C 1
ATOM 2542 O O . LEU A 1 396 ? 0.899 -1.860 -8.998 1.00 93.06 396 LEU A O 1
ATOM 2546 N N . LYS A 1 397 ? 1.881 -2.339 -7.041 1.00 91.12 397 LYS A N 1
ATOM 2547 C CA . LYS A 1 397 ? 1.407 -1.152 -6.328 1.00 91.12 397 LYS A CA 1
ATOM 2548 C C . LYS A 1 397 ? 2.439 -0.036 -6.446 1.00 91.12 397 LYS A C 1
ATOM 2550 O O . LYS A 1 397 ? 3.644 -0.299 -6.376 1.00 91.12 397 LYS A O 1
ATOM 2555 N N . GLY A 1 398 ? 1.983 1.197 -6.609 1.00 89.56 398 GLY A N 1
ATOM 2556 C CA . GLY A 1 398 ? 2.858 2.353 -6.748 1.00 89.56 398 GLY A CA 1
ATOM 2557 C C . GLY A 1 398 ? 2.112 3.671 -6.617 1.00 89.56 398 GLY A C 1
ATOM 2558 O O . GLY A 1 398 ? 0.951 3.719 -6.229 1.00 89.56 398 GLY A O 1
ATOM 2559 N N . THR A 1 399 ? 2.801 4.763 -6.926 1.00 89.00 399 THR A N 1
ATOM 2560 C CA . THR A 1 399 ? 2.200 6.096 -7.000 1.00 89.00 399 THR A CA 1
ATOM 2561 C C . THR A 1 399 ? 2.809 6.861 -8.159 1.00 89.00 399 THR A C 1
ATOM 2563 O O . THR A 1 399 ? 4.018 6.767 -8.373 1.00 89.00 399 THR A O 1
ATOM 2566 N N . THR A 1 400 ? 2.007 7.608 -8.915 1.00 90.81 400 THR A N 1
ATOM 2567 C CA . THR A 1 400 ? 2.549 8.571 -9.890 1.00 90.81 400 THR A CA 1
ATOM 2568 C C . THR A 1 400 ? 2.884 9.911 -9.237 1.00 90.81 400 THR A C 1
ATOM 2570 O O . THR A 1 400 ? 3.478 10.779 -9.871 1.00 90.81 400 THR A O 1
ATOM 2573 N N . ALA A 1 401 ? 2.556 10.102 -7.952 1.00 87.19 401 ALA A N 1
ATOM 2574 C CA . ALA A 1 401 ? 2.928 11.311 -7.234 1.00 87.19 401 ALA A CA 1
ATOM 2575 C C . ALA A 1 401 ? 4.447 11.526 -7.304 1.00 87.19 401 ALA A C 1
ATOM 2577 O O . ALA A 1 401 ? 5.233 10.615 -7.040 1.00 87.19 401 ALA A O 1
ATOM 2578 N N . HIS A 1 402 ? 4.842 12.751 -7.659 1.00 84.62 402 HIS A N 1
ATOM 2579 C CA . HIS A 1 402 ? 6.238 13.170 -7.835 1.00 84.62 402 HIS A CA 1
ATOM 2580 C C . HIS A 1 402 ? 7.000 12.509 -9.001 1.00 84.62 402 HIS A C 1
ATOM 2582 O O . HIS A 1 402 ? 8.208 12.733 -9.111 1.00 84.62 402 HIS A O 1
ATOM 2588 N N . ALA A 1 403 ? 6.324 11.745 -9.866 1.00 86.81 403 ALA A N 1
ATOM 2589 C CA . ALA A 1 403 ? 6.889 11.271 -11.127 1.00 86.81 403 ALA A CA 1
ATOM 2590 C C . ALA A 1 403 ? 6.947 12.393 -12.188 1.00 86.81 403 ALA A C 1
ATOM 2592 O O . ALA A 1 403 ? 6.404 13.486 -11.988 1.00 86.81 403 ALA A O 1
ATOM 2593 N N . GLY A 1 404 ? 7.649 12.130 -13.293 1.00 85.94 404 GLY A N 1
ATOM 2594 C CA . GLY A 1 404 ? 7.672 13.006 -14.468 1.00 85.94 404 GLY A CA 1
ATOM 2595 C C . GLY A 1 404 ? 6.381 12.914 -15.289 1.00 85.94 404 GLY A C 1
ATOM 2596 O O . GLY A 1 404 ? 5.589 12.007 -15.079 1.00 85.94 404 GLY A O 1
ATOM 2597 N N . ASP A 1 405 ? 6.176 13.869 -16.199 1.00 88.81 405 ASP A N 1
ATOM 2598 C CA . ASP A 1 405 ? 5.190 13.795 -17.297 1.00 88.81 405 ASP A CA 1
ATOM 2599 C C . ASP A 1 405 ? 5.994 13.482 -18.567 1.00 88.81 405 ASP A C 1
ATOM 2601 O O . ASP A 1 405 ? 6.494 14.384 -19.254 1.00 88.81 405 ASP A O 1
ATOM 2605 N N . ASP A 1 406 ? 6.255 12.192 -18.772 1.00 86.88 406 ASP A N 1
ATOM 2606 C CA . ASP A 1 406 ? 7.163 11.660 -19.785 1.00 86.88 406 ASP A CA 1
ATOM 2607 C C . ASP A 1 406 ? 6.407 10.966 -20.930 1.00 86.88 406 ASP A C 1
ATOM 2609 O O . ASP A 1 406 ? 6.981 10.711 -22.002 1.00 86.88 406 ASP A O 1
ATOM 2613 N N . HIS A 1 407 ? 5.115 10.685 -20.744 1.00 90.62 407 HIS A N 1
ATOM 2614 C CA . HIS A 1 407 ? 4.281 9.941 -21.674 1.00 90.62 407 HIS A CA 1
ATOM 2615 C C . HIS A 1 407 ? 2.995 10.689 -22.012 1.00 90.62 407 HIS A C 1
ATOM 2617 O O . HIS A 1 407 ? 2.238 11.141 -21.175 1.00 90.62 407 HIS A O 1
ATOM 2623 N N . GLN A 1 408 ? 2.672 10.727 -23.305 1.00 91.06 408 GLN A N 1
ATOM 2624 C CA . GLN A 1 408 ? 1.383 11.227 -23.776 1.00 91.06 408 GLN A CA 1
ATOM 2625 C C . GLN A 1 408 ? 0.739 10.202 -24.696 1.00 91.06 408 GLN A C 1
ATOM 2627 O O . GLN A 1 408 ? 1.321 9.805 -25.713 1.00 91.06 408 GLN A O 1
ATOM 2632 N N . SER A 1 409 ? -0.473 9.779 -24.357 1.00 92.12 409 SER A N 1
ATOM 2633 C CA . SER A 1 409 ? -1.216 8.748 -25.079 1.00 92.12 409 SER A CA 1
ATOM 2634 C C . SER A 1 409 ? -2.301 9.338 -25.983 1.00 92.12 409 SER A C 1
ATOM 2636 O O . SER A 1 409 ? -2.656 10.515 -25.887 1.00 92.12 409 SER A O 1
ATOM 2638 N N . SER A 1 410 ? -2.856 8.531 -26.892 1.00 93.31 410 SER A N 1
ATOM 2639 C CA . SER A 1 410 ? -3.940 9.005 -27.767 1.00 93.31 410 SER A CA 1
ATOM 2640 C C . SER A 1 410 ? -5.243 9.304 -27.016 1.00 93.31 410 SER A C 1
ATOM 2642 O O . SER A 1 410 ? -6.092 10.031 -27.538 1.00 93.31 410 SER A O 1
ATOM 2644 N N . CYS A 1 411 ? -5.406 8.767 -25.800 1.00 92.25 411 CYS A N 1
ATOM 2645 C CA . CYS A 1 411 ? -6.616 8.923 -25.000 1.00 92.25 411 CYS A CA 1
ATOM 2646 C C . CYS A 1 411 ? -6.494 9.903 -23.814 1.00 92.25 411 CYS A C 1
ATOM 2648 O O . CYS A 1 411 ? -7.526 10.207 -23.203 1.00 92.25 411 CYS A O 1
ATOM 2650 N N . GLY A 1 412 ? -5.307 10.469 -23.546 1.00 90.75 412 GLY A N 1
ATOM 2651 C CA . GLY A 1 412 ? -5.076 11.452 -22.478 1.00 90.75 412 GLY A CA 1
ATOM 2652 C C . GLY A 1 412 ? -3.607 11.566 -22.043 1.00 90.75 412 GLY A C 1
ATOM 2653 O O . GLY A 1 412 ? -2.705 11.310 -22.841 1.00 90.75 412 GLY A O 1
ATOM 2654 N N . GLY A 1 413 ? -3.384 11.982 -20.794 1.00 85.69 413 GLY A N 1
ATOM 2655 C CA . GLY A 1 413 ? -2.062 11.995 -20.150 1.00 85.69 413 GLY A CA 1
ATOM 2656 C C . GLY A 1 413 ? -1.350 13.339 -20.068 1.00 85.69 413 GLY A C 1
ATOM 2657 O O . GLY A 1 413 ? -0.557 13.595 -19.179 1.00 85.69 413 GLY A O 1
ATOM 2658 N N . SER A 1 414 ? -1.681 14.274 -20.963 1.00 87.00 414 SER A N 1
ATOM 2659 C CA . SER A 1 414 ? -0.952 15.546 -21.030 1.00 87.00 414 SER A CA 1
ATOM 2660 C C . SER A 1 414 ? -1.021 16.345 -19.721 1.00 87.00 414 SER A C 1
ATOM 2662 O O . SER A 1 414 ? -2.105 16.801 -19.341 1.00 87.00 414 SER A O 1
ATOM 2664 N N . GLY A 1 415 ? 0.132 16.637 -19.117 1.00 85.31 415 GLY A N 1
ATOM 2665 C CA . GLY A 1 415 ? 0.228 17.453 -17.906 1.00 85.31 415 GLY A CA 1
ATOM 2666 C C . GLY A 1 415 ? 0.002 16.682 -16.605 1.00 85.31 415 GLY A C 1
ATOM 2667 O O . GLY A 1 415 ? -0.107 17.322 -15.555 1.00 85.31 415 GLY A O 1
ATOM 2668 N N . ALA A 1 416 ? -0.124 15.355 -16.660 1.00 89.69 416 ALA A N 1
ATOM 2669 C CA . ALA A 1 416 ? -0.240 14.491 -15.496 1.00 89.69 416 ALA A CA 1
ATOM 2670 C C . ALA A 1 416 ? 1.069 13.708 -15.291 1.00 89.69 416 ALA A C 1
ATOM 2672 O O . ALA A 1 416 ? 1.683 13.296 -16.266 1.00 89.69 416 ALA A O 1
ATOM 2673 N N . PRO A 1 417 ? 1.522 13.516 -14.041 1.00 90.25 417 PRO A N 1
ATOM 2674 C CA . PRO A 1 417 ? 2.618 12.601 -13.757 1.00 90.25 417 PRO A CA 1
ATOM 2675 C C . PRO A 1 417 ? 2.279 11.161 -14.154 1.00 90.25 417 PRO A C 1
ATOM 2677 O O . PRO A 1 417 ? 1.213 10.647 -13.797 1.00 90.25 417 PRO A O 1
ATOM 2680 N N . ASP A 1 418 ? 3.226 10.489 -14.795 1.00 92.50 418 ASP A N 1
ATOM 2681 C CA . ASP A 1 418 ? 3.079 9.153 -15.356 1.00 92.50 418 ASP A CA 1
ATOM 2682 C C . ASP A 1 418 ? 4.248 8.230 -14.979 1.00 92.50 418 ASP A C 1
ATOM 2684 O O . ASP A 1 418 ? 5.271 8.649 -14.435 1.00 92.50 418 ASP A O 1
ATOM 2688 N N . ARG A 1 419 ? 4.051 6.925 -15.193 1.00 93.44 419 ARG A N 1
ATOM 2689 C CA . ARG A 1 419 ? 5.086 5.897 -15.038 1.00 93.44 419 ARG A CA 1
ATOM 2690 C C . ARG A 1 419 ? 5.043 4.882 -16.169 1.00 93.44 419 ARG A C 1
ATOM 2692 O O . ARG A 1 419 ? 3.980 4.364 -16.518 1.00 93.44 419 ARG A O 1
ATOM 2699 N N . GLY A 1 420 ? 6.214 4.548 -16.701 1.00 94.75 420 GLY A N 1
ATOM 2700 C CA . GLY A 1 420 ? 6.434 3.579 -17.767 1.00 94.75 420 GLY A CA 1
ATOM 2701 C C . GLY A 1 420 ? 7.096 2.284 -17.288 1.00 94.75 420 GLY A C 1
ATOM 2702 O O . GLY A 1 420 ? 8.199 2.277 -16.742 1.00 94.75 420 GLY A O 1
ATOM 2703 N N . PHE A 1 421 ? 6.463 1.153 -17.594 1.00 96.25 421 PHE A N 1
ATOM 2704 C CA . PHE A 1 421 ? 6.916 -0.187 -17.233 1.00 96.25 421 PHE A CA 1
ATOM 2705 C C . PHE A 1 421 ? 7.197 -1.041 -18.468 1.00 96.25 421 PHE A C 1
ATOM 2707 O O . PHE A 1 421 ? 6.311 -1.264 -19.296 1.00 96.25 421 PHE A O 1
ATOM 2714 N N . LEU A 1 422 ? 8.416 -1.566 -18.598 1.00 96.38 422 LEU A N 1
ATOM 2715 C CA . LEU A 1 422 ? 8.697 -2.582 -19.614 1.00 96.38 422 LEU A CA 1
ATOM 2716 C C . LEU A 1 422 ? 8.199 -3.945 -19.142 1.00 96.38 422 LEU A C 1
ATOM 2718 O O . LEU A 1 422 ? 8.435 -4.341 -18.006 1.00 96.38 422 LEU A O 1
ATOM 2722 N N . TRP A 1 423 ? 7.548 -4.683 -20.035 1.00 98.19 423 TRP A N 1
ATOM 2723 C CA . TRP A 1 423 ? 7.150 -6.064 -19.784 1.00 98.19 423 TRP A CA 1
ATOM 2724 C C . TRP A 1 423 ? 7.218 -6.892 -21.069 1.00 98.19 423 TRP A C 1
ATOM 2726 O O . TRP A 1 423 ? 7.049 -6.382 -22.182 1.00 98.19 423 TRP A O 1
ATOM 2736 N N . ARG A 1 424 ? 7.501 -8.187 -20.940 1.00 98.19 424 ARG A N 1
ATOM 2737 C CA . ARG A 1 424 ? 7.660 -9.121 -22.057 1.00 98.19 424 ARG A CA 1
ATOM 2738 C C . ARG A 1 424 ? 6.645 -10.249 -21.963 1.00 98.19 424 ARG A C 1
ATOM 2740 O O . ARG A 1 424 ? 6.664 -11.027 -21.021 1.00 98.19 424 ARG A O 1
ATOM 2747 N N . ALA A 1 425 ? 5.857 -10.431 -23.020 1.00 98.00 425 ALA A N 1
ATOM 2748 C CA . ALA A 1 425 ? 4.878 -11.507 -23.086 1.00 98.00 425 ALA A CA 1
ATOM 2749 C C . ALA A 1 425 ? 5.550 -12.897 -23.006 1.00 98.00 425 ALA A C 1
ATOM 2751 O O . ALA A 1 425 ? 6.306 -13.262 -23.918 1.00 98.00 425 ALA A O 1
ATOM 2752 N N . PRO A 1 426 ? 5.264 -13.730 -21.986 1.00 97.56 426 PRO A N 1
ATOM 2753 C CA . PRO A 1 426 ? 5.896 -15.047 -21.844 1.00 97.56 426 PRO A CA 1
ATOM 2754 C C . PRO A 1 426 ? 5.365 -16.074 -22.859 1.00 97.56 426 PRO A C 1
ATOM 2756 O O . PRO A 1 426 ? 6.018 -17.084 -23.156 1.00 97.56 426 PRO A O 1
ATOM 2759 N N . LYS A 1 427 ? 4.185 -15.817 -23.433 1.00 97.50 427 LYS A N 1
ATOM 2760 C CA . LYS A 1 427 ? 3.515 -16.646 -24.442 1.00 97.50 427 LYS A CA 1
ATOM 2761 C C . LYS A 1 427 ? 2.673 -15.795 -25.393 1.00 97.50 427 LYS A C 1
ATOM 2763 O O . LYS A 1 427 ? 2.440 -14.623 -25.131 1.00 97.50 427 LYS A O 1
ATOM 2768 N N . SER A 1 428 ? 2.241 -16.394 -26.503 1.00 98.31 428 SER A N 1
ATOM 2769 C CA . SER A 1 428 ? 1.306 -15.742 -27.422 1.00 98.31 428 SER A CA 1
ATOM 2770 C C . SER A 1 428 ? -0.122 -15.907 -26.909 1.00 98.31 428 SER A C 1
ATOM 2772 O O . SER A 1 428 ? -0.608 -17.037 -26.874 1.00 98.31 428 SER A O 1
ATOM 2774 N N . ALA A 1 429 ? -0.769 -14.814 -26.518 1.00 97.44 429 ALA A N 1
ATOM 2775 C CA . ALA A 1 429 ? -2.130 -14.797 -25.986 1.00 97.44 429 ALA A CA 1
ATOM 2776 C C . ALA A 1 429 ? -2.739 -13.386 -26.095 1.00 97.44 429 ALA A C 1
ATOM 2778 O O . ALA A 1 429 ? -2.092 -12.451 -26.575 1.00 97.44 429 ALA A O 1
ATOM 2779 N N . LEU A 1 430 ? -3.993 -13.249 -25.668 1.00 97.50 430 LEU A N 1
ATOM 2780 C CA . LEU A 1 430 ? -4.602 -11.959 -25.363 1.00 97.50 430 LEU A CA 1
ATOM 2781 C C . LEU A 1 430 ? -4.293 -11.643 -23.896 1.00 97.50 430 LEU A C 1
ATOM 2783 O O . LEU A 1 430 ? -4.539 -12.491 -23.045 1.00 97.50 430 LEU A O 1
ATOM 2787 N N . PHE A 1 431 ? -3.722 -10.475 -23.617 1.00 97.19 431 PHE A N 1
ATOM 2788 C CA . PHE A 1 431 ? -3.380 -10.049 -22.258 1.00 97.19 431 PHE A CA 1
ATOM 2789 C C . PHE A 1 431 ? -4.222 -8.854 -21.844 1.00 97.19 431 PHE A C 1
ATOM 2791 O O . PHE A 1 431 ? -4.493 -7.984 -22.676 1.00 97.19 431 PHE A O 1
ATOM 2798 N N . THR A 1 432 ? -4.606 -8.826 -20.576 1.00 95.06 432 THR A N 1
ATOM 2799 C CA . THR A 1 432 ? -5.309 -7.733 -19.916 1.00 95.06 432 THR A CA 1
ATOM 2800 C C . THR A 1 432 ? -4.285 -6.868 -19.197 1.00 95.06 432 THR A C 1
ATOM 2802 O O . THR A 1 432 ? -3.302 -7.364 -18.648 1.00 95.06 432 THR A O 1
ATOM 2805 N N . PHE A 1 433 ? -4.491 -5.561 -19.264 1.00 96.00 433 PHE A N 1
ATOM 2806 C CA . PHE A 1 433 ? -3.725 -4.574 -18.524 1.00 96.00 433 PHE A CA 1
ATOM 2807 C C . PHE A 1 433 ? -4.739 -3.669 -17.854 1.00 96.00 433 PHE A C 1
ATOM 2809 O O . PHE A 1 433 ? -5.555 -3.045 -18.549 1.00 96.00 433 PHE A O 1
ATOM 2816 N N . ASP A 1 434 ? -4.700 -3.608 -16.533 1.00 94.62 434 ASP A N 1
ATOM 2817 C CA . ASP A 1 434 ? -5.644 -2.801 -15.790 1.00 94.62 434 ASP A CA 1
ATOM 2818 C C . ASP A 1 434 ? -5.062 -2.117 -14.564 1.00 94.62 434 ASP A C 1
ATOM 2820 O O . ASP A 1 434 ? -3.992 -2.476 -14.078 1.00 94.62 434 ASP A O 1
ATOM 2824 N N . THR A 1 435 ? -5.777 -1.091 -14.110 1.00 93.81 435 THR A N 1
ATOM 2825 C CA . THR A 1 435 ? -5.441 -0.324 -12.913 1.00 93.81 435 THR A CA 1
ATOM 2826 C C . THR A 1 435 ? -6.574 -0.286 -11.892 1.00 93.81 435 THR A C 1
ATOM 2828 O O . THR A 1 435 ? -6.826 0.744 -11.256 1.00 93.81 435 THR A O 1
ATOM 2831 N N . ALA A 1 436 ? -7.317 -1.389 -11.761 1.00 89.88 436 ALA A N 1
ATOM 2832 C CA . ALA A 1 436 ? -8.419 -1.498 -10.808 1.00 89.88 436 ALA A CA 1
ATOM 2833 C C . ALA A 1 436 ? -8.012 -1.062 -9.387 1.00 89.88 436 ALA A C 1
ATOM 2835 O O . ALA A 1 436 ? -6.867 -1.238 -8.979 1.00 89.88 436 ALA A O 1
ATOM 2836 N N . LYS A 1 437 ? -8.959 -0.489 -8.627 1.00 87.44 437 LYS A N 1
ATOM 2837 C CA . LYS A 1 437 ? -8.760 -0.005 -7.242 1.00 87.44 437 LYS A CA 1
ATOM 2838 C C . LYS A 1 437 ? -7.772 1.166 -7.094 1.00 87.44 437 LYS A C 1
ATOM 2840 O O . LYS A 1 437 ? -7.446 1.550 -5.977 1.00 87.44 437 LYS A O 1
ATOM 2845 N N . SER A 1 438 ? -7.302 1.777 -8.181 1.00 90.06 438 SER A N 1
ATOM 2846 C CA . SER A 1 438 ? -6.418 2.948 -8.093 1.00 90.06 438 SER A CA 1
ATOM 2847 C C . SER A 1 438 ? -7.141 4.175 -7.522 1.00 90.06 438 SER A C 1
ATOM 2849 O O . SER A 1 438 ? -8.241 4.513 -7.965 1.00 90.06 438 SER A O 1
ATOM 2851 N N . ALA A 1 439 ? -6.484 4.890 -6.603 1.00 89.12 439 ALA A N 1
ATOM 2852 C CA . ALA A 1 439 ? -6.972 6.125 -5.974 1.00 89.12 439 ALA A CA 1
ATOM 2853 C C . ALA A 1 439 ? -6.623 7.363 -6.826 1.00 89.12 439 ALA A C 1
ATOM 2855 O O . ALA A 1 439 ? -6.080 8.366 -6.366 1.00 89.12 439 ALA A O 1
ATOM 2856 N N . MET A 1 440 ? -6.872 7.255 -8.129 1.00 87.12 440 MET A N 1
ATOM 2857 C CA . MET A 1 440 ? -6.643 8.297 -9.127 1.00 87.12 440 MET A CA 1
ATOM 2858 C C . MET A 1 440 ? -7.469 8.017 -10.377 1.00 87.12 440 MET A C 1
ATOM 2860 O O . MET A 1 440 ? -7.851 6.874 -10.616 1.00 87.12 440 MET A O 1
ATOM 2864 N N . ARG A 1 441 ? -7.694 9.032 -11.222 1.00 86.94 441 ARG A N 1
ATOM 2865 C CA . ARG A 1 441 ? -8.334 8.861 -12.542 1.00 86.94 441 ARG A CA 1
ATOM 2866 C C . ARG A 1 441 ? -7.368 8.246 -13.548 1.00 86.94 441 ARG A C 1
ATOM 2868 O O . ARG A 1 441 ? -6.976 8.896 -14.518 1.00 86.94 441 ARG A O 1
ATOM 2875 N N . SER A 1 442 ? -6.967 7.015 -13.286 1.00 90.81 442 SER A N 1
ATOM 2876 C CA . SER A 1 442 ? -5.924 6.360 -14.047 1.00 90.81 442 SER A CA 1
ATOM 2877 C C . SER A 1 442 ? -6.278 6.249 -15.532 1.00 90.81 442 SER A C 1
ATOM 2879 O O . SER A 1 442 ? -7.426 6.074 -15.945 1.00 90.81 442 SER A O 1
ATOM 2881 N N . LEU A 1 443 ? -5.245 6.373 -16.342 1.00 93.69 443 LEU A N 1
ATOM 2882 C CA . LEU A 1 443 ? -5.206 6.077 -17.754 1.00 93.69 443 LEU A CA 1
ATOM 2883 C C . LEU A 1 443 ? -4.157 4.992 -17.937 1.00 93.69 443 LEU A C 1
ATOM 2885 O O . LEU A 1 443 ? -3.082 5.056 -17.341 1.00 93.69 443 LEU A O 1
ATOM 2889 N N . ILE A 1 444 ? -4.455 4.018 -18.791 1.00 95.88 444 ILE A N 1
ATOM 2890 C CA . ILE A 1 444 ? -3.493 2.987 -19.160 1.00 95.88 444 ILE A CA 1
ATOM 2891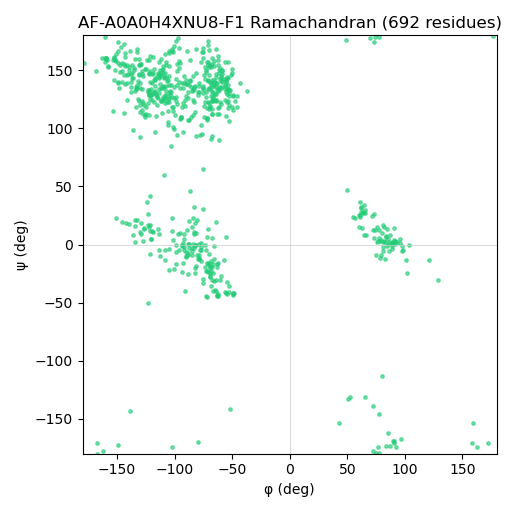 C C . ILE A 1 444 ? -3.268 2.975 -20.670 1.00 95.88 444 ILE A C 1
ATOM 2893 O O . ILE A 1 444 ? -4.211 2.994 -21.466 1.00 95.88 444 ILE A O 1
ATOM 2897 N N . SER A 1 445 ? -2.000 2.938 -21.074 1.00 96.44 445 SER A N 1
ATOM 2898 C CA . SER A 1 445 ? -1.578 2.841 -22.473 1.00 96.44 445 SER A CA 1
ATOM 2899 C C . SER A 1 445 ? -0.547 1.732 -22.639 1.00 96.44 445 SER A C 1
ATOM 2901 O O . SER A 1 445 ? 0.433 1.670 -21.903 1.00 96.44 445 SER A O 1
ATOM 2903 N N . VAL A 1 446 ? -0.705 0.900 -23.666 1.00 98.00 446 VAL A N 1
ATOM 2904 C CA . VAL A 1 446 ? 0.250 -0.158 -24.014 1.00 98.00 446 VAL A CA 1
ATOM 2905 C C . VAL A 1 446 ? 0.864 0.149 -25.373 1.00 98.00 446 VAL A C 1
ATOM 2907 O O . VAL A 1 446 ? 0.155 0.337 -26.363 1.00 98.00 446 VAL A O 1
ATOM 2910 N N . ARG A 1 447 ? 2.195 0.171 -25.447 1.00 97.56 447 ARG A N 1
ATOM 2911 C CA . ARG A 1 447 ? 2.970 0.485 -26.658 1.00 97.56 447 ARG A CA 1
ATOM 2912 C C . ARG A 1 447 ? 3.862 -0.677 -27.060 1.00 97.56 447 ARG A C 1
ATOM 2914 O O . ARG A 1 447 ? 4.399 -1.386 -26.218 1.00 97.56 447 ARG A O 1
ATOM 2921 N N . SER A 1 448 ? 4.062 -0.859 -28.360 1.00 97.12 448 SER A N 1
ATOM 2922 C CA . SER A 1 448 ? 4.920 -1.921 -28.889 1.00 97.12 448 SER A CA 1
ATOM 2923 C C . SER A 1 448 ? 6.402 -1.626 -28.661 1.00 97.12 448 SER A C 1
ATOM 2925 O O . SER A 1 448 ? 6.915 -0.620 -29.143 1.00 97.12 448 SER A O 1
ATOM 2927 N N . GLY A 1 449 ? 7.136 -2.563 -28.065 1.00 94.31 449 GLY A N 1
ATOM 2928 C CA . GLY A 1 449 ? 8.569 -2.433 -27.820 1.00 94.31 449 GLY A CA 1
ATOM 2929 C C . GLY A 1 449 ? 8.848 -1.586 -26.584 1.00 94.31 449 GLY A C 1
ATOM 2930 O O . GLY A 1 449 ? 8.566 -2.022 -25.477 1.00 94.31 449 GLY A O 1
ATOM 2931 N N . GLY A 1 450 ? 9.436 -0.409 -26.781 1.00 90.25 450 GLY A N 1
ATOM 2932 C CA . GLY A 1 450 ? 9.804 0.515 -25.708 1.00 90.25 450 GLY A CA 1
ATOM 2933 C C . GLY A 1 450 ? 9.497 1.961 -26.089 1.00 90.25 450 GLY A C 1
ATOM 2934 O O . GLY A 1 450 ? 8.522 2.241 -26.786 1.00 90.25 450 GLY A O 1
ATOM 2935 N N . CYS A 1 451 ? 10.366 2.877 -25.675 1.00 88.06 451 CYS A N 1
ATOM 2936 C CA . CYS A 1 451 ? 10.263 4.306 -25.968 1.00 88.06 451 CYS A CA 1
ATOM 2937 C C . CYS A 1 451 ? 10.113 4.587 -27.468 1.00 88.06 451 CYS A C 1
ATOM 2939 O O . CYS A 1 451 ? 10.907 4.109 -28.278 1.00 88.06 451 CYS A O 1
ATOM 2941 N N . GLY A 1 452 ? 9.090 5.359 -27.847 1.00 85.38 452 GLY A N 1
ATOM 2942 C CA . GLY A 1 452 ? 8.778 5.657 -29.252 1.00 85.38 452 GLY A CA 1
ATOM 2943 C C . GLY A 1 452 ? 8.061 4.530 -30.007 1.00 85.38 452 GLY A C 1
ATOM 2944 O O . GLY A 1 452 ? 7.830 4.645 -31.211 1.00 85.38 452 GLY A O 1
ATOM 2945 N N . GLY A 1 453 ? 7.694 3.451 -29.314 1.00 93.50 453 GLY A N 1
ATOM 2946 C CA . GLY A 1 453 ? 6.831 2.399 -29.828 1.00 93.50 453 GLY A CA 1
ATOM 2947 C C . GLY A 1 453 ? 5.459 2.911 -30.261 1.00 93.50 453 GLY A C 1
ATOM 2948 O O . GLY A 1 453 ? 4.895 3.822 -29.649 1.00 93.50 453 GLY A O 1
ATOM 2949 N N . ALA A 1 454 ? 4.899 2.292 -31.304 1.00 96.38 454 ALA A N 1
ATOM 2950 C CA . ALA A 1 454 ? 3.521 2.553 -31.704 1.00 96.38 454 ALA A CA 1
ATOM 2951 C C . ALA A 1 454 ? 2.562 2.137 -30.579 1.00 96.38 454 ALA A C 1
ATOM 2953 O O . ALA A 1 454 ? 2.700 1.046 -30.019 1.00 96.38 454 ALA A O 1
ATOM 2954 N N . GLU A 1 455 ? 1.603 3.003 -30.259 1.00 97.38 455 GLU A N 1
ATOM 2955 C CA . GLU A 1 455 ? 0.546 2.697 -29.297 1.00 97.38 455 GLU A CA 1
ATOM 2956 C C . GLU A 1 455 ? -0.340 1.571 -29.845 1.00 97.38 455 GLU A C 1
ATOM 2958 O O . GLU A 1 455 ? -0.828 1.639 -30.974 1.00 97.38 455 GLU A O 1
ATOM 2963 N N . LEU A 1 456 ? -0.477 0.503 -29.060 1.00 97.94 456 LEU A N 1
ATOM 2964 C CA . LEU A 1 456 ? -1.286 -0.671 -29.377 1.00 97.94 456 LEU A CA 1
ATOM 2965 C C . LEU A 1 456 ? -2.710 -0.509 -28.848 1.00 97.94 456 LEU A C 1
ATOM 2967 O O . LEU A 1 456 ? -3.659 -0.897 -29.527 1.00 97.94 456 LEU A O 1
ATOM 2971 N N . ALA A 1 457 ? -2.848 0.057 -27.648 1.00 97.00 457 ALA A N 1
ATOM 2972 C CA . ALA A 1 457 ? -4.128 0.353 -27.021 1.00 97.00 457 ALA A CA 1
ATOM 2973 C C . ALA A 1 457 ? -3.977 1.457 -25.967 1.00 97.00 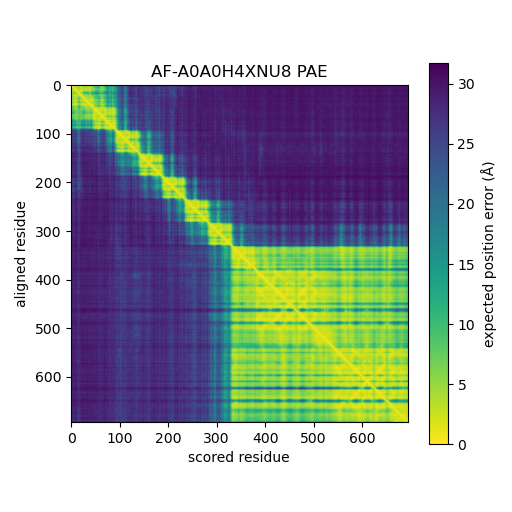457 ALA A C 1
ATOM 2975 O O . ALA A 1 457 ? -2.913 1.604 -25.366 1.00 97.00 457 ALA A O 1
ATOM 2976 N N . CYS A 1 458 ? -5.060 2.192 -25.727 1.00 96.06 458 CYS A N 1
ATOM 2977 C CA . CYS A 1 458 ? -5.170 3.203 -24.681 1.00 96.06 458 CYS A CA 1
ATOM 2978 C C . CYS A 1 458 ? -6.597 3.210 -24.137 1.00 96.06 458 CYS A C 1
ATOM 2980 O O . CYS A 1 458 ? -7.548 3.102 -24.920 1.00 96.06 458 CYS A O 1
ATOM 2982 N N . ALA A 1 459 ? -6.753 3.360 -22.824 1.00 93.81 459 ALA A N 1
ATOM 2983 C CA . ALA A 1 459 ? -8.048 3.571 -22.198 1.00 93.81 459 ALA A CA 1
ATOM 2984 C C . ALA A 1 459 ? -7.958 4.458 -20.958 1.00 93.81 459 ALA A C 1
ATOM 2986 O O . ALA A 1 459 ? -6.942 4.507 -20.272 1.00 93.81 459 ALA A O 1
ATOM 2987 N N . LYS A 1 460 ? -9.080 5.115 -20.670 1.00 89.56 460 LYS A N 1
ATOM 2988 C CA . LYS A 1 460 ? -9.296 5.985 -19.508 1.00 89.56 460 LYS A CA 1
ATOM 2989 C C . LYS A 1 460 ? -10.624 5.732 -18.792 1.00 89.56 460 LYS A C 1
ATOM 2991 O O . LYS A 1 460 ? -11.014 6.494 -17.914 1.00 89.56 460 LYS A O 1
ATOM 2996 N N . ASP A 1 461 ? -11.380 4.752 -19.279 1.00 79.06 461 ASP A N 1
ATOM 2997 C CA . ASP A 1 461 ? -12.710 4.456 -18.763 1.00 79.06 461 ASP A CA 1
ATOM 2998 C C . ASP A 1 461 ? -12.582 3.518 -17.561 1.00 79.06 461 ASP A C 1
ATOM 3000 O O . ASP A 1 461 ? -11.856 2.527 -17.651 1.00 79.06 461 ASP A O 1
ATOM 3004 N N . GLY A 1 462 ? -13.338 3.832 -16.504 1.00 69.75 462 GLY A N 1
ATOM 3005 C CA . GLY A 1 462 ? -13.423 3.102 -15.235 1.00 69.75 462 GLY A CA 1
ATOM 3006 C C . GLY A 1 462 ? -13.497 1.576 -15.364 1.00 69.75 462 GLY A C 1
ATOM 3007 O O . GLY A 1 462 ? -14.251 1.062 -16.197 1.00 69.75 462 GLY A O 1
ATOM 3008 N N . ILE A 1 463 ? -12.786 0.868 -14.486 1.00 72.88 463 ILE A N 1
ATOM 3009 C CA . ILE A 1 463 ? -12.993 -0.552 -14.166 1.00 72.88 463 ILE A CA 1
ATOM 3010 C C . ILE A 1 463 ? -13.542 -0.641 -12.757 1.00 72.88 463 ILE A C 1
ATOM 3012 O O . ILE A 1 463 ? -12.875 -0.179 -11.835 1.00 72.88 463 ILE A O 1
ATOM 3016 N N . SER A 1 464 ? -14.698 -1.292 -12.604 1.00 65.69 464 SER A N 1
ATOM 3017 C CA . SER A 1 464 ? -15.379 -1.477 -11.322 1.00 65.69 464 SER A CA 1
ATOM 3018 C C . SER A 1 464 ? -15.364 -0.187 -10.471 1.00 65.69 464 SER A C 1
ATOM 3020 O O . SER A 1 464 ? -15.353 0.916 -11.016 1.00 65.69 464 SER A O 1
ATOM 3022 N N . TYR A 1 465 ? -15.446 -0.293 -9.147 1.00 65.75 465 TYR A N 1
ATOM 3023 C CA . TYR A 1 465 ? -15.240 0.831 -8.230 1.00 65.75 465 TYR A CA 1
ATOM 3024 C C . TYR A 1 465 ? -13.818 1.415 -8.370 1.00 65.75 465 TYR A C 1
ATOM 3026 O O . TYR A 1 465 ? -12.877 0.707 -8.738 1.00 65.75 465 TYR A O 1
ATOM 3034 N N . GLY A 1 466 ? -13.672 2.706 -8.075 1.00 68.56 466 GLY A N 1
ATOM 3035 C CA . GLY A 1 466 ? -12.411 3.434 -8.195 1.00 68.56 466 GLY A CA 1
ATOM 3036 C C . GLY A 1 466 ? -12.186 4.108 -9.550 1.00 68.56 466 GLY A C 1
ATOM 3037 O O . GLY A 1 466 ? -13.076 4.199 -10.401 1.00 68.56 466 GLY A O 1
ATOM 3038 N N . GLY A 1 467 ? -10.974 4.625 -9.759 1.00 72.44 467 GLY A N 1
ATOM 3039 C CA . GLY A 1 467 ? -10.595 5.343 -10.981 1.00 72.44 467 GLY A CA 1
ATOM 3040 C C . GLY A 1 467 ? -9.758 4.533 -11.974 1.00 72.44 467 GLY A C 1
ATOM 3041 O O . GLY A 1 467 ? -9.042 5.127 -12.780 1.00 72.44 467 GLY A O 1
ATOM 3042 N N . GLY A 1 468 ? -9.820 3.198 -11.916 1.00 86.94 468 GLY A N 1
ATOM 3043 C CA . GLY A 1 468 ? -9.058 2.273 -12.770 1.00 86.94 468 GLY A CA 1
ATOM 3044 C C . GLY A 1 468 ? -9.363 2.379 -14.274 1.00 86.94 468 GLY A C 1
ATOM 3045 O O . GLY A 1 468 ? -10.437 2.828 -14.651 1.00 86.94 468 GLY A O 1
ATOM 3046 N N . ALA A 1 469 ? -8.463 1.918 -15.144 1.00 92.38 469 ALA A N 1
ATOM 3047 C CA . ALA A 1 469 ? -8.644 1.856 -16.599 1.00 92.38 469 ALA A CA 1
ATOM 3048 C C . ALA A 1 469 ? -8.145 0.527 -17.179 1.00 92.38 469 ALA A C 1
ATOM 3050 O O . ALA A 1 469 ? -7.267 -0.104 -16.597 1.00 92.38 469 ALA A O 1
ATOM 3051 N N . ARG A 1 470 ? -8.699 0.102 -18.332 1.00 93.00 470 ARG A N 1
ATOM 3052 C CA . ARG A 1 470 ? -8.434 -1.220 -18.944 1.00 93.00 470 ARG A CA 1
ATOM 3053 C C . ARG A 1 470 ? -8.058 -1.188 -20.411 1.00 93.00 470 ARG A C 1
ATOM 3055 O O . ARG A 1 470 ? -8.791 -0.607 -21.212 1.00 93.00 470 ARG A O 1
ATOM 3062 N N . VAL A 1 471 ? -7.090 -2.010 -20.806 1.00 95.00 471 VAL A N 1
ATOM 3063 C CA . VAL A 1 471 ? -6.942 -2.450 -22.201 1.00 95.00 471 VAL A CA 1
ATOM 3064 C C . VAL A 1 471 ? -6.672 -3.950 -22.313 1.00 95.00 471 VAL A C 1
ATOM 3066 O O . VAL A 1 471 ? -6.051 -4.547 -21.441 1.00 95.00 471 VAL A O 1
ATOM 3069 N N . SER A 1 472 ? -7.080 -4.540 -23.438 1.00 95.38 472 SER A N 1
ATOM 3070 C CA . SER A 1 472 ? -6.690 -5.900 -23.824 1.00 95.38 472 SER A CA 1
ATOM 3071 C C . SER A 1 472 ? -5.872 -5.862 -25.107 1.00 95.38 472 SER A C 1
ATOM 3073 O O . SER A 1 472 ? -6.293 -5.259 -26.098 1.00 95.38 472 SER A O 1
ATOM 3075 N N . VAL A 1 473 ? -4.708 -6.512 -25.118 1.00 97.25 473 VAL A N 1
ATOM 3076 C CA . VAL A 1 473 ? -3.775 -6.472 -26.253 1.00 97.25 473 VAL A CA 1
ATOM 3077 C C . VAL A 1 473 ? -3.327 -7.885 -26.636 1.00 97.25 473 VAL A C 1
ATOM 3079 O O . VAL A 1 473 ? -2.795 -8.612 -25.795 1.00 97.25 473 VAL A O 1
ATOM 3082 N N . PRO A 1 474 ? -3.515 -8.312 -27.901 1.00 98.19 474 PRO A N 1
ATOM 3083 C CA . PRO A 1 474 ? -2.958 -9.568 -28.380 1.00 98.19 474 PRO A CA 1
ATOM 3084 C C . PRO A 1 474 ? -1.450 -9.414 -28.581 1.00 98.19 474 PRO A C 1
ATOM 3086 O O . PRO A 1 474 ? -1.000 -8.565 -29.353 1.00 98.19 474 PRO A O 1
ATOM 3089 N N . LEU A 1 475 ? -0.666 -10.257 -27.913 1.00 98.38 475 LEU A N 1
ATOM 3090 C CA . LEU A 1 475 ? 0.794 -10.236 -27.985 1.00 98.38 475 LEU A CA 1
ATOM 3091 C C . LEU A 1 475 ? 1.330 -11.607 -28.378 1.00 98.38 475 LEU A C 1
ATOM 3093 O O . LEU A 1 475 ? 0.726 -12.642 -28.088 1.00 98.38 475 LEU A O 1
ATOM 3097 N N . VAL A 1 476 ? 2.481 -11.625 -29.047 1.00 98.19 476 VAL A N 1
ATOM 3098 C CA . VAL A 1 476 ? 3.204 -12.864 -29.356 1.00 98.19 476 VAL A CA 1
ATOM 3099 C C . VAL A 1 476 ? 4.298 -13.130 -28.328 1.00 98.19 476 VAL A C 1
ATOM 3101 O O . VAL A 1 476 ? 4.869 -12.205 -27.756 1.00 98.19 476 VAL A O 1
ATOM 3104 N N . LYS A 1 477 ? 4.640 -14.404 -28.114 1.00 97.75 477 LYS A N 1
ATOM 3105 C CA . LYS A 1 477 ? 5.717 -14.800 -27.198 1.00 97.75 477 LYS A CA 1
ATOM 3106 C C . LYS A 1 477 ? 7.003 -14.006 -27.455 1.00 97.75 477 LYS A C 1
ATOM 3108 O O . LYS A 1 477 ? 7.518 -13.986 -28.571 1.00 97.75 477 LYS A O 1
ATOM 3113 N N . GLY A 1 478 ? 7.556 -13.432 -26.392 1.00 97.12 478 GLY A N 1
ATOM 3114 C CA . GLY A 1 478 ? 8.785 -12.649 -26.403 1.00 97.12 478 GLY A CA 1
ATOM 3115 C C . GLY A 1 478 ? 8.606 -11.199 -26.851 1.00 97.12 478 GLY A C 1
ATOM 3116 O O . GLY A 1 478 ? 9.576 -10.444 -26.764 1.00 97.12 478 GLY A O 1
ATOM 3117 N N . GLN A 1 479 ? 7.410 -10.796 -27.298 1.00 98.25 479 GLN A N 1
ATOM 3118 C CA . GLN A 1 479 ? 7.102 -9.408 -27.627 1.00 98.25 479 GLN A CA 1
ATOM 3119 C C . GLN A 1 479 ? 7.191 -8.552 -26.364 1.00 98.25 479 GLN A C 1
ATOM 3121 O O . GLN A 1 479 ? 6.539 -8.836 -25.362 1.00 98.25 479 GLN A O 1
ATOM 3126 N N . THR A 1 480 ? 8.024 -7.518 -26.423 1.00 98.06 480 THR A N 1
ATOM 3127 C CA . THR A 1 480 ? 8.123 -6.504 -25.372 1.00 98.06 480 THR A CA 1
ATOM 3128 C C . THR A 1 480 ? 7.095 -5.413 -25.626 1.00 98.06 480 THR A C 1
ATOM 3130 O O . THR A 1 480 ? 6.873 -5.035 -26.781 1.00 98.06 480 THR A O 1
ATOM 3133 N N . VAL A 1 481 ? 6.494 -4.910 -24.557 1.00 98.50 481 VAL A N 1
ATOM 3134 C CA . VAL A 1 481 ? 5.641 -3.726 -24.549 1.00 98.50 481 VAL A CA 1
ATOM 3135 C C . VAL A 1 481 ? 6.076 -2.771 -23.444 1.00 98.50 481 VAL A C 1
ATOM 3137 O O . VAL A 1 481 ? 6.650 -3.189 -22.439 1.00 98.50 481 VAL A O 1
ATOM 3140 N N . LEU A 1 482 ? 5.773 -1.493 -23.647 1.00 98.00 482 LEU A N 1
ATOM 3141 C CA . LEU A 1 482 ? 5.820 -0.465 -22.618 1.00 98.00 482 LEU A CA 1
ATOM 3142 C C . LEU A 1 482 ? 4.389 -0.206 -22.146 1.00 98.00 482 LEU A C 1
ATOM 3144 O O . LEU A 1 482 ? 3.542 0.195 -22.949 1.00 98.00 482 LEU A O 1
ATOM 3148 N N . VAL A 1 483 ? 4.133 -0.463 -20.870 1.00 98.00 483 VAL A N 1
ATOM 3149 C CA . VAL A 1 483 ? 2.866 -0.203 -20.188 1.00 98.00 483 VAL A CA 1
ATOM 3150 C C . VAL A 1 483 ? 3.006 1.113 -19.442 1.00 98.00 483 VAL A C 1
ATOM 3152 O O . VAL A 1 483 ? 3.902 1.255 -18.620 1.00 98.00 483 VAL A O 1
ATOM 3155 N N . VAL A 1 484 ? 2.154 2.078 -19.749 1.00 96.75 484 VAL A N 1
ATOM 3156 C CA . VAL A 1 484 ? 2.164 3.407 -19.139 1.00 96.75 484 VAL A CA 1
ATOM 3157 C C . VAL A 1 484 ? 0.938 3.536 -18.250 1.00 96.75 484 VAL A C 1
ATOM 3159 O O . VAL A 1 484 ? -0.175 3.326 -18.740 1.00 96.75 484 VAL A O 1
ATOM 3162 N N . VAL A 1 485 ? 1.157 3.877 -16.981 1.00 96.19 485 VAL A N 1
ATOM 3163 C CA . VAL A 1 485 ? 0.121 4.293 -16.029 1.00 96.19 485 VAL A CA 1
ATOM 3164 C C . VAL A 1 485 ? 0.226 5.800 -15.852 1.00 96.19 485 VAL A C 1
ATOM 3166 O O . VAL A 1 485 ? 1.295 6.320 -15.549 1.00 96.19 485 VAL A O 1
ATOM 3169 N N . ASP A 1 486 ? -0.882 6.486 -16.068 1.00 93.94 486 ASP A N 1
ATOM 3170 C CA . ASP A 1 486 ? -0.974 7.940 -16.208 1.00 93.94 486 ASP A CA 1
ATOM 3171 C C . ASP A 1 486 ? -2.347 8.392 -15.672 1.00 93.94 486 ASP A C 1
ATOM 3173 O O . ASP A 1 486 ? -3.090 7.573 -15.126 1.00 93.94 486 ASP A O 1
ATOM 3177 N N . SER A 1 487 ? -2.737 9.654 -15.834 1.00 90.38 487 SER A N 1
ATOM 3178 C CA . SER A 1 487 ? -4.084 10.144 -15.566 1.00 90.38 487 SER A CA 1
ATOM 3179 C C . SER A 1 487 ? -4.784 10.676 -16.815 1.00 90.38 487 SER A C 1
ATOM 3181 O O . SER A 1 487 ? -4.236 11.351 -17.688 1.00 90.38 487 SER A O 1
ATOM 3183 N N . ALA A 1 488 ? -6.080 10.397 -16.895 1.00 81.62 488 ALA A N 1
ATOM 3184 C CA . ALA A 1 488 ? -6.926 10.811 -18.004 1.00 81.62 488 ALA A CA 1
ATOM 3185 C C . ALA A 1 488 ? -7.197 12.323 -18.054 1.00 81.62 488 ALA A C 1
ATOM 3187 O O . ALA A 1 488 ? -7.708 12.823 -19.064 1.00 81.62 488 ALA A O 1
ATOM 3188 N N . SER A 1 489 ? -6.937 13.037 -16.958 1.00 73.50 489 SER A N 1
ATOM 3189 C CA . SER A 1 489 ? -7.340 14.424 -16.775 1.00 73.50 489 SER A CA 1
ATOM 3190 C C . SER A 1 489 ? -6.337 15.180 -15.894 1.00 73.50 489 SER A C 1
ATOM 3192 O O . SER A 1 489 ? -5.899 14.647 -14.879 1.00 73.50 489 SER A O 1
ATOM 3194 N N . PRO A 1 490 ? -5.997 16.439 -16.230 1.00 69.44 490 PRO A N 1
ATOM 3195 C CA . PRO A 1 490 ? -5.128 17.289 -15.415 1.00 69.44 490 PRO A CA 1
ATOM 3196 C C . PRO A 1 490 ? -5.889 17.938 -14.241 1.00 69.44 490 PRO A C 1
ATOM 3198 O O . PRO A 1 490 ? -5.514 19.014 -13.772 1.00 69.44 490 PRO A O 1
ATOM 3201 N N . ASP A 1 491 ? -7.026 17.365 -13.835 1.00 73.06 491 ASP A N 1
ATOM 3202 C CA . ASP A 1 491 ? -7.831 17.860 -12.723 1.00 73.06 491 ASP A CA 1
ATOM 3203 C C . ASP A 1 491 ? -7.246 17.420 -11.375 1.00 73.06 491 ASP A C 1
ATOM 3205 O O . ASP A 1 491 ? -6.122 16.937 -11.254 1.00 73.06 491 ASP A O 1
ATOM 3209 N N . ARG A 1 492 ? -8.020 17.651 -10.321 1.00 71.00 492 ARG A N 1
ATOM 3210 C CA . ARG A 1 492 ? -7.739 17.122 -8.989 1.00 71.00 492 ARG A CA 1
ATOM 3211 C C . ARG A 1 492 ? -7.728 15.585 -9.103 1.00 71.00 492 ARG A C 1
ATOM 3213 O O . ARG A 1 492 ? -8.606 15.055 -9.778 1.00 71.00 492 ARG A O 1
ATOM 3220 N N . PHE A 1 493 ? -6.751 14.896 -8.504 1.00 74.75 493 PHE A N 1
ATOM 3221 C CA . PHE A 1 493 ? -6.416 13.469 -8.746 1.00 74.75 493 PHE A CA 1
ATOM 3222 C C . PHE A 1 493 ? -5.720 13.130 -10.082 1.00 74.75 493 PHE A C 1
ATOM 3224 O O . PHE A 1 493 ? -5.803 11.993 -10.561 1.00 74.75 493 PHE A O 1
ATOM 3231 N N . ASN A 1 494 ? -4.990 14.077 -10.680 1.00 84.06 494 ASN A N 1
ATOM 3232 C CA . ASN A 1 494 ? -4.096 13.785 -11.809 1.00 84.06 494 ASN A CA 1
ATOM 3233 C C . ASN A 1 494 ? -2.847 12.964 -11.422 1.00 84.06 494 ASN A C 1
ATOM 3235 O O . ASN A 1 494 ? -2.118 12.521 -12.301 1.00 84.06 494 ASN A O 1
ATOM 3239 N N . ALA A 1 495 ? -2.609 12.755 -10.127 1.00 88.19 495 ALA A N 1
ATOM 3240 C CA . ALA A 1 495 ? -1.590 11.868 -9.582 1.00 88.19 495 ALA A CA 1
ATOM 3241 C C . ALA A 1 495 ? -2.093 11.222 -8.282 1.00 88.19 495 ALA A C 1
ATOM 3243 O O . ALA A 1 495 ? -2.964 11.778 -7.608 1.00 88.19 495 ALA A O 1
ATOM 3244 N N . GLY A 1 496 ? -1.540 10.065 -7.924 1.00 88.69 496 GLY A N 1
ATOM 3245 C CA . GLY A 1 496 ? -1.955 9.319 -6.735 1.00 88.69 496 GLY A CA 1
ATOM 3246 C C . GLY A 1 496 ? -1.496 7.866 -6.746 1.00 88.69 496 GLY A C 1
ATOM 3247 O O . GLY A 1 496 ? -0.738 7.444 -7.628 1.00 88.69 496 GLY A O 1
ATOM 3248 N N . TYR A 1 497 ? -1.943 7.113 -5.746 1.00 90.56 497 TYR A N 1
ATOM 3249 C CA . TYR A 1 497 ? -1.727 5.677 -5.648 1.00 90.56 497 TYR A CA 1
ATOM 3250 C C . TYR A 1 497 ? -2.407 4.914 -6.792 1.00 90.56 497 TYR A C 1
ATOM 3252 O O . TYR A 1 497 ? -3.578 5.141 -7.106 1.00 90.56 497 TYR A O 1
ATOM 3260 N N . PHE A 1 498 ? -1.682 3.962 -7.376 1.00 91.81 498 PHE A N 1
ATOM 3261 C CA . PHE A 1 498 ? -2.206 3.041 -8.375 1.00 91.81 498 PHE A CA 1
ATOM 3262 C C . PHE A 1 498 ? -1.854 1.592 -8.040 1.00 91.81 498 PHE A C 1
ATOM 3264 O O . PHE A 1 498 ? -0.828 1.301 -7.415 1.00 91.81 498 PHE A O 1
ATOM 3271 N N . GLU A 1 499 ? -2.680 0.681 -8.538 1.00 92.69 499 GLU A N 1
ATOM 3272 C CA . GLU A 1 499 ? -2.341 -0.733 -8.692 1.00 92.69 499 GLU A CA 1
ATOM 3273 C C . GLU A 1 499 ? -2.299 -1.025 -10.190 1.00 92.69 499 GLU A C 1
ATOM 3275 O O . GLU A 1 499 ? -3.150 -0.534 -10.915 1.00 92.69 499 GLU A O 1
ATOM 3280 N N . LEU A 1 500 ? -1.276 -1.725 -10.676 1.00 95.25 500 LEU A N 1
ATOM 3281 C CA . LEU A 1 500 ? -1.144 -2.165 -12.062 1.00 95.25 500 LEU A CA 1
ATOM 3282 C C . LEU A 1 500 ? -1.192 -3.686 -12.096 1.00 95.25 500 LEU A C 1
ATOM 3284 O O . LEU A 1 500 ? -0.368 -4.358 -11.463 1.00 95.25 500 LEU A O 1
ATOM 3288 N N . HIS A 1 501 ? -2.102 -4.202 -12.910 1.00 95.31 501 HIS A N 1
ATOM 3289 C CA . HIS A 1 501 ? -2.330 -5.619 -13.114 1.00 95.31 501 HIS A CA 1
ATOM 3290 C C . HIS A 1 501 ? -2.046 -6.003 -14.563 1.00 95.31 501 HIS A C 1
ATOM 3292 O O . HIS A 1 501 ? -2.421 -5.289 -15.498 1.00 95.31 501 HIS A O 1
ATOM 3298 N N . ILE A 1 502 ? -1.357 -7.130 -14.749 1.00 96.44 502 ILE A N 1
ATOM 3299 C CA . ILE A 1 502 ? -1.156 -7.744 -16.066 1.00 96.44 502 ILE A CA 1
ATOM 3300 C C . ILE A 1 502 ? -1.434 -9.238 -15.937 1.00 96.44 502 ILE A C 1
ATOM 3302 O O . ILE A 1 502 ? -0.710 -9.934 -15.218 1.00 96.44 502 ILE A O 1
ATOM 3306 N N . ASP A 1 503 ? -2.435 -9.734 -16.665 1.00 95.25 503 ASP A N 1
ATOM 3307 C CA . ASP A 1 503 ? -2.748 -11.163 -16.741 1.00 95.25 503 ASP A CA 1
ATOM 3308 C C . ASP A 1 503 ? -3.097 -11.603 -18.170 1.00 95.25 503 ASP A C 1
ATOM 3310 O O . ASP A 1 503 ? -3.285 -10.807 -19.091 1.00 95.25 503 ASP A O 1
ATOM 3314 N N . GLU A 1 504 ? -3.128 -12.912 -18.398 1.00 95.25 504 GLU A N 1
ATOM 3315 C CA . GLU A 1 504 ? -3.734 -13.473 -19.601 1.00 95.25 504 GLU A CA 1
ATOM 3316 C C . GLU A 1 504 ? -5.261 -13.371 -19.524 1.00 95.25 504 GLU A C 1
ATOM 3318 O O . GLU A 1 504 ? -5.870 -13.826 -18.559 1.00 95.25 504 GLU A O 1
ATOM 3323 N N . GLN A 1 505 ? -5.884 -12.864 -20.590 1.00 94.94 505 GLN A N 1
ATOM 3324 C CA . GLN A 1 505 ? -7.335 -12.767 -20.660 1.00 94.94 505 GLN A CA 1
ATOM 3325 C C . GLN A 1 505 ? -7.981 -14.155 -20.698 1.00 94.94 505 GLN A C 1
ATOM 3327 O O . GLN A 1 505 ? -7.691 -14.986 -21.569 1.00 94.94 505 GLN A O 1
ATOM 3332 N N . ARG A 1 506 ? -8.906 -14.380 -19.772 1.00 93.62 506 ARG A N 1
ATOM 3333 C CA . ARG A 1 506 ? -9.716 -15.586 -19.624 1.00 93.62 506 ARG A CA 1
ATOM 3334 C C . ARG A 1 506 ? -11.090 -15.370 -20.243 1.00 93.62 506 ARG A C 1
ATOM 3336 O O . ARG A 1 506 ? -11.414 -14.307 -20.755 1.00 93.62 506 ARG A O 1
ATOM 3343 N N . SER A 1 507 ? -11.892 -16.428 -20.258 1.00 93.00 507 SER A N 1
ATOM 3344 C CA . SER A 1 507 ? -13.267 -16.364 -20.761 1.00 93.00 507 SER A CA 1
ATOM 3345 C C . SER A 1 507 ? -14.299 -15.981 -19.699 1.00 93.00 507 SER A C 1
ATOM 3347 O O . SER A 1 507 ? -15.471 -15.897 -20.045 1.00 93.00 507 SER A O 1
ATOM 3349 N N . SER A 1 508 ? -13.887 -15.928 -18.431 1.00 93.31 508 SER A N 1
ATOM 3350 C CA . SER A 1 508 ? -14.720 -15.637 -17.263 1.00 93.31 508 SER A CA 1
ATOM 3351 C C . SER A 1 508 ? -13.816 -15.387 -16.056 1.00 93.31 508 SER A C 1
ATOM 3353 O O . SER A 1 508 ? -12.748 -16.010 -15.952 1.00 93.31 508 SER A O 1
ATOM 3355 N N . GLU A 1 509 ? -14.279 -14.537 -15.145 1.00 92.12 509 GLU A N 1
ATOM 3356 C CA . GLU A 1 509 ? -13.649 -14.245 -13.853 1.00 92.12 509 GLU A CA 1
ATOM 3357 C C . GLU A 1 509 ? -13.783 -15.417 -12.859 1.00 92.12 509 GLU A C 1
ATOM 3359 O O . GLU A 1 509 ? -13.066 -15.528 -11.858 1.00 92.12 509 GLU A O 1
ATOM 3364 N N . ALA A 1 510 ? -14.683 -16.364 -13.147 1.00 90.56 510 ALA A N 1
ATOM 3365 C CA . ALA A 1 510 ? -14.946 -17.512 -12.294 1.00 90.56 510 ALA A CA 1
ATOM 3366 C C . ALA A 1 510 ? -13.658 -18.293 -11.959 1.00 90.56 510 ALA A C 1
ATOM 3368 O O . ALA A 1 510 ? -13.005 -18.895 -12.814 1.00 90.56 510 ALA A O 1
ATOM 3369 N N . GLY A 1 511 ? -13.328 -18.336 -10.665 1.00 87.56 511 GLY A N 1
ATOM 3370 C CA . GLY A 1 511 ? -12.117 -18.981 -10.147 1.00 87.56 511 GLY A CA 1
ATOM 3371 C C . GLY A 1 511 ? -10.940 -18.036 -9.888 1.00 87.56 511 GLY A C 1
ATOM 3372 O O . GLY A 1 511 ? -9.959 -18.492 -9.303 1.00 87.56 511 GLY A O 1
ATOM 3373 N N . SER A 1 512 ? -11.063 -16.756 -10.248 1.00 90.25 512 SER A N 1
ATOM 3374 C CA . SER A 1 512 ? -10.105 -15.680 -9.949 1.00 90.25 512 SER A CA 1
ATOM 3375 C C . SER A 1 512 ? -10.686 -14.532 -9.119 1.00 90.25 512 SER A C 1
ATOM 3377 O O . SER A 1 512 ? -10.012 -13.547 -8.898 1.00 90.25 512 SER A O 1
ATOM 3379 N N . CYS A 1 513 ? -11.882 -14.716 -8.558 1.00 90.25 513 CYS A N 1
ATOM 3380 C CA . CYS A 1 513 ? -12.714 -13.712 -7.883 1.00 90.25 513 CYS A CA 1
ATOM 3381 C C . CYS A 1 513 ? -12.128 -12.903 -6.700 1.00 90.25 513 CYS A C 1
ATOM 3383 O O . CYS A 1 513 ? -12.905 -12.253 -5.997 1.00 90.25 513 CYS A O 1
ATOM 3385 N N . PHE A 1 514 ? -10.838 -13.025 -6.390 1.00 88.12 514 PHE A N 1
ATOM 3386 C CA . PHE A 1 514 ? -10.176 -12.388 -5.249 1.00 88.12 514 PHE A CA 1
ATOM 3387 C C . PHE A 1 514 ? -8.719 -11.994 -5.553 1.00 88.12 514 PHE A C 1
ATOM 3389 O O . PHE A 1 514 ? -7.921 -11.883 -4.619 1.00 88.12 514 PHE A O 1
ATOM 3396 N N . ASP A 1 515 ? -8.331 -11.886 -6.825 1.00 86.94 515 ASP A N 1
ATOM 3397 C CA . ASP A 1 515 ? -6.962 -11.546 -7.226 1.00 86.94 515 ASP A CA 1
ATOM 3398 C C . ASP A 1 515 ? -6.759 -10.051 -7.527 1.00 86.94 515 ASP A C 1
ATOM 3400 O O . ASP A 1 515 ? -5.619 -9.617 -7.688 1.00 86.94 515 ASP A O 1
ATOM 3404 N N . GLY A 1 516 ? -7.825 -9.246 -7.487 1.00 86.19 516 GLY A N 1
ATOM 3405 C CA . GLY A 1 516 ? -7.774 -7.801 -7.694 1.00 86.19 516 GLY A CA 1
ATOM 3406 C C . GLY A 1 516 ? -7.801 -7.364 -9.147 1.00 86.19 516 GLY A C 1
ATOM 3407 O O . GLY A 1 516 ? -7.797 -6.155 -9.384 1.00 86.19 516 GLY A O 1
ATOM 3408 N N . MET A 1 517 ? -7.841 -8.306 -10.083 1.00 89.56 517 MET A N 1
ATOM 3409 C CA . MET A 1 517 ? -7.733 -8.052 -11.511 1.00 89.56 517 MET A CA 1
ATOM 3410 C C . MET A 1 517 ? -9.096 -8.191 -12.181 1.00 89.56 517 MET A C 1
ATOM 3412 O O . MET A 1 517 ? -10.046 -8.713 -11.617 1.00 89.56 517 MET A O 1
ATOM 3416 N N . ASP A 1 518 ? -9.196 -7.693 -13.406 1.00 89.44 518 ASP A N 1
ATOM 3417 C CA . ASP A 1 518 ? -10.267 -8.106 -14.309 1.00 89.44 518 ASP A CA 1
ATOM 3418 C C . ASP A 1 518 ? -9.628 -9.117 -15.268 1.00 89.44 518 ASP A C 1
ATOM 3420 O O . ASP A 1 518 ? -8.865 -8.754 -16.179 1.00 89.44 518 ASP A O 1
ATOM 3424 N N . ASN A 1 519 ? -9.840 -10.410 -15.040 1.00 91.31 519 ASN A N 1
ATOM 3425 C CA . ASN A 1 519 ? -9.212 -11.455 -15.839 1.00 91.31 519 ASN A CA 1
ATOM 3426 C C . ASN A 1 519 ? -9.971 -11.714 -17.140 1.00 91.31 519 ASN A C 1
ATOM 3428 O O . ASN A 1 519 ? -9.374 -12.276 -18.059 1.00 91.31 519 ASN A O 1
ATOM 3432 N N . ASP A 1 520 ? -11.245 -11.346 -17.275 1.00 91.50 520 ASP A N 1
ATOM 3433 C CA . ASP A 1 520 ? -12.078 -11.803 -18.395 1.00 91.50 520 ASP A CA 1
ATOM 3434 C C . ASP A 1 520 ? -12.346 -10.769 -19.496 1.00 91.50 520 ASP A C 1
ATOM 3436 O O . ASP A 1 520 ? -12.574 -11.136 -20.655 1.00 91.50 520 ASP A O 1
ATOM 3440 N N . GLY A 1 521 ? -12.215 -9.481 -19.198 1.00 87.62 521 GLY A N 1
ATOM 3441 C CA . GLY A 1 521 ? -12.352 -8.417 -20.191 1.00 87.62 521 GLY A CA 1
ATOM 3442 C C . GLY A 1 521 ? -13.431 -7.395 -19.902 1.00 87.62 521 GLY A C 1
ATOM 3443 O O . GLY A 1 521 ? -13.472 -6.399 -20.631 1.00 87.62 521 GLY A O 1
ATOM 3444 N N . ASP A 1 522 ? -14.330 -7.651 -18.959 1.00 88.00 522 ASP A N 1
ATOM 3445 C CA . ASP A 1 522 ? -15.652 -7.027 -18.949 1.00 88.00 522 ASP A CA 1
ATOM 3446 C C . ASP A 1 522 ? -15.762 -5.743 -18.101 1.00 88.00 522 ASP A C 1
ATOM 3448 O O . ASP A 1 522 ? -16.791 -5.055 -18.149 1.00 88.00 522 ASP A O 1
ATOM 3452 N N . ARG A 1 523 ? -14.651 -5.345 -17.464 1.00 88.12 523 ARG A N 1
ATOM 3453 C CA . ARG A 1 523 ? -14.459 -4.189 -16.570 1.00 88.12 523 ARG A CA 1
ATOM 3454 C C . ARG A 1 523 ? -15.027 -4.364 -15.173 1.00 88.12 523 ARG A C 1
ATOM 3456 O O . ARG A 1 523 ? -15.137 -3.369 -14.449 1.00 88.12 523 ARG A O 1
ATOM 3463 N N . TRP A 1 524 ? -15.358 -5.579 -14.776 1.00 87.75 524 TRP A N 1
ATOM 3464 C CA . TRP A 1 524 ? -15.620 -5.917 -13.393 1.00 87.75 524 TRP A CA 1
ATOM 3465 C C . TRP A 1 524 ? -14.470 -6.741 -12.821 1.00 87.75 524 TRP A C 1
ATOM 3467 O O . TRP A 1 524 ? -13.668 -7.316 -13.539 1.00 87.75 524 TRP A O 1
ATOM 3477 N N . VAL A 1 525 ? -14.317 -6.657 -11.504 1.00 88.50 525 VAL A N 1
ATOM 3478 C CA . VAL A 1 525 ? -13.155 -7.187 -10.783 1.00 88.50 525 VAL A CA 1
ATOM 3479 C C . VAL A 1 525 ? -13.665 -7.945 -9.583 1.00 88.50 525 VAL A C 1
ATOM 3481 O O . VAL A 1 525 ? -14.515 -7.422 -8.846 1.00 88.50 525 VAL A O 1
ATOM 3484 N N . ASP A 1 526 ? -13.106 -9.122 -9.333 1.00 88.19 526 ASP A N 1
ATOM 3485 C CA . ASP A 1 526 ? -13.360 -9.894 -8.124 1.00 88.19 526 ASP A CA 1
ATOM 3486 C C . ASP A 1 526 ? -14.868 -10.060 -7.843 1.00 88.19 526 ASP A C 1
ATOM 3488 O O . ASP A 1 526 ? -15.694 -10.333 -8.704 1.00 88.19 526 ASP A O 1
ATOM 3492 N N . CYS A 1 527 ? -15.283 -9.819 -6.604 1.00 87.12 527 CYS A N 1
ATOM 3493 C CA . CYS A 1 527 ? -16.670 -9.863 -6.189 1.00 87.12 527 CYS A CA 1
ATOM 3494 C C . CYS A 1 527 ? -17.566 -8.801 -6.805 1.00 87.12 527 CYS A C 1
ATOM 3496 O O . CYS A 1 527 ? -18.777 -8.918 -6.630 1.00 87.12 527 CYS A O 1
ATOM 3498 N N . ALA A 1 528 ? -17.021 -7.771 -7.456 1.00 83.56 528 ALA A N 1
ATOM 3499 C CA . ALA A 1 528 ? -17.802 -6.845 -8.265 1.00 83.56 528 ALA A CA 1
ATOM 3500 C C . ALA A 1 528 ? -18.139 -7.438 -9.643 1.00 83.56 528 ALA A C 1
ATOM 3502 O O . ALA A 1 528 ? -18.988 -6.890 -10.342 1.00 83.56 528 ALA A O 1
ATOM 3503 N N . ASP A 1 529 ? -17.557 -8.574 -10.006 1.00 88.56 529 ASP A N 1
ATOM 3504 C CA . ASP A 1 529 ? -17.864 -9.305 -11.224 1.00 88.56 529 ASP A CA 1
ATOM 3505 C C . ASP A 1 529 ? -19.145 -10.153 -11.090 1.00 88.56 529 ASP A C 1
ATOM 3507 O O . ASP A 1 529 ? -19.330 -10.859 -10.087 1.00 88.56 529 ASP A O 1
ATOM 3511 N N . PRO A 1 530 ? -20.086 -10.073 -12.055 1.00 88.56 530 PRO A N 1
ATOM 3512 C CA . PRO A 1 530 ? -21.239 -10.970 -12.116 1.00 88.56 530 PRO A CA 1
ATOM 3513 C C . PRO A 1 530 ? -20.890 -12.469 -12.081 1.00 88.56 530 PRO A C 1
ATOM 3515 O O . PRO A 1 530 ? -21.624 -13.234 -11.449 1.00 88.56 530 PRO A O 1
ATOM 3518 N N . ASP A 1 531 ? -19.785 -12.891 -12.694 1.00 91.00 531 ASP A N 1
ATOM 3519 C CA . ASP A 1 531 ? -19.320 -14.283 -12.737 1.00 91.00 531 ASP A CA 1
ATOM 3520 C C . ASP A 1 531 ? -18.839 -14.786 -11.368 1.00 91.00 531 ASP A C 1
ATOM 3522 O O . ASP A 1 531 ? -18.804 -15.993 -11.102 1.00 91.00 531 ASP A O 1
ATOM 3526 N N . CYS A 1 532 ? -18.534 -13.860 -10.461 1.00 89.94 532 CYS A N 1
ATOM 3527 C CA . CYS A 1 532 ? -18.080 -14.129 -9.103 1.00 89.94 532 CYS A CA 1
ATOM 3528 C C . CYS A 1 532 ? -19.173 -14.028 -8.041 1.00 89.94 532 CYS A C 1
ATOM 3530 O O . CYS A 1 532 ? -18.913 -14.300 -6.867 1.00 89.94 532 CYS A O 1
ATOM 3532 N N . HIS A 1 533 ? -20.409 -13.700 -8.426 1.00 84.38 533 HIS A N 1
ATOM 3533 C CA . HIS A 1 533 ? -21.520 -13.493 -7.494 1.00 84.38 533 HIS A CA 1
ATOM 3534 C C . HIS A 1 533 ? -21.730 -14.671 -6.525 1.00 84.38 533 HIS A C 1
ATOM 3536 O O . HIS A 1 533 ? -21.964 -14.471 -5.332 1.00 84.38 533 HIS A O 1
ATOM 3542 N N . ASP A 1 534 ? -21.605 -15.902 -7.024 1.00 83.38 534 ASP A N 1
ATOM 3543 C CA . ASP A 1 534 ? -21.831 -17.120 -6.239 1.00 83.38 534 ASP A CA 1
ATOM 3544 C C . ASP A 1 534 ? -20.547 -17.661 -5.577 1.00 83.38 534 ASP A C 1
ATOM 3546 O O . ASP A 1 534 ? -20.560 -18.724 -4.945 1.00 83.38 534 ASP A O 1
ATOM 3550 N N . ALA A 1 535 ? -19.422 -16.945 -5.693 1.00 86.94 535 ALA A N 1
ATOM 3551 C CA . ALA A 1 535 ? -18.168 -17.348 -5.078 1.00 86.94 535 ALA A CA 1
ATOM 3552 C C . ALA A 1 535 ? -18.273 -17.266 -3.535 1.00 86.94 535 ALA A C 1
ATOM 3554 O O . ALA A 1 535 ? -18.657 -16.224 -2.995 1.00 86.94 535 ALA A O 1
ATOM 3555 N N . PRO A 1 536 ? -17.868 -18.313 -2.781 1.00 78.19 536 PRO A N 1
ATOM 3556 C CA . PRO A 1 536 ? -18.037 -18.381 -1.321 1.00 78.19 536 PRO A CA 1
ATOM 3557 C C . PRO A 1 536 ? -17.402 -17.241 -0.498 1.00 78.19 536 PRO A C 1
ATOM 3559 O O . PRO A 1 536 ? -17.707 -17.109 0.685 1.00 78.19 536 PRO A O 1
ATOM 3562 N N . GLY A 1 537 ? -16.523 -16.424 -1.088 1.00 79.12 537 GLY A N 1
ATOM 3563 C CA . GLY A 1 537 ? -15.905 -15.259 -0.443 1.00 79.12 537 GLY A CA 1
ATOM 3564 C C . GLY A 1 537 ? -16.637 -13.931 -0.668 1.00 79.12 537 GLY A C 1
ATOM 3565 O O . GLY A 1 537 ? -16.421 -12.990 0.094 1.00 79.12 537 GLY A O 1
ATOM 3566 N N . CYS A 1 538 ? -17.549 -13.835 -1.638 1.00 83.19 538 CYS A N 1
ATOM 3567 C CA . CYS A 1 538 ? -18.165 -12.555 -2.009 1.00 83.19 538 CYS A CA 1
ATOM 3568 C C . CYS A 1 538 ? -19.261 -12.056 -1.060 1.00 83.19 538 CYS A C 1
ATOM 3570 O O . CYS A 1 538 ? -19.706 -10.912 -1.159 1.00 83.19 538 CYS A O 1
ATOM 3572 N N . GLY A 1 539 ? -19.584 -12.840 -0.026 1.00 73.50 539 GLY A N 1
ATOM 3573 C CA . GLY A 1 539 ? -20.352 -12.389 1.139 1.00 73.50 539 GLY A CA 1
ATOM 3574 C C . GLY A 1 539 ? -19.632 -11.371 2.042 1.00 73.50 539 GLY A C 1
ATOM 3575 O O . GLY A 1 539 ? -20.153 -11.048 3.103 1.00 73.50 539 GLY A O 1
ATOM 3576 N N . GLY A 1 540 ? -18.446 -10.884 1.660 1.00 73.75 540 GLY A N 1
ATOM 3577 C CA . GLY A 1 540 ? -17.666 -9.866 2.379 1.00 73.75 540 GLY A CA 1
ATOM 3578 C C . GLY A 1 540 ? -16.213 -10.276 2.632 1.00 73.75 540 GLY A C 1
ATOM 3579 O O . GLY A 1 540 ? -15.323 -9.436 2.630 1.00 73.75 540 GLY A O 1
ATOM 3580 N N . ARG A 1 541 ? -15.943 -11.574 2.798 1.00 77.44 541 ARG A N 1
ATOM 3581 C CA . ARG A 1 541 ? -14.617 -12.081 3.190 1.00 77.44 541 ARG A CA 1
ATOM 3582 C C . ARG A 1 541 ? -13.537 -11.894 2.123 1.00 77.44 541 ARG A C 1
ATOM 3584 O O . ARG A 1 541 ? -12.375 -11.749 2.462 1.00 77.44 541 ARG A O 1
ATOM 3591 N N . GLY A 1 542 ? -13.927 -11.912 0.856 1.00 78.69 542 GLY A N 1
ATOM 3592 C CA . GLY A 1 542 ? -13.022 -11.817 -0.284 1.00 78.69 542 GLY A CA 1
ATOM 3593 C C . GLY A 1 542 ? -12.538 -10.412 -0.627 1.00 78.69 542 GLY A C 1
ATOM 3594 O O . GLY A 1 542 ? -11.619 -10.271 -1.417 1.00 78.69 542 GLY A O 1
ATOM 3595 N N . CYS A 1 543 ? -13.162 -9.387 -0.053 1.00 84.12 543 CYS A N 1
ATOM 3596 C CA . CYS A 1 543 ? -12.820 -7.986 -0.294 1.00 84.12 543 CYS A CA 1
ATOM 3597 C C . CYS A 1 543 ? -12.429 -7.254 1.000 1.00 84.12 543 CYS A C 1
ATOM 3599 O O . CYS A 1 543 ? -11.969 -6.118 0.962 1.00 84.12 543 CYS A O 1
ATOM 3601 N N . ALA A 1 544 ? -12.607 -7.883 2.164 1.00 89.38 544 ALA A N 1
ATOM 3602 C CA . ALA A 1 544 ? -12.156 -7.314 3.420 1.00 89.38 544 ALA A CA 1
ATOM 3603 C C . ALA A 1 544 ? -10.626 -7.319 3.493 1.00 89.38 544 ALA A C 1
ATOM 3605 O O . ALA A 1 544 ? -9.982 -8.332 3.228 1.00 89.38 544 ALA A O 1
ATOM 3606 N N . HIS A 1 545 ? -10.058 -6.201 3.932 1.00 88.94 545 HIS A N 1
ATOM 3607 C CA . HIS A 1 545 ? -8.637 -6.100 4.240 1.00 88.94 545 HIS A CA 1
ATOM 3608 C C . HIS A 1 545 ? -8.311 -6.786 5.572 1.00 88.94 545 HIS A C 1
ATOM 3610 O O . HIS A 1 545 ? -7.224 -7.329 5.739 1.00 88.94 545 HIS A O 1
ATOM 3616 N N . HIS A 1 546 ? -9.250 -6.754 6.523 1.00 87.88 546 HIS A N 1
ATOM 3617 C CA . HIS A 1 546 ? -9.105 -7.366 7.844 1.00 87.88 546 HIS A CA 1
ATOM 3618 C C . HIS A 1 546 ? -10.390 -8.094 8.233 1.00 87.88 546 HIS A C 1
ATOM 3620 O O . HIS A 1 546 ? -11.486 -7.612 7.952 1.00 87.88 546 HIS A O 1
ATOM 3626 N N . ASP A 1 547 ? -10.261 -9.232 8.911 1.00 89.00 547 ASP A N 1
ATOM 3627 C CA . ASP A 1 547 ? -11.379 -9.939 9.540 1.00 89.00 547 ASP A CA 1
ATOM 3628 C C . ASP A 1 547 ? -11.310 -9.725 11.056 1.00 89.00 547 ASP A C 1
ATOM 3630 O O . ASP A 1 547 ? -10.452 -10.287 11.736 1.00 89.00 547 ASP A O 1
ATOM 3634 N N . LEU A 1 548 ? -12.196 -8.876 11.580 1.00 91.38 548 LEU A N 1
ATOM 3635 C CA . LEU A 1 548 ? -12.286 -8.530 13.003 1.00 91.38 548 LEU A CA 1
ATOM 3636 C C . LEU A 1 548 ? -13.077 -9.580 13.805 1.00 91.38 548 LEU A C 1
ATOM 3638 O O . LEU A 1 548 ? -13.248 -9.449 15.021 1.00 91.38 548 LEU A O 1
ATOM 3642 N N . GLY A 1 549 ? -13.583 -10.629 13.148 1.00 92.19 549 GLY A N 1
ATOM 3643 C CA . GLY A 1 549 ? -14.322 -11.708 13.787 1.00 92.19 549 GLY A CA 1
ATOM 3644 C C . GLY A 1 549 ? -15.651 -11.238 14.376 1.00 92.19 549 GLY A C 1
ATOM 3645 O O . GLY A 1 549 ? -16.453 -10.600 13.699 1.00 92.19 549 GLY A O 1
ATOM 3646 N N . SER A 1 550 ? -15.920 -11.606 15.630 1.00 93.50 550 SER A N 1
ATOM 3647 C CA . SER A 1 550 ? -17.186 -11.314 16.324 1.00 93.50 550 SER A CA 1
ATOM 3648 C C . SER A 1 550 ? -16.992 -10.784 17.747 1.00 93.50 550 SER A C 1
ATOM 3650 O O . SER A 1 550 ? -17.873 -10.949 18.595 1.00 93.50 550 SER A O 1
ATOM 3652 N N . ALA A 1 551 ? -15.807 -10.249 18.051 1.00 87.00 551 ALA A N 1
ATOM 3653 C CA . ALA A 1 551 ? -15.496 -9.711 19.371 1.00 87.00 551 ALA A CA 1
ATOM 3654 C C . ALA A 1 551 ? -16.298 -8.430 19.649 1.00 87.00 551 ALA A C 1
ATOM 3656 O O . ALA A 1 551 ? -16.679 -7.727 18.711 1.00 87.00 551 ALA A O 1
ATOM 3657 N N . LEU A 1 552 ? -16.556 -8.161 20.934 1.00 89.25 552 LEU A N 1
ATOM 3658 C CA . LEU A 1 552 ? -17.134 -6.916 21.444 1.00 89.25 552 LEU A CA 1
ATOM 3659 C C . LEU A 1 552 ? -16.603 -6.618 22.863 1.00 89.25 552 LEU A C 1
ATOM 3661 O O . LEU A 1 552 ? -16.554 -7.548 23.676 1.00 89.25 552 LEU A O 1
ATOM 3665 N N . PRO A 1 553 ? -16.295 -5.348 23.186 1.00 91.56 553 PRO A N 1
ATOM 3666 C CA . PRO A 1 553 ? -16.132 -4.240 22.238 1.00 91.56 553 PRO A CA 1
ATOM 3667 C C . PRO A 1 553 ? -14.912 -4.464 21.326 1.00 91.56 553 PRO A C 1
ATOM 3669 O O . PRO A 1 553 ? -14.018 -5.245 21.657 1.00 91.56 553 PRO A O 1
ATOM 3672 N N . VAL A 1 554 ? -14.890 -3.810 20.165 1.00 93.19 554 VAL A N 1
ATOM 3673 C CA . VAL A 1 554 ? -13.716 -3.767 19.279 1.00 93.19 554 VAL A CA 1
ATOM 3674 C C . VAL A 1 554 ? -13.135 -2.366 19.308 1.00 93.19 554 VAL A C 1
ATOM 3676 O O . VAL A 1 554 ? -13.883 -1.405 19.169 1.00 93.19 554 VAL A O 1
ATOM 3679 N N . THR A 1 555 ? -11.811 -2.288 19.409 1.00 90.56 555 THR A N 1
ATOM 3680 C CA . THR A 1 555 ? -11.022 -1.092 19.111 1.00 90.56 555 THR A CA 1
ATOM 3681 C C . THR A 1 555 ? -9.926 -1.514 18.145 1.00 90.56 555 THR A C 1
ATOM 3683 O O . THR A 1 555 ? -9.088 -2.354 18.479 1.00 90.56 555 THR A O 1
ATOM 3686 N N . PHE A 1 556 ? -9.959 -0.985 16.927 1.00 90.88 556 PHE A N 1
ATOM 3687 C CA . PHE A 1 556 ? -9.014 -1.317 15.868 1.00 90.88 556 PHE A CA 1
ATOM 3688 C C . PHE A 1 556 ? -8.324 -0.055 15.360 1.00 90.88 556 PHE A C 1
ATOM 3690 O O . PHE A 1 556 ? -8.974 0.854 14.856 1.00 90.88 556 PHE A O 1
ATOM 3697 N N . HIS A 1 557 ? -6.997 -0.010 15.433 1.00 89.81 557 HIS A N 1
ATOM 3698 C CA . HIS A 1 557 ? -6.221 1.107 14.900 1.00 89.81 557 HIS A CA 1
ATOM 3699 C C . HIS A 1 557 ? -5.774 0.797 13.470 1.00 89.81 557 HIS A C 1
ATOM 3701 O O . HIS A 1 557 ? -5.024 -0.150 13.237 1.00 89.81 557 HIS A O 1
ATOM 3707 N N . GLY A 1 558 ? -6.220 1.606 12.509 1.00 89.75 558 GLY A N 1
ATOM 3708 C CA . GLY A 1 558 ? -5.991 1.381 11.084 1.00 89.75 558 GLY A CA 1
ATOM 3709 C C . GLY A 1 558 ? -5.517 2.621 10.335 1.00 89.75 558 GLY A C 1
ATOM 3710 O O . GLY A 1 558 ? -5.471 3.734 10.862 1.00 89.75 558 GLY A O 1
ATOM 3711 N N . GLU A 1 559 ? -5.059 2.418 9.107 1.00 91.75 559 GLU A N 1
ATOM 3712 C CA . GLU A 1 559 ? -4.743 3.486 8.156 1.00 91.75 559 GLU A CA 1
ATOM 3713 C C . GLU A 1 559 ? -5.165 3.067 6.755 1.00 91.75 559 GLU A C 1
ATOM 3715 O O . GLU A 1 559 ? -5.238 1.871 6.490 1.00 91.75 559 GLU A O 1
ATOM 3720 N N . THR A 1 560 ? -5.446 4.014 5.865 1.00 92.75 560 THR A N 1
ATOM 3721 C CA . THR A 1 560 ? -5.908 3.687 4.506 1.00 92.75 560 THR A CA 1
ATOM 3722 C C . THR A 1 560 ? -4.772 3.533 3.493 1.00 92.75 560 THR A C 1
ATOM 3724 O O . THR A 1 560 ? -4.996 2.991 2.416 1.00 92.75 560 THR A O 1
ATOM 3727 N N . ALA A 1 561 ? -3.533 3.889 3.846 1.00 90.50 561 ALA A N 1
ATOM 3728 C CA . ALA A 1 561 ? -2.379 3.802 2.949 1.00 90.50 561 ALA A CA 1
ATOM 3729 C C . ALA A 1 561 ? -2.192 2.408 2.306 1.00 90.50 561 ALA A C 1
ATOM 3731 O O . ALA A 1 561 ? -2.222 1.379 2.986 1.00 90.50 561 ALA A O 1
ATOM 3732 N N . GLY A 1 562 ? -1.971 2.394 0.990 1.00 86.81 562 GLY A N 1
ATOM 3733 C CA . GLY A 1 562 ? -1.755 1.209 0.157 1.00 86.81 562 GLY A CA 1
ATOM 3734 C C . GLY A 1 562 ? -2.996 0.348 -0.104 1.00 86.81 562 GLY A C 1
ATOM 3735 O O . GLY A 1 562 ? -2.843 -0.796 -0.540 1.00 86.81 562 GLY A O 1
ATOM 3736 N N . SER A 1 563 ? -4.196 0.848 0.207 1.00 88.69 563 SER A N 1
ATOM 3737 C CA . SER A 1 563 ? -5.436 0.051 0.154 1.00 88.69 563 SER A CA 1
ATOM 3738 C C . SER A 1 563 ? -6.245 0.264 -1.134 1.00 88.69 563 SER A C 1
ATOM 3740 O O . SER A 1 563 ? -7.069 -0.580 -1.475 1.00 88.69 563 SER A O 1
ATOM 3742 N N . GLY A 1 564 ? -5.961 1.337 -1.882 1.00 87.94 564 GLY A N 1
ATOM 3743 C CA . GLY A 1 564 ? -6.731 1.701 -3.075 1.00 87.94 564 GLY A CA 1
ATOM 3744 C C . GLY A 1 564 ? -8.100 2.312 -2.752 1.00 87.94 564 GLY A C 1
ATOM 3745 O O . GLY A 1 564 ? -8.423 2.492 -1.588 1.00 87.94 564 GLY A O 1
ATOM 3746 N N . ASP A 1 565 ? -8.865 2.657 -3.788 1.00 87.38 565 ASP A N 1
ATOM 3747 C CA . ASP A 1 565 ? -10.241 3.201 -3.748 1.00 87.38 565 ASP A CA 1
ATOM 3748 C C . ASP A 1 565 ? -11.207 2.118 -4.260 1.00 87.38 565 ASP A C 1
ATOM 3750 O O . ASP A 1 565 ? -11.787 2.207 -5.345 1.00 87.38 565 ASP A O 1
ATOM 3754 N N . GLY A 1 566 ? -11.224 0.974 -3.569 1.00 85.94 566 GLY A N 1
ATOM 3755 C CA . GLY A 1 566 ? -11.922 -0.234 -4.022 1.00 85.94 566 GLY A CA 1
ATOM 3756 C C . GLY A 1 566 ? -13.407 -0.267 -3.659 1.00 85.94 566 GLY A C 1
ATOM 3757 O O . GLY A 1 566 ? -14.133 -1.160 -4.109 1.00 85.94 566 GLY A O 1
ATOM 3758 N N . PHE A 1 567 ? -13.864 0.671 -2.840 1.00 87.81 567 PHE A N 1
ATOM 3759 C CA . PHE A 1 567 ? -15.203 0.760 -2.291 1.00 87.81 567 PHE A CA 1
ATOM 3760 C C . PHE A 1 567 ? -15.769 2.159 -2.514 1.00 87.81 567 PHE A C 1
ATOM 3762 O O . PHE A 1 567 ? -15.070 3.143 -2.683 1.00 87.81 567 PHE A O 1
ATOM 3769 N N . GLN A 1 568 ? -17.094 2.251 -2.548 1.00 84.69 568 GLN A N 1
ATOM 3770 C CA . GLN A 1 568 ? -17.750 3.545 -2.654 1.00 84.69 568 GLN A CA 1
ATOM 3771 C C . GLN A 1 568 ? -19.032 3.536 -1.837 1.00 84.69 568 GLN A C 1
ATOM 3773 O O . GLN A 1 568 ? -19.992 2.838 -2.178 1.00 84.69 568 GLN A O 1
ATOM 3778 N N . GLY A 1 569 ? -19.055 4.338 -0.777 1.00 87.06 569 GLY A N 1
ATOM 3779 C CA . GLY A 1 569 ? -20.257 4.634 -0.001 1.00 87.06 569 GLY A CA 1
ATOM 3780 C C . GLY A 1 569 ? -21.018 5.844 -0.542 1.00 87.06 569 GLY A C 1
ATOM 3781 O O . GLY A 1 569 ? -20.492 6.642 -1.322 1.00 87.06 569 GLY A O 1
ATOM 3782 N N . THR A 1 570 ? -22.259 6.029 -0.092 1.00 91.81 570 THR A N 1
ATOM 3783 C CA . THR A 1 570 ? -23.092 7.184 -0.483 1.00 91.81 570 THR A CA 1
ATOM 3784 C C . THR A 1 570 ? -22.619 8.515 0.111 1.00 91.81 570 THR A C 1
ATOM 3786 O O . THR A 1 570 ? -23.018 9.575 -0.375 1.00 91.81 570 THR A O 1
ATOM 3789 N N . CYS A 1 571 ? -21.773 8.468 1.142 1.00 90.88 571 CYS A N 1
ATOM 3790 C CA . CYS A 1 571 ? -21.199 9.626 1.831 1.00 90.88 571 CYS A CA 1
ATOM 3791 C C . CYS A 1 571 ? -19.658 9.676 1.801 1.00 90.88 571 CYS A C 1
ATOM 3793 O O . CYS A 1 571 ? -19.084 10.565 2.427 1.00 90.88 571 CYS A O 1
ATOM 3795 N N . GLY A 1 572 ? -19.010 8.745 1.091 1.00 84.00 572 GLY A N 1
ATOM 3796 C CA . GLY A 1 572 ? -17.560 8.727 0.867 1.00 84.00 572 GLY A CA 1
ATOM 3797 C C . GLY A 1 572 ? -17.099 9.761 -0.160 1.00 84.00 572 GLY A C 1
ATOM 3798 O O . GLY A 1 572 ? -17.901 10.255 -0.963 1.00 84.00 572 GLY A O 1
ATOM 3799 N N . ALA A 1 573 ? -15.809 10.096 -0.136 1.00 80.31 573 ALA A N 1
ATOM 3800 C CA . ALA A 1 573 ? -15.194 10.853 -1.220 1.00 80.31 573 ALA A CA 1
ATOM 3801 C C . ALA A 1 573 ? -14.946 9.925 -2.424 1.00 80.31 573 ALA A C 1
ATOM 3803 O O . ALA A 1 573 ? -15.072 8.713 -2.322 1.00 80.31 573 ALA A O 1
ATOM 3804 N N . LEU A 1 574 ? -14.673 10.499 -3.595 1.00 80.44 574 LEU A N 1
ATOM 3805 C CA . LEU A 1 574 ? -14.243 9.721 -4.761 1.00 80.44 574 LEU A CA 1
ATOM 3806 C C . LEU A 1 574 ? -12.713 9.665 -4.764 1.00 80.44 574 LEU A C 1
ATOM 3808 O O . LEU A 1 574 ? -12.097 10.700 -4.487 1.00 80.44 574 LEU A O 1
ATOM 3812 N N . LEU A 1 575 ? -12.121 8.551 -5.209 1.00 82.69 575 LEU A N 1
ATOM 3813 C CA . LEU A 1 575 ? -10.681 8.433 -5.487 1.00 82.69 575 LEU A CA 1
ATOM 3814 C C . LEU A 1 575 ? -9.810 8.648 -4.252 1.00 82.69 575 LEU A C 1
ATOM 3816 O O . LEU A 1 575 ? -8.698 9.167 -4.353 1.00 82.69 575 LEU A O 1
ATOM 3820 N N . GLN A 1 576 ? -10.324 8.265 -3.089 1.00 86.62 576 GLN A N 1
ATOM 3821 C CA . GLN A 1 576 ? -9.588 8.304 -1.837 1.00 86.62 576 GLN A CA 1
ATOM 3822 C C . GLN A 1 576 ? -9.323 6.888 -1.379 1.00 86.62 576 GLN A C 1
ATOM 3824 O O . GLN A 1 576 ? -10.120 5.987 -1.590 1.00 86.62 576 GLN A O 1
ATOM 3829 N N . GLN A 1 577 ? -8.178 6.678 -0.743 1.00 90.94 577 GLN A N 1
ATOM 3830 C CA . GLN A 1 577 ? -7.889 5.341 -0.263 1.00 90.94 577 GLN A CA 1
ATOM 3831 C C . GLN A 1 577 ? -8.862 4.948 0.852 1.00 90.94 577 GLN A C 1
ATOM 3833 O O . GLN A 1 577 ? -9.031 5.687 1.831 1.00 90.94 577 GLN A O 1
ATOM 3838 N N . ASP A 1 578 ? -9.440 3.760 0.731 1.00 91.88 578 ASP A N 1
ATOM 3839 C CA . ASP A 1 578 ? -10.422 3.194 1.639 1.00 91.88 578 ASP A CA 1
ATOM 3840 C C . ASP A 1 578 ? -9.952 1.856 2.214 1.00 91.88 578 ASP A C 1
ATOM 3842 O O . ASP A 1 578 ? -9.044 1.194 1.720 1.00 91.88 578 ASP A O 1
ATOM 3846 N N . ARG A 1 579 ? -10.521 1.457 3.351 1.00 92.94 579 ARG A N 1
ATOM 3847 C CA . ARG A 1 579 ? -10.175 0.189 3.988 1.00 92.94 579 ARG A CA 1
ATOM 3848 C C . ARG A 1 579 ? -11.396 -0.483 4.580 1.00 92.94 579 ARG A C 1
ATOM 3850 O O . ARG A 1 579 ? -12.081 0.063 5.441 1.00 92.94 579 ARG A O 1
ATOM 3857 N N . ALA A 1 580 ? -11.610 -1.718 4.148 1.00 93.50 580 ALA A N 1
ATOM 3858 C CA . ALA A 1 580 ? -12.751 -2.540 4.525 1.00 93.50 580 ALA A CA 1
ATOM 3859 C C . ALA A 1 580 ? -12.417 -3.583 5.605 1.00 93.50 580 ALA A C 1
ATOM 3861 O O . ALA A 1 580 ? -11.427 -4.310 5.493 1.00 93.50 580 ALA A O 1
ATOM 3862 N N . HIS A 1 581 ? -13.290 -3.712 6.602 1.00 95.00 581 HIS A N 1
ATOM 3863 C CA . HIS A 1 581 ? -13.179 -4.639 7.731 1.00 95.00 581 HIS A CA 1
ATOM 3864 C C . HIS A 1 581 ? -14.391 -5.555 7.793 1.00 95.00 581 HIS A C 1
ATOM 3866 O O . HIS A 1 581 ? -15.530 -5.092 7.801 1.00 95.00 581 HIS A O 1
ATOM 3872 N N . LEU A 1 582 ? -14.169 -6.860 7.865 1.00 93.62 582 LEU A N 1
ATOM 3873 C CA . LEU A 1 582 ? -15.230 -7.831 8.079 1.00 93.62 582 LEU A CA 1
ATOM 3874 C C . LEU A 1 582 ? -15.533 -7.938 9.571 1.00 93.62 582 LEU A C 1
ATOM 3876 O O . LEU A 1 582 ? -14.620 -8.099 10.377 1.00 93.62 582 LEU A O 1
ATOM 3880 N N . TRP A 1 583 ? -16.810 -7.913 9.942 1.00 96.75 583 TRP A N 1
ATOM 3881 C CA . TRP A 1 583 ? -17.231 -8.190 11.313 1.00 96.75 583 TRP A CA 1
ATOM 3882 C C . TRP A 1 583 ? -18.563 -8.940 11.344 1.00 96.75 583 TRP A C 1
ATOM 3884 O O . TRP A 1 583 ? -19.431 -8.744 10.492 1.00 96.75 583 TRP A O 1
ATOM 3894 N N . THR A 1 584 ? -18.730 -9.824 12.324 1.00 95.62 584 THR A N 1
ATOM 3895 C CA . THR A 1 584 ? -19.900 -10.692 12.482 1.00 95.62 584 THR A CA 1
ATOM 3896 C C . THR A 1 584 ? -20.576 -10.462 13.823 1.00 95.62 584 THR A C 1
ATOM 3898 O O . THR A 1 584 ? -19.967 -10.641 14.873 1.00 95.62 584 THR A O 1
ATOM 3901 N N . ALA A 1 585 ? -21.874 -10.160 13.798 1.00 97.38 585 ALA A N 1
ATOM 3902 C CA . ALA A 1 585 ? -22.652 -9.922 15.007 1.00 97.38 585 ALA A CA 1
ATOM 3903 C C . ALA A 1 585 ? -22.706 -11.174 15.910 1.00 97.38 585 ALA A C 1
ATOM 3905 O O . ALA A 1 585 ? -23.283 -12.191 15.509 1.00 97.38 585 ALA A O 1
ATOM 3906 N N . PRO A 1 586 ? -22.167 -11.137 17.147 1.00 96.38 586 PRO A N 1
ATOM 3907 C CA . PRO A 1 586 ? -22.130 -12.315 18.020 1.00 96.38 586 PRO A CA 1
ATOM 3908 C C . PRO A 1 586 ? -23.513 -12.705 18.564 1.00 96.38 586 PRO A C 1
ATOM 3910 O O . PRO A 1 586 ? -23.752 -13.868 18.904 1.00 96.38 586 PRO A O 1
ATOM 3913 N N . LYS A 1 587 ? -24.445 -11.748 18.629 1.00 97.06 587 LYS A N 1
ATOM 3914 C CA . LYS A 1 587 ? -25.848 -11.924 19.029 1.00 97.06 587 LYS A CA 1
ATOM 3915 C C . LYS A 1 587 ? -26.743 -10.996 18.201 1.00 97.06 587 LYS A C 1
ATOM 3917 O O . LYS A 1 587 ? -26.252 -10.195 17.418 1.00 97.06 587 LYS A O 1
ATOM 3922 N N . ALA A 1 588 ? -28.061 -11.140 18.322 1.00 98.19 588 ALA A N 1
ATOM 3923 C CA . ALA A 1 588 ? -28.973 -10.168 17.728 1.00 98.19 588 ALA A CA 1
ATOM 3924 C C . ALA A 1 588 ? -28.968 -8.890 18.579 1.00 98.19 588 ALA A C 1
ATOM 3926 O O . ALA A 1 588 ? -29.063 -8.978 19.806 1.00 98.19 588 ALA A O 1
ATOM 3927 N N . GLY A 1 589 ? -28.869 -7.725 17.947 1.00 97.75 589 GLY A N 1
ATOM 3928 C CA . GLY A 1 589 ? -28.773 -6.453 18.656 1.00 97.75 589 GLY A CA 1
ATOM 3929 C C . GLY A 1 589 ? -28.594 -5.259 17.728 1.00 97.75 589 GLY A C 1
ATOM 3930 O O . GLY A 1 589 ? -28.539 -5.408 16.507 1.00 97.75 589 GLY A O 1
ATOM 3931 N N . THR A 1 590 ? -28.517 -4.076 18.328 1.00 98.44 590 THR A N 1
ATOM 3932 C CA . THR A 1 590 ? -28.127 -2.841 17.644 1.00 98.44 590 THR A CA 1
ATOM 3933 C C . THR A 1 590 ? -26.696 -2.509 18.033 1.00 98.44 590 THR A C 1
ATOM 3935 O O . THR A 1 590 ? -26.350 -2.543 19.214 1.00 98.44 590 THR A O 1
ATOM 3938 N N . TYR A 1 591 ? -25.883 -2.212 17.031 1.00 98.38 591 TYR A N 1
ATOM 3939 C CA . TYR A 1 591 ? -24.458 -1.956 17.161 1.00 98.38 591 TYR A CA 1
ATOM 3940 C C . TYR A 1 591 ? -24.133 -0.570 16.626 1.00 98.38 591 TYR A C 1
ATOM 3942 O O . TYR A 1 591 ? -24.790 -0.110 15.685 1.00 98.38 591 TYR A O 1
ATOM 3950 N N . VAL A 1 592 ? -23.134 0.065 17.227 1.00 98.12 592 VAL A N 1
ATOM 3951 C CA . VAL A 1 592 ? -22.541 1.303 16.729 1.00 98.12 592 VAL A CA 1
ATOM 3952 C C . VAL A 1 592 ? -21.163 0.984 16.175 1.00 98.12 592 VAL A C 1
ATOM 3954 O O . VAL A 1 592 ? -20.393 0.239 16.783 1.00 98.12 592 VAL A O 1
ATOM 3957 N N . PHE A 1 593 ? -20.916 1.502 14.980 1.00 98.19 593 PHE A N 1
ATOM 3958 C CA . PHE A 1 593 ? -19.617 1.540 14.336 1.00 98.19 593 PHE A CA 1
ATOM 3959 C C . PHE A 1 593 ? -19.214 3.001 14.299 1.00 98.19 593 PHE A C 1
ATOM 3961 O O . PHE A 1 593 ? -19.968 3.793 13.734 1.00 98.19 593 PHE A O 1
ATOM 3968 N N . ASP A 1 594 ? -18.072 3.359 14.860 1.00 96.56 594 ASP A N 1
ATOM 3969 C CA . ASP A 1 594 ? -17.623 4.747 14.882 1.00 96.56 594 ASP A CA 1
ATOM 3970 C C . ASP A 1 594 ? -16.111 4.866 14.710 1.00 96.56 594 ASP A C 1
ATOM 3972 O O . ASP A 1 594 ? -15.374 3.881 14.809 1.00 96.56 594 ASP A O 1
ATOM 3976 N N . THR A 1 595 ? -15.658 6.079 14.402 1.00 94.50 595 THR A N 1
ATOM 3977 C CA . THR A 1 595 ? -14.229 6.385 14.299 1.00 94.50 595 THR A CA 1
ATOM 3978 C C . THR A 1 595 ? -13.781 7.492 15.242 1.00 94.50 595 THR A C 1
ATOM 3980 O O . THR A 1 595 ? -13.031 8.387 14.838 1.00 94.50 595 THR A O 1
ATOM 3983 N N . ALA A 1 596 ? -14.278 7.477 16.478 1.00 89.69 596 ALA A N 1
ATOM 3984 C CA . ALA A 1 596 ? -13.807 8.387 17.508 1.00 89.69 596 ALA A CA 1
ATOM 3985 C C . ALA A 1 596 ? -12.404 8.001 18.036 1.00 89.69 596 ALA A C 1
ATOM 3987 O O . ALA A 1 596 ? -12.000 6.843 17.958 1.00 89.69 596 ALA A O 1
ATOM 3988 N N . PRO A 1 597 ? -11.618 8.977 18.530 1.00 83.31 597 PRO A N 1
ATOM 3989 C CA . PRO A 1 597 ? -11.733 10.395 18.207 1.00 83.31 597 PRO A CA 1
ATOM 3990 C C . PRO A 1 597 ? -11.355 10.656 16.737 1.00 83.31 597 PRO A C 1
ATOM 3992 O O . PRO A 1 597 ? -10.401 10.087 16.204 1.00 83.31 597 PRO A O 1
ATOM 3995 N N . ASN A 1 598 ? -12.082 11.562 16.080 1.00 76.62 598 ASN A N 1
ATOM 3996 C CA . ASN A 1 598 ? -11.813 11.903 14.688 1.00 76.62 598 ASN A CA 1
ATOM 3997 C C . ASN A 1 598 ? -10.610 12.850 14.534 1.00 76.62 598 ASN A C 1
ATOM 3999 O O . ASN A 1 598 ? -10.743 14.076 14.582 1.00 76.62 598 ASN A O 1
ATOM 4003 N N . GLU A 1 599 ? -9.434 12.274 14.306 1.00 79.94 599 GLU A N 1
ATOM 4004 C CA . GLU A 1 599 ? -8.206 13.022 14.019 1.00 79.94 599 GLU A CA 1
ATOM 4005 C C . GLU A 1 599 ? -8.083 13.438 12.539 1.00 79.94 599 GLU A C 1
ATOM 4007 O O . GLU A 1 599 ? -7.405 14.420 12.230 1.00 79.94 599 GLU A O 1
ATOM 4012 N N . TRP A 1 600 ? -8.738 12.720 11.617 1.00 86.69 600 TRP A N 1
ATOM 4013 C CA . TRP A 1 600 ? -8.594 12.881 10.164 1.00 86.69 600 TRP A CA 1
ATOM 4014 C C . TRP A 1 600 ? -9.946 12.802 9.470 1.00 86.69 600 TRP A C 1
ATOM 4016 O O . TRP A 1 600 ? -10.672 11.838 9.655 1.00 86.69 600 TRP A O 1
ATOM 4026 N N . GLY A 1 601 ? -10.247 13.754 8.582 1.00 88.56 601 GLY A N 1
ATOM 4027 C CA . GLY A 1 601 ? -11.513 13.741 7.851 1.00 88.56 601 GLY A CA 1
ATOM 4028 C C . GLY A 1 601 ? -11.756 12.408 7.135 1.00 88.56 601 GLY A C 1
ATOM 4029 O O . GLY A 1 601 ? -10.923 11.986 6.330 1.00 88.56 601 GLY A O 1
ATOM 4030 N N . ASN A 1 602 ? -12.882 11.756 7.421 1.00 92.44 602 ASN A N 1
ATOM 4031 C CA . ASN A 1 602 ? -13.188 10.413 6.938 1.00 92.44 602 ASN A CA 1
ATOM 4032 C C . ASN A 1 602 ? -14.695 10.165 6.794 1.00 92.44 602 ASN A C 1
ATOM 4034 O O . ASN A 1 602 ? -15.530 10.841 7.408 1.00 92.44 602 ASN A O 1
ATOM 4038 N N . ALA A 1 603 ? -15.035 9.178 5.972 1.00 93.44 603 ALA A N 1
ATOM 4039 C CA . ALA A 1 603 ? -16.355 8.577 5.897 1.00 93.44 603 ALA A CA 1
ATOM 4040 C C . ALA A 1 603 ? -16.321 7.150 6.453 1.00 93.44 603 ALA A C 1
ATOM 4042 O O . ALA A 1 603 ? -15.306 6.456 6.405 1.00 93.44 603 ALA A O 1
ATOM 4043 N N . LEU A 1 604 ? -17.456 6.724 6.993 1.00 95.88 604 LEU A N 1
ATOM 4044 C CA . LEU A 1 604 ? -17.689 5.403 7.546 1.00 95.88 604 LEU A CA 1
ATOM 4045 C C . LEU A 1 604 ? -19.003 4.873 6.986 1.00 95.88 604 LEU A C 1
ATOM 4047 O O . LEU A 1 604 ? -20.051 5.503 7.143 1.00 95.88 604 LEU A O 1
ATOM 4051 N N . TYR A 1 605 ? -18.970 3.697 6.371 1.00 95.81 605 TYR A N 1
ATOM 4052 C CA . TYR A 1 605 ? -20.177 3.032 5.893 1.00 95.81 605 TYR A CA 1
ATOM 4053 C C . TYR A 1 605 ? -20.156 1.533 6.138 1.00 95.81 605 TYR A C 1
ATOM 4055 O O . TYR A 1 605 ? -19.111 0.885 6.170 1.00 95.81 605 TYR A O 1
ATOM 4063 N N . VAL A 1 606 ? -21.352 0.977 6.327 1.00 97.19 606 VAL A N 1
ATOM 4064 C CA . VAL A 1 606 ? -21.552 -0.440 6.632 1.00 97.19 606 VAL A CA 1
ATOM 4065 C C . VAL A 1 606 ? -22.302 -1.092 5.481 1.00 97.19 606 VAL A C 1
ATOM 4067 O O . VAL A 1 606 ? -23.434 -0.720 5.181 1.00 97.19 606 VAL A O 1
ATOM 4070 N N . LEU A 1 607 ? -21.702 -2.096 4.853 1.00 94.50 607 LEU A N 1
ATOM 4071 C CA . LEU A 1 607 ? -22.255 -2.842 3.728 1.00 94.50 607 LEU A CA 1
ATOM 4072 C C . LEU A 1 607 ? -22.618 -4.269 4.150 1.00 94.50 607 LEU A C 1
ATOM 4074 O O . LEU A 1 607 ? -22.020 -4.867 5.043 1.00 94.50 607 LEU A O 1
ATOM 4078 N N . THR A 1 608 ? -23.581 -4.872 3.459 1.00 91.88 608 THR A N 1
ATOM 4079 C CA . THR A 1 608 ? -23.943 -6.289 3.675 1.00 91.88 608 THR A CA 1
ATOM 4080 C C . THR A 1 608 ? -22.970 -7.308 3.059 1.00 91.88 608 THR A C 1
ATOM 4082 O O . THR A 1 608 ? -23.225 -8.506 3.160 1.00 91.88 608 THR A O 1
ATOM 4085 N N . GLY A 1 609 ? -21.889 -6.855 2.420 1.00 87.62 609 GLY A N 1
ATOM 4086 C CA . GLY A 1 609 ? -20.890 -7.662 1.709 1.00 87.62 609 GLY A CA 1
ATOM 4087 C C . GLY A 1 609 ? -20.135 -6.813 0.679 1.00 87.62 609 GLY A C 1
ATOM 4088 O O . GLY A 1 609 ? -20.343 -5.603 0.628 1.00 87.62 609 GLY A O 1
ATOM 4089 N N . CYS A 1 610 ? -19.323 -7.434 -0.183 1.00 82.69 610 CYS A N 1
ATOM 4090 C CA . CYS A 1 610 ? -18.486 -6.728 -1.172 1.00 82.69 610 CYS A CA 1
ATOM 4091 C C . CYS A 1 610 ? -19.281 -5.885 -2.184 1.00 82.69 610 CYS A C 1
ATOM 4093 O O . CYS A 1 610 ? -18.815 -4.846 -2.631 1.00 82.69 610 CYS A O 1
ATOM 4095 N N . ARG A 1 611 ? -20.507 -6.318 -2.505 1.00 74.62 611 ARG A N 1
ATOM 4096 C CA . ARG A 1 611 ? -21.518 -5.560 -3.271 1.00 74.62 611 ARG A CA 1
ATOM 4097 C C . ARG A 1 611 ? -22.817 -5.406 -2.487 1.00 74.62 611 ARG A C 1
ATOM 4099 O O . ARG A 1 611 ? -23.918 -5.402 -3.042 1.00 74.62 611 ARG A O 1
ATOM 4106 N N . GLY A 1 612 ? -22.699 -5.441 -1.167 1.00 81.06 612 GLY A N 1
ATOM 4107 C CA . GLY A 1 612 ? -23.851 -5.429 -0.297 1.00 81.06 612 GLY A CA 1
ATOM 4108 C C . GLY A 1 612 ? -24.603 -4.108 -0.394 1.00 81.06 612 GLY A C 1
ATOM 4109 O O . GLY A 1 612 ? -24.023 -3.059 -0.646 1.00 81.06 612 GLY A O 1
ATOM 4110 N N . THR A 1 613 ? -25.902 -4.143 -0.114 1.00 91.25 613 THR A N 1
ATOM 4111 C CA . THR A 1 613 ? -26.646 -2.929 0.229 1.00 91.25 613 THR A CA 1
ATOM 4112 C C . THR A 1 613 ? -25.959 -2.218 1.395 1.00 91.25 613 THR A C 1
ATOM 4114 O O . THR A 1 613 ? -25.609 -2.876 2.383 1.00 91.25 613 THR A O 1
ATOM 4117 N N . GLU A 1 614 ? -25.798 -0.902 1.269 1.00 95.25 614 GLU A N 1
ATOM 4118 C CA . GLU A 1 614 ? -25.371 -0.020 2.351 1.00 95.25 614 GLU A CA 1
ATOM 4119 C C . GLU A 1 614 ? -26.466 0.043 3.423 1.00 95.25 614 GLU A C 1
ATOM 4121 O O . GLU A 1 614 ? -27.628 0.337 3.142 1.00 95.25 614 GLU A O 1
ATOM 4126 N N . LEU A 1 615 ? -26.098 -0.303 4.652 1.00 97.12 615 LEU A N 1
ATOM 4127 C CA . LEU A 1 615 ? -26.967 -0.290 5.826 1.00 97.12 615 LEU A CA 1
ATOM 4128 C C . LEU A 1 615 ? -26.965 1.072 6.523 1.00 97.12 615 LEU A C 1
ATOM 4130 O O . LEU A 1 615 ? -27.934 1.411 7.199 1.00 97.12 615 LEU A O 1
ATOM 4134 N N . GLY A 1 616 ? -25.891 1.839 6.353 1.00 96.38 616 GLY A N 1
ATOM 4135 C CA . GLY A 1 616 ? -25.756 3.193 6.862 1.00 96.38 616 GLY A CA 1
ATOM 4136 C C . GLY A 1 616 ? -24.414 3.799 6.471 1.00 96.38 616 GLY A C 1
ATOM 4137 O O . GLY A 1 616 ? -23.456 3.071 6.204 1.00 96.38 616 GLY A O 1
ATOM 4138 N N . CYS A 1 617 ? -24.378 5.128 6.445 1.00 96.12 617 CYS A N 1
ATOM 4139 C CA . CYS A 1 617 ? -23.218 5.933 6.087 1.00 96.12 617 CYS A CA 1
ATOM 4140 C C . CYS A 1 617 ? -23.191 7.175 6.980 1.00 96.12 617 CYS A C 1
ATOM 4142 O O . CYS A 1 617 ? -24.236 7.786 7.221 1.00 96.12 617 CYS A O 1
ATOM 4144 N N . SER A 1 618 ? -22.011 7.545 7.459 1.00 94.88 618 SER A N 1
ATOM 4145 C CA . SER A 1 618 ? -21.751 8.785 8.182 1.00 94.88 618 SER A CA 1
ATOM 4146 C C . SER A 1 618 ? -20.395 9.337 7.757 1.00 94.88 618 SER A C 1
ATOM 4148 O O . SER A 1 618 ? -19.487 8.581 7.430 1.00 94.88 618 SER A O 1
ATOM 4150 N N . ALA A 1 619 ? -20.257 10.657 7.710 1.00 92.50 619 ALA A N 1
ATOM 4151 C CA . ALA A 1 619 ? -19.085 11.305 7.141 1.00 92.50 619 ALA A CA 1
ATOM 4152 C C . ALA A 1 619 ? -18.787 12.620 7.853 1.00 92.50 619 ALA A C 1
ATOM 4154 O O . ALA A 1 619 ? -19.679 13.449 8.051 1.00 92.50 619 ALA A O 1
ATOM 4155 N N . ASN A 1 620 ? -17.514 12.842 8.170 1.00 90.12 620 ASN A N 1
ATOM 4156 C CA . ASN A 1 620 ? -17.021 14.113 8.667 1.00 90.12 620 ASN A CA 1
ATOM 4157 C C . ASN A 1 620 ? -15.697 14.459 7.966 1.00 90.12 620 ASN A C 1
ATOM 4159 O O . ASN A 1 620 ? -14.643 13.987 8.381 1.00 90.12 620 ASN A O 1
ATOM 4163 N N . PRO A 1 621 ? -15.723 15.306 6.921 1.00 84.69 621 PRO A N 1
ATOM 4164 C CA . PRO A 1 621 ? -14.528 15.635 6.148 1.00 84.69 621 PRO A CA 1
ATOM 4165 C C . PRO A 1 621 ? -13.613 16.661 6.833 1.00 84.69 621 PRO A C 1
ATOM 4167 O O . PRO A 1 621 ? -12.500 16.877 6.370 1.00 84.69 621 PRO A O 1
ATOM 4170 N N . ASN A 1 622 ? -14.063 17.326 7.905 1.00 81.06 622 ASN A N 1
ATOM 4171 C CA . ASN A 1 622 ? -13.292 18.377 8.571 1.00 81.06 622 ASN A CA 1
ATOM 4172 C C . ASN A 1 622 ? -12.971 17.949 10.010 1.00 81.06 622 ASN A C 1
ATOM 4174 O O . ASN A 1 622 ? -13.821 18.146 10.888 1.00 81.06 622 ASN A O 1
ATOM 4178 N N . PRO A 1 623 ? -11.769 17.397 10.268 1.00 68.88 623 PRO A N 1
ATOM 4179 C CA . PRO A 1 623 ? -11.373 17.019 11.616 1.00 68.88 623 PRO A CA 1
ATOM 4180 C C . PRO A 1 623 ? -11.346 18.270 12.505 1.00 68.88 623 PRO A C 1
ATOM 4182 O O . PRO A 1 623 ? -10.875 19.342 12.117 1.00 68.88 623 PRO A O 1
ATOM 4185 N N . GLY A 1 624 ? -11.948 18.164 13.682 1.00 63.28 624 GLY A N 1
ATOM 4186 C CA . GLY A 1 624 ? -12.173 19.269 14.608 1.00 63.28 624 GLY A CA 1
ATOM 4187 C C . GLY A 1 624 ? -13.063 18.815 15.764 1.00 63.28 624 GLY A C 1
ATOM 4188 O O . GLY A 1 624 ? -13.394 17.639 15.840 1.00 63.28 624 GLY A O 1
ATOM 4189 N N . PRO A 1 625 ? -13.544 19.714 16.639 1.00 54.78 625 PRO A N 1
ATOM 4190 C CA . PRO A 1 625 ? -14.429 19.344 17.750 1.00 54.78 625 PRO A CA 1
ATOM 4191 C C . PRO A 1 625 ? -15.840 18.935 17.290 1.00 54.78 625 PRO A C 1
ATOM 4193 O O . PRO A 1 625 ? -16.769 18.940 18.088 1.00 54.78 625 PRO A O 1
ATOM 4196 N N . ARG A 1 626 ? -16.045 18.688 15.993 1.00 57.09 626 ARG A N 1
ATOM 4197 C CA . ARG A 1 626 ? -17.296 18.163 15.446 1.00 57.09 626 ARG A CA 1
ATOM 4198 C C . ARG A 1 626 ? -17.205 16.648 15.475 1.00 57.09 626 ARG A C 1
ATOM 4200 O O . ARG A 1 626 ? -16.158 16.117 15.121 1.00 57.09 626 ARG A O 1
ATOM 4207 N N . GLY A 1 627 ? -18.305 16.014 15.861 1.00 76.81 627 GLY A N 1
ATOM 4208 C CA . GLY A 1 627 ? -18.362 14.585 16.103 1.00 76.81 627 GLY A CA 1
ATOM 4209 C C . GLY A 1 627 ? -17.792 13.704 14.988 1.00 76.81 627 GLY A C 1
ATOM 4210 O O . GLY A 1 627 ? -17.767 14.070 13.809 1.00 76.81 627 GLY A O 1
ATOM 4211 N N . SER A 1 628 ? -17.291 12.550 15.390 1.00 90.31 628 SER A N 1
ATOM 4212 C CA . SER A 1 628 ? -16.753 11.499 14.541 1.00 90.31 628 SER A CA 1
ATOM 4213 C C . SER A 1 628 ? -17.874 10.823 13.748 1.00 90.31 628 SER A C 1
ATOM 4215 O O . SER A 1 628 ? -19.026 10.816 14.183 1.00 90.31 628 SER A O 1
ATOM 4217 N N . PRO A 1 629 ? -17.587 10.252 12.569 1.00 94.38 629 PRO A N 1
ATOM 4218 C CA . PRO A 1 629 ? -18.544 9.383 11.904 1.00 94.38 629 PRO A CA 1
ATOM 4219 C C . PRO A 1 629 ? -18.958 8.225 12.808 1.00 94.38 629 PRO A C 1
ATOM 4221 O O . PRO A 1 629 ? -18.108 7.448 13.236 1.00 94.38 629 PRO A O 1
ATOM 4224 N N . ALA A 1 630 ? -20.262 8.095 13.031 1.00 95.44 630 ALA A N 1
ATOM 4225 C CA . ALA A 1 630 ? -20.874 6.965 13.710 1.00 95.44 630 ALA A CA 1
ATOM 4226 C C . ALA A 1 630 ? -22.083 6.452 12.919 1.00 95.44 630 ALA A C 1
ATOM 4228 O O . ALA A 1 630 ? -22.890 7.222 12.387 1.00 95.44 630 ALA A O 1
ATOM 4229 N N . VAL A 1 631 ? -22.201 5.131 12.806 1.00 97.25 631 VAL A N 1
ATOM 4230 C CA . VAL A 1 631 ? -23.265 4.432 12.085 1.00 97.25 631 VAL A CA 1
ATOM 4231 C C . VAL A 1 631 ? -23.898 3.404 13.012 1.00 97.25 631 VAL A C 1
ATOM 4233 O O . VAL A 1 631 ? -23.247 2.479 13.491 1.00 97.25 631 VAL A O 1
ATOM 4236 N N . LYS A 1 632 ? -25.209 3.532 13.217 1.00 96.56 632 LYS A N 1
ATOM 4237 C CA . LYS A 1 632 ? -26.006 2.616 14.036 1.00 96.56 632 LYS A CA 1
ATOM 4238 C C . LYS A 1 632 ? -26.738 1.596 13.169 1.00 96.56 632 LYS A C 1
ATOM 4240 O O . LYS A 1 632 ? -27.542 1.975 12.318 1.00 96.56 632 LYS A O 1
ATOM 4245 N N . VAL A 1 633 ? -26.522 0.302 13.415 1.00 97.81 633 VAL A N 1
ATOM 4246 C CA . VAL A 1 633 ? -27.110 -0.786 12.612 1.00 97.81 633 VAL A CA 1
ATOM 4247 C C . VAL A 1 633 ? -27.680 -1.893 13.498 1.00 97.81 633 VAL A C 1
ATOM 4249 O O . VAL A 1 633 ? -27.015 -2.398 14.398 1.00 97.81 633 VAL A O 1
ATOM 4252 N N . THR A 1 634 ? -28.911 -2.327 13.214 1.00 98.25 634 THR A N 1
ATOM 4253 C CA . THR A 1 634 ? -29.515 -3.508 13.852 1.00 98.25 634 THR A CA 1
ATOM 4254 C C . THR A 1 634 ? -29.218 -4.765 13.041 1.00 98.25 634 THR A C 1
ATOM 4256 O O . THR A 1 634 ? -29.552 -4.847 11.859 1.00 98.25 634 THR A O 1
ATOM 4259 N N . LEU A 1 635 ? -28.621 -5.769 13.683 1.00 98.00 635 LEU A N 1
ATOM 4260 C CA . LEU A 1 635 ? -28.159 -7.001 13.048 1.00 98.00 635 LEU A CA 1
ATOM 4261 C C . LEU A 1 635 ? -28.702 -8.237 13.773 1.00 98.00 635 LEU A C 1
ATOM 4263 O O . LEU A 1 635 ? -28.861 -8.263 14.994 1.00 98.00 635 LEU A O 1
ATOM 4267 N N . ALA A 1 636 ? -28.989 -9.285 13.001 1.00 98.06 636 ALA A N 1
ATOM 4268 C CA . ALA A 1 636 ? -29.286 -10.607 13.545 1.00 98.06 636 ALA A CA 1
ATOM 4269 C C . ALA A 1 636 ? -27.994 -11.312 13.990 1.00 98.06 636 ALA A C 1
ATOM 4271 O O . ALA A 1 636 ? -26.917 -11.032 13.466 1.00 98.06 636 ALA A O 1
ATOM 4272 N N . GLN A 1 637 ? -28.107 -12.276 14.907 1.00 96.88 637 GLN A N 1
ATOM 4273 C CA . GLN A 1 637 ? -26.969 -13.104 15.309 1.00 96.88 637 GLN A CA 1
ATOM 4274 C C . GLN A 1 637 ? -26.342 -13.814 14.102 1.00 96.88 637 GLN A C 1
ATOM 4276 O O . GLN A 1 637 ? -27.050 -14.380 13.269 1.00 96.88 637 GLN A O 1
ATOM 4281 N N . GLY A 1 638 ? -25.011 -13.811 14.038 1.00 95.12 638 GLY A N 1
ATOM 4282 C CA . GLY A 1 638 ? -24.238 -14.422 12.962 1.00 95.12 638 GLY A CA 1
ATOM 4283 C C . GLY A 1 638 ? -24.287 -13.639 11.651 1.00 95.12 638 GLY A C 1
ATOM 4284 O O . GLY A 1 638 ? -23.771 -14.120 10.646 1.00 95.12 638 GLY A O 1
ATOM 4285 N N . ARG A 1 639 ? -24.908 -12.450 11.623 1.00 95.81 639 ARG A N 1
ATOM 4286 C CA . ARG A 1 639 ? -24.893 -11.597 10.436 1.00 95.81 639 ARG A CA 1
ATOM 4287 C C . ARG A 1 639 ? -23.523 -10.946 10.295 1.00 95.81 639 ARG A C 1
ATOM 4289 O O . ARG A 1 639 ? -23.113 -10.177 11.159 1.00 95.81 639 ARG A O 1
ATOM 4296 N N . THR A 1 640 ? -22.863 -11.231 9.181 1.00 94.00 640 THR A N 1
ATOM 4297 C CA . THR A 1 640 ? -21.619 -10.579 8.775 1.00 94.00 640 THR A CA 1
ATOM 4298 C C . THR A 1 640 ? -21.910 -9.301 7.987 1.00 94.00 640 THR A C 1
ATOM 4300 O O . THR A 1 640 ? -22.853 -9.259 7.190 1.00 94.00 640 THR A O 1
ATOM 4303 N N . VAL A 1 641 ? -21.114 -8.266 8.237 1.00 95.94 641 VAL A N 1
ATOM 4304 C CA . VAL A 1 641 ? -21.118 -6.978 7.536 1.00 95.94 641 VAL A CA 1
ATOM 4305 C C . VAL A 1 641 ? -19.688 -6.567 7.198 1.00 95.94 641 VAL A C 1
ATOM 4307 O O . VAL A 1 641 ? -18.731 -7.049 7.806 1.00 95.94 641 VAL A O 1
ATOM 4310 N N . LEU A 1 642 ? -19.562 -5.678 6.220 1.00 95.06 642 LEU A N 1
ATOM 4311 C CA . LEU A 1 642 ? -18.316 -5.028 5.849 1.00 95.06 642 LEU A CA 1
ATOM 4312 C C . LEU A 1 642 ? -18.370 -3.576 6.325 1.00 95.06 642 LEU A C 1
ATOM 4314 O O . LEU A 1 642 ? -19.291 -2.851 5.966 1.00 95.06 642 LEU A O 1
ATOM 4318 N N . VAL A 1 643 ? -17.413 -3.165 7.141 1.00 96.81 643 VAL A N 1
ATOM 4319 C CA . VAL A 1 643 ? -17.292 -1.809 7.676 1.00 96.81 643 VAL A CA 1
ATOM 4320 C C . VAL A 1 643 ? -16.153 -1.135 6.934 1.00 96.81 643 VAL A C 1
ATOM 4322 O O . VAL A 1 643 ? -15.015 -1.587 7.027 1.00 96.81 643 VAL A O 1
ATOM 4325 N N . VAL A 1 644 ? -16.447 -0.098 6.164 1.00 95.69 644 VAL A N 1
ATOM 4326 C CA . VAL A 1 644 ? -15.459 0.581 5.327 1.00 95.69 644 VAL A CA 1
ATOM 4327 C C . VAL A 1 644 ? -15.179 1.956 5.902 1.00 95.69 644 VAL A C 1
ATOM 4329 O O . VAL A 1 644 ? -16.107 2.726 6.149 1.00 95.69 644 VAL A O 1
ATOM 4332 N N . VAL A 1 645 ? -13.896 2.238 6.117 1.00 95.88 645 VAL A N 1
ATOM 4333 C CA . VAL A 1 645 ? -13.397 3.566 6.468 1.00 95.88 645 VAL A CA 1
ATOM 4334 C C . VAL A 1 645 ? -12.728 4.155 5.239 1.00 95.88 645 VAL A C 1
ATOM 4336 O O . VAL A 1 645 ? -11.803 3.561 4.695 1.00 95.88 645 VAL A O 1
ATOM 4339 N N . ASP A 1 646 ? -13.206 5.311 4.817 1.00 92.62 646 ASP A N 1
ATOM 4340 C CA . ASP A 1 646 ? -12.874 5.956 3.550 1.00 92.62 646 ASP A CA 1
ATOM 4341 C C . ASP A 1 646 ? -12.256 7.332 3.833 1.00 92.62 646 ASP A C 1
ATOM 4343 O O . ASP A 1 646 ? -12.764 8.108 4.654 1.00 92.62 646 ASP A O 1
ATOM 4347 N N . GLY A 1 647 ? -11.097 7.594 3.227 1.00 89.62 647 GLY A N 1
ATOM 4348 C CA . GLY A 1 647 ? -10.349 8.828 3.421 1.00 89.62 647 GLY A CA 1
ATOM 4349 C C . GLY A 1 647 ? -11.085 10.052 2.875 1.00 89.62 647 GLY A C 1
ATOM 4350 O O . GLY A 1 647 ? -11.613 10.047 1.776 1.00 89.62 647 GLY A O 1
ATOM 4351 N N . MET A 1 648 ? -11.090 11.162 3.615 1.00 83.38 648 MET A N 1
ATOM 4352 C CA . MET A 1 648 ? -11.620 12.443 3.118 1.00 83.38 648 MET A CA 1
ATOM 4353 C C . MET A 1 648 ? -10.732 13.645 3.456 1.00 83.38 648 MET A C 1
ATOM 4355 O O . MET A 1 648 ? -11.139 14.788 3.241 1.00 83.38 648 MET A O 1
ATOM 4359 N N . ALA A 1 649 ? -9.528 13.411 3.989 1.00 62.38 649 ALA A N 1
ATOM 4360 C CA . ALA A 1 649 ? -8.713 14.450 4.615 1.00 62.38 649 ALA A CA 1
ATOM 4361 C C . ALA A 1 649 ? -8.278 15.573 3.655 1.00 62.38 649 ALA A C 1
ATOM 4363 O O . ALA A 1 649 ? -7.989 16.666 4.130 1.00 62.38 649 ALA A O 1
ATOM 4364 N N . ASN A 1 650 ? -8.306 15.356 2.334 1.00 66.56 650 ASN A N 1
ATOM 4365 C CA . ASN A 1 650 ? -8.331 16.412 1.317 1.00 66.56 650 ASN A CA 1
ATOM 4366 C C . ASN A 1 650 ? -8.999 15.882 0.039 1.00 66.56 650 ASN A C 1
ATOM 4368 O O . ASN A 1 650 ? -8.398 15.051 -0.632 1.00 66.56 650 ASN A O 1
ATOM 4372 N N . PRO A 1 651 ? -10.164 16.388 -0.395 1.00 58.66 651 PRO A N 1
ATOM 4373 C CA . PRO A 1 651 ? -10.891 15.840 -1.546 1.00 58.66 651 PRO A CA 1
ATOM 4374 C C . PRO A 1 651 ? -10.228 16.123 -2.907 1.00 58.66 651 PRO A C 1
ATOM 4376 O O . PRO A 1 651 ? -10.831 15.856 -3.940 1.00 58.66 651 PRO A O 1
ATOM 4379 N N . ASP A 1 652 ? -9.022 16.698 -2.917 1.00 58.88 652 ASP A N 1
ATOM 4380 C CA . ASP A 1 652 ? -8.364 17.223 -4.113 1.00 58.88 652 ASP A CA 1
ATOM 4381 C C . ASP A 1 652 ? -7.104 16.431 -4.523 1.00 58.88 652 ASP A C 1
ATOM 4383 O O . ASP A 1 652 ? -6.559 16.664 -5.604 1.00 58.88 652 ASP A O 1
ATOM 4387 N N . GLN A 1 653 ? -6.642 15.511 -3.671 1.00 68.06 653 GLN A N 1
ATOM 4388 C CA . GLN A 1 653 ? -5.499 14.628 -3.912 1.00 68.06 653 GLN A CA 1
ATOM 4389 C C . GLN A 1 653 ? -5.594 13.386 -3.016 1.00 68.06 653 GLN A C 1
ATOM 4391 O O . GLN A 1 653 ? -6.150 13.462 -1.917 1.00 68.06 653 GLN A O 1
ATOM 4396 N N . ASP A 1 654 ? -5.015 12.273 -3.461 1.00 74.88 654 ASP A N 1
ATOM 4397 C CA . ASP A 1 654 ? -4.903 11.043 -2.674 1.00 74.88 654 ASP A CA 1
ATOM 4398 C C . ASP A 1 654 ? -4.206 11.323 -1.329 1.00 74.88 654 ASP A C 1
ATOM 4400 O O . ASP A 1 654 ? -3.027 11.685 -1.288 1.00 74.88 654 ASP A O 1
ATOM 4404 N N . THR A 1 655 ? -4.962 11.235 -0.230 1.00 82.06 655 THR A N 1
ATOM 4405 C CA . THR A 1 655 ? -4.473 11.526 1.123 1.00 82.06 655 THR A CA 1
ATOM 4406 C C . THR A 1 655 ? -4.856 10.375 2.050 1.00 82.06 655 THR A C 1
ATOM 4408 O O . THR A 1 655 ? -5.951 10.391 2.620 1.00 82.06 655 THR A O 1
ATOM 4411 N N . PRO A 1 656 ? -3.977 9.375 2.238 1.00 88.12 656 PRO A N 1
ATOM 4412 C CA . PRO A 1 656 ? -4.252 8.307 3.182 1.00 88.12 656 PRO A CA 1
ATOM 4413 C C . PRO A 1 656 ? -4.387 8.866 4.600 1.00 88.12 656 PRO A C 1
ATOM 4415 O O . PRO A 1 656 ? -3.734 9.845 4.962 1.00 88.12 656 PRO A O 1
ATOM 4418 N N . ILE A 1 657 ? -5.233 8.231 5.408 1.00 90.31 657 ILE A N 1
ATOM 4419 C CA . ILE A 1 657 ? -5.577 8.695 6.755 1.00 90.31 657 ILE A CA 1
ATOM 4420 C C . ILE A 1 657 ? -5.238 7.654 7.814 1.00 90.31 657 ILE A C 1
ATOM 4422 O O . ILE A 1 657 ? -5.125 6.463 7.514 1.00 90.31 657 ILE A O 1
ATOM 4426 N N . ARG A 1 658 ? -5.153 8.092 9.074 1.00 90.44 658 ARG A N 1
ATOM 4427 C CA . ARG A 1 658 ? -5.286 7.214 10.243 1.00 90.44 658 ARG A CA 1
ATOM 4428 C C . ARG A 1 658 ? -6.689 7.290 10.794 1.00 90.44 658 ARG A C 1
ATOM 4430 O O . ARG A 1 658 ? -7.334 8.327 10.732 1.00 90.44 658 ARG A O 1
ATOM 4437 N N . TYR A 1 659 ? -7.119 6.181 11.366 1.00 91.50 659 TYR A N 1
ATOM 4438 C CA . TYR A 1 659 ? -8.366 6.108 12.099 1.00 91.50 659 TYR A CA 1
ATOM 4439 C C . TYR A 1 659 ? -8.247 5.077 13.220 1.00 91.50 659 TYR A C 1
ATOM 4441 O O . TYR A 1 659 ? -7.439 4.138 13.159 1.00 91.50 659 TYR A O 1
ATOM 4449 N N . THR A 1 660 ? -9.086 5.249 14.229 1.00 92.12 660 THR A N 1
ATOM 4450 C CA . THR A 1 660 ? -9.494 4.173 15.126 1.00 92.12 660 THR A CA 1
ATOM 4451 C C . THR A 1 660 ? -10.901 3.773 14.708 1.00 92.12 660 THR A C 1
ATOM 4453 O O . THR A 1 660 ? -11.683 4.632 14.330 1.00 92.12 660 THR A O 1
ATOM 4456 N N . LEU A 1 661 ? -11.194 2.480 14.662 1.00 95.44 661 LEU A N 1
ATOM 4457 C CA . LEU A 1 661 ? -12.526 1.942 14.422 1.00 95.44 661 LEU A CA 1
ATOM 4458 C C . LEU A 1 661 ? -12.996 1.273 15.706 1.00 95.44 661 LEU A C 1
ATOM 4460 O O . LEU A 1 661 ? -12.355 0.333 16.188 1.00 95.44 661 LEU A O 1
ATOM 4464 N N . HIS A 1 662 ? -14.136 1.722 16.203 1.00 96.44 662 HIS A N 1
ATOM 4465 C CA . HIS A 1 662 ? -14.820 1.128 17.332 1.00 96.44 662 HIS A CA 1
ATOM 4466 C C . HIS A 1 662 ? -16.049 0.349 16.863 1.00 96.44 662 HIS A C 1
ATOM 4468 O O . HIS A 1 662 ? -16.745 0.739 15.923 1.00 96.44 662 HIS A O 1
ATOM 4474 N N . ILE A 1 663 ? -16.300 -0.794 17.507 1.00 97.50 663 ILE A N 1
ATOM 4475 C CA . ILE A 1 663 ? -17.544 -1.555 17.345 1.00 97.50 663 ILE A CA 1
ATOM 4476 C C . ILE A 1 663 ? -18.085 -1.867 18.733 1.00 97.50 663 ILE A C 1
ATOM 4478 O O . ILE A 1 663 ? -17.480 -2.634 19.492 1.00 97.50 663 ILE A O 1
ATOM 4482 N N . SER A 1 664 ? -19.234 -1.286 19.058 1.00 96.44 664 SER A N 1
ATOM 4483 C CA . SER A 1 664 ? -19.841 -1.367 20.384 1.00 96.44 664 SER A CA 1
ATOM 4484 C C . SER A 1 664 ? -21.324 -1.751 20.315 1.00 96.44 664 SER A C 1
ATOM 4486 O O . SER A 1 664 ? -21.982 -1.662 19.275 1.00 96.44 664 SER A O 1
ATOM 4488 N N . GLU A 1 665 ? -21.869 -2.252 21.427 1.00 96.44 665 GLU A N 1
ATOM 4489 C CA . GLU A 1 665 ? -23.323 -2.381 21.571 1.00 96.44 665 GLU A CA 1
ATOM 4490 C C . GLU A 1 665 ? -23.922 -1.006 21.832 1.00 96.44 665 GLU A C 1
ATOM 4492 O O . GLU A 1 665 ? -23.486 -0.327 22.766 1.00 96.44 665 GLU A O 1
ATOM 4497 N N . TYR A 1 666 ? -24.961 -0.663 21.069 1.00 96.75 666 TYR A N 1
ATOM 4498 C CA . TYR A 1 666 ? -25.673 0.600 21.221 1.00 96.75 666 TYR A CA 1
ATOM 4499 C C . TYR A 1 666 ? -26.169 0.790 22.657 1.00 96.75 666 TYR A C 1
ATOM 4501 O O . TYR A 1 666 ? -26.835 -0.090 23.219 1.00 96.75 666 TYR A O 1
ATOM 4509 N N . ALA A 1 667 ? -25.868 1.955 23.217 1.00 94.19 667 ALA A N 1
ATOM 4510 C CA . ALA A 1 667 ? -26.442 2.458 24.453 1.00 94.19 667 ALA A CA 1
ATOM 4511 C C . ALA A 1 667 ? -27.306 3.688 24.145 1.00 94.19 667 ALA A C 1
ATOM 4513 O O . ALA A 1 667 ? -27.057 4.402 23.186 1.00 94.19 667 ALA A O 1
ATOM 4514 N N . GLU A 1 668 ? -28.354 3.931 24.937 1.00 93.25 668 GLU A N 1
ATOM 4515 C CA . GLU A 1 668 ? -29.168 5.146 24.758 1.00 93.25 668 GLU A CA 1
ATOM 4516 C C . GLU A 1 668 ? -28.417 6.427 25.142 1.00 93.25 668 GLU A C 1
ATOM 4518 O O . GLU A 1 668 ? -28.851 7.493 24.724 1.00 93.25 668 GLU A O 1
ATOM 4523 N N . THR A 1 669 ? -27.360 6.292 25.950 1.00 92.06 669 THR A N 1
ATOM 4524 C CA . THR A 1 669 ? -26.488 7.367 26.437 1.00 92.06 669 THR A CA 1
ATOM 4525 C C . THR A 1 669 ? -25.083 6.820 26.686 1.00 92.06 669 THR A C 1
ATOM 4527 O O . THR A 1 669 ? -24.958 5.641 27.050 1.00 92.06 669 THR A O 1
ATOM 4530 N N . GLU A 1 670 ? -24.063 7.672 26.687 1.00 91.12 670 GLU A N 1
ATOM 4531 C CA . GLU A 1 670 ? -22.690 7.293 27.076 1.00 91.12 670 GLU A CA 1
ATOM 4532 C C . GLU A 1 670 ? -22.456 7.168 28.588 1.00 91.12 670 GLU A C 1
ATOM 4534 O O . GLU A 1 670 ? -21.398 6.725 29.047 1.00 91.12 670 GLU A O 1
ATOM 4539 N N . ALA A 1 671 ? -23.459 7.501 29.403 1.00 89.75 671 ALA A N 1
ATOM 4540 C CA . ALA A 1 671 ? -23.377 7.398 30.854 1.00 89.75 671 ALA A CA 1
ATOM 4541 C C . ALA A 1 671 ? -22.853 6.021 31.324 1.00 89.75 671 ALA A C 1
ATOM 4543 O O . ALA A 1 671 ? -23.490 4.976 31.163 1.00 89.75 671 ALA A O 1
ATOM 4544 N N . GLY A 1 672 ? -21.685 6.030 31.976 1.00 86.88 672 GLY A N 1
ATOM 4545 C CA . GLY A 1 672 ? -21.009 4.825 32.471 1.00 86.88 672 GLY A CA 1
ATOM 4546 C C . GLY A 1 672 ? -20.015 4.184 31.496 1.00 86.88 672 GLY A C 1
ATOM 4547 O O . GLY A 1 672 ? -19.427 3.163 31.855 1.00 86.88 672 GLY A O 1
ATOM 4548 N N . ARG A 1 673 ? -19.800 4.783 30.320 1.00 90.19 673 ARG A N 1
ATOM 4549 C CA . ARG A 1 673 ? -18.804 4.384 29.311 1.00 90.19 673 ARG A CA 1
ATOM 4550 C C . ARG A 1 673 ? -17.869 5.521 28.871 1.00 90.19 673 ARG A C 1
ATOM 4552 O O . ARG A 1 673 ? -17.083 5.338 27.967 1.00 90.19 673 ARG A O 1
ATOM 4559 N N . CYS A 1 674 ? -17.863 6.624 29.617 1.00 90.56 674 CYS A N 1
ATOM 4560 C CA . CYS A 1 674 ? -17.148 7.880 29.350 1.00 90.56 674 CYS A CA 1
ATOM 4561 C C . CYS A 1 674 ? -15.599 7.854 29.326 1.00 90.56 674 CYS A C 1
ATOM 4563 O O . CYS A 1 674 ? -14.967 8.884 29.589 1.00 90.56 674 CYS A O 1
ATOM 4565 N N . ALA A 1 675 ? -14.981 6.688 29.160 1.00 88.75 675 ALA A N 1
ATOM 4566 C CA . ALA A 1 675 ? -13.533 6.538 29.037 1.00 88.75 675 ALA A CA 1
ATOM 4567 C C . ALA A 1 675 ? -13.147 5.313 28.183 1.00 88.75 675 ALA A C 1
ATOM 4569 O O . ALA A 1 675 ? -12.070 4.746 28.393 1.00 88.75 675 ALA A O 1
ATOM 4570 N N . ASP A 1 676 ? -14.043 4.837 27.310 1.00 86.25 676 ASP A N 1
ATOM 4571 C CA . ASP A 1 676 ? -13.794 3.673 26.450 1.00 86.25 676 ASP A CA 1
ATOM 4572 C C . ASP A 1 676 ? -13.371 4.053 25.017 1.00 86.25 676 ASP A C 1
ATOM 4574 O O . ASP A 1 676 ? -12.921 3.183 24.262 1.00 86.25 676 ASP A O 1
ATOM 4578 N N . GLY A 1 677 ? -13.409 5.351 24.690 1.00 87.56 677 GLY A N 1
ATOM 4579 C CA . GLY A 1 677 ? -12.998 5.926 23.412 1.00 87.56 677 GLY A CA 1
ATOM 4580 C C . GLY A 1 677 ? -14.055 5.856 22.314 1.00 87.56 677 GLY A C 1
ATOM 4581 O O . GLY A 1 677 ? -13.869 6.505 21.286 1.00 87.56 677 GLY A O 1
ATOM 4582 N N . ALA A 1 678 ? -15.127 5.085 22.507 1.00 92.31 678 ALA A N 1
ATOM 4583 C CA . ALA A 1 678 ? -16.129 4.807 21.490 1.00 92.31 678 ALA A CA 1
ATOM 4584 C C . ALA A 1 678 ? -17.357 5.703 21.653 1.00 92.31 678 ALA A C 1
ATOM 4586 O O . ALA A 1 678 ? -17.835 5.899 22.763 1.00 92.31 678 ALA A O 1
ATOM 4587 N N . ASP A 1 679 ? -17.923 6.134 20.528 1.00 92.88 679 ASP A N 1
ATOM 4588 C CA . ASP A 1 679 ? -19.231 6.794 20.490 1.00 92.88 679 ASP A CA 1
ATOM 4589 C C . ASP A 1 679 ? -20.335 5.732 20.665 1.00 92.88 679 ASP A C 1
ATOM 4591 O O . ASP A 1 679 ? -20.706 5.016 19.726 1.00 92.88 679 ASP A O 1
ATOM 4595 N N . ASN A 1 680 ? -20.818 5.519 21.893 1.00 94.06 680 ASN A N 1
ATOM 4596 C CA . ASN A 1 680 ? -21.712 4.385 22.173 1.00 94.06 680 ASN A CA 1
ATOM 4597 C C . ASN A 1 680 ? -23.181 4.629 21.804 1.00 94.06 680 ASN A C 1
ATOM 4599 O O . ASN A 1 680 ? -23.952 3.657 21.711 1.00 94.06 680 ASN A O 1
ATOM 4603 N N . ASP A 1 681 ? -23.592 5.881 21.634 1.00 93.31 681 ASP A N 1
ATOM 4604 C CA . ASP A 1 681 ? -24.973 6.265 21.333 1.00 93.31 681 ASP A CA 1
ATOM 4605 C C . ASP A 1 681 ? -25.167 6.765 19.879 1.00 93.31 681 ASP A C 1
ATOM 4607 O O . ASP A 1 681 ? -26.304 6.870 19.383 1.00 93.31 681 ASP A O 1
ATOM 4611 N N . ALA A 1 682 ? -24.060 6.872 19.142 1.00 93.75 682 ALA A N 1
ATOM 4612 C CA . ALA A 1 682 ? -23.939 7.290 17.755 1.00 93.75 682 ALA A CA 1
ATOM 4613 C C . ALA A 1 682 ? -24.359 8.747 17.503 1.00 93.75 682 ALA A C 1
ATOM 4615 O O . ALA A 1 682 ? -24.953 9.030 16.450 1.00 93.75 682 ALA A O 1
ATOM 4616 N N . ASP A 1 683 ? -24.122 9.658 18.448 1.00 90.75 683 ASP A N 1
ATOM 4617 C CA . ASP A 1 683 ? -24.402 11.091 18.288 1.00 90.75 683 ASP A CA 1
ATOM 4618 C C . ASP A 1 683 ? -23.228 11.890 17.673 1.00 90.75 683 ASP A C 1
ATOM 4620 O O . ASP A 1 683 ? -23.389 13.044 17.245 1.00 90.75 683 ASP A O 1
ATOM 4624 N N . GLY A 1 684 ? -22.081 11.228 17.518 1.00 89.31 684 GLY A N 1
ATOM 4625 C CA . GLY A 1 684 ? -20.823 11.722 16.981 1.00 89.31 684 GLY A CA 1
ATOM 4626 C C . GLY A 1 684 ? -19.795 12.063 18.061 1.00 89.31 684 GLY A C 1
ATOM 4627 O O . GLY A 1 684 ? -18.629 12.287 17.730 1.00 89.31 684 GLY A O 1
ATOM 4628 N N . PHE A 1 685 ? -20.165 12.162 19.328 1.00 90.38 685 PHE A N 1
ATOM 4629 C CA . PHE A 1 685 ? -19.256 12.503 20.414 1.00 90.38 685 PHE A CA 1
ATOM 4630 C C . PHE A 1 685 ? -18.918 11.255 21.227 1.00 90.38 685 PHE A C 1
ATOM 4632 O O . PHE A 1 685 ? -19.645 10.282 21.200 1.00 90.38 685 PHE A O 1
ATOM 4639 N N . ALA A 1 686 ? -17.744 11.265 21.859 1.00 89.25 686 ALA A N 1
ATOM 4640 C CA . ALA A 1 686 ? -17.301 10.162 22.698 1.00 89.25 686 ALA A CA 1
ATOM 4641 C C . ALA A 1 686 ? -16.651 10.696 23.973 1.00 89.25 686 ALA A C 1
ATOM 4643 O O . ALA A 1 686 ? -15.964 11.734 23.966 1.00 89.25 686 ALA A O 1
ATOM 4644 N N . ASP A 1 687 ? -16.818 9.961 25.062 1.00 88.12 687 ASP A N 1
ATOM 4645 C CA . ASP A 1 687 ? -16.195 10.199 26.356 1.00 88.12 687 ASP A CA 1
ATOM 4646 C C . ASP A 1 687 ? -16.416 11.642 26.862 1.00 88.12 687 ASP A C 1
ATOM 4648 O O . ASP A 1 687 ? -17.510 12.194 26.874 1.00 88.12 687 ASP A O 1
ATOM 4652 N N . SER A 1 688 ? -15.352 12.317 27.304 1.00 88.31 688 SER A N 1
ATOM 4653 C CA . SER A 1 688 ? -15.420 13.683 27.841 1.00 88.31 688 SER A CA 1
ATOM 4654 C C . SER A 1 688 ? -15.895 14.743 26.832 1.00 88.31 688 SER A C 1
ATOM 4656 O O . SER A 1 688 ? -16.253 15.867 27.230 1.00 88.31 688 SER A O 1
ATOM 4658 N N . ALA A 1 689 ? -15.873 14.423 25.533 1.00 86.62 689 ALA A N 1
ATOM 4659 C CA . ALA A 1 689 ? -16.418 15.292 24.500 1.00 86.62 689 ALA A CA 1
ATOM 4660 C C . ALA A 1 689 ? -17.953 15.256 24.492 1.00 86.62 689 ALA A C 1
ATOM 4662 O O . ALA A 1 689 ? -18.552 16.295 24.196 1.00 86.62 689 ALA A O 1
ATOM 4663 N N . ASP A 1 690 ? -18.553 14.133 24.890 1.00 88.31 690 ASP A N 1
ATOM 4664 C CA . ASP A 1 690 ? -19.996 13.948 24.995 1.00 88.31 690 ASP A CA 1
ATOM 4665 C C . ASP A 1 690 ? -20.571 14.691 26.218 1.00 88.31 690 ASP A C 1
ATOM 4667 O O . ASP A 1 690 ? -19.963 14.837 27.287 1.00 88.31 690 ASP A O 1
ATOM 4671 N N . SER A 1 691 ? -21.765 15.241 26.025 1.00 90.88 691 SER A N 1
ATOM 4672 C CA . SER A 1 691 ? -22.591 15.837 27.063 1.00 90.88 691 SER A CA 1
ATOM 4673 C C . SER A 1 691 ? -23.176 14.837 28.065 1.00 90.88 691 SER A C 1
ATOM 4675 O O . SER A 1 691 ? -23.371 15.227 29.216 1.00 90.88 691 SER A O 1
ATOM 4677 N N . ASP A 1 692 ? -23.392 13.578 27.687 1.00 90.88 692 ASP A N 1
ATOM 4678 C CA . ASP A 1 692 ? -23.896 12.510 28.562 1.00 90.88 692 ASP A CA 1
ATOM 4679 C C . ASP A 1 692 ? -22.906 12.128 29.672 1.00 90.88 692 ASP A C 1
ATOM 4681 O O . ASP A 1 692 ? -23.271 11.531 30.691 1.00 90.88 692 ASP A O 1
ATOM 4685 N N . CYS A 1 693 ? -21.651 12.536 29.499 1.00 88.50 693 CYS A N 1
ATOM 4686 C CA . CYS A 1 693 ? -20.545 12.313 30.415 1.00 88.50 693 CYS A CA 1
ATOM 4687 C C . CYS A 1 693 ? -20.257 13.496 31.356 1.00 88.50 693 CYS A C 1
ATOM 4689 O O . CYS A 1 693 ? -19.236 13.483 32.054 1.00 88.50 693 CYS A O 1
ATOM 4691 N N . ARG A 1 694 ? -21.129 14.519 31.395 1.00 84.88 694 ARG A N 1
ATOM 4692 C CA . ARG A 1 694 ? -20.924 15.773 32.151 1.00 84.88 694 ARG A CA 1
ATOM 4693 C C . ARG A 1 694 ? -21.915 16.040 33.279 1.00 84.88 694 ARG A C 1
ATOM 4695 O O . ARG A 1 694 ? -23.113 15.710 33.155 1.00 84.88 694 ARG A O 1
#

Solvent-accessible surface area (backbone atoms only — not comparable to full-atom values): 35722 Å² total; per-residue (Å²): 111,53,44,72,82,69,69,30,54,12,25,58,44,74,43,85,80,90,48,77,40,82,21,66,74,51,58,98,81,34,33,29,7,8,73,79,41,60,18,23,58,21,48,73,72,53,79,64,60,49,42,74,81,69,69,31,52,10,46,78,44,58,19,28,44,54,49,77,40,79,29,54,69,50,64,85,83,28,33,64,23,21,59,78,44,79,34,24,60,17,56,54,82,61,80,58,59,45,42,73,82,70,72,29,56,10,35,59,41,75,16,89,64,87,50,72,41,74,29,52,74,48,60,94,82,37,28,35,7,11,64,82,41,66,17,26,57,15,74,37,81,47,76,63,57,48,41,74,81,70,70,30,49,10,46,78,43,76,18,68,32,36,47,76,39,76,30,49,73,46,61,94,91,35,40,67,28,13,62,74,39,81,33,20,54,22,65,55,71,69,66,60,53,47,40,77,79,70,72,28,49,9,44,78,42,75,20,79,62,89,50,77,39,78,28,52,72,46,61,97,85,37,40,64,37,28,73,43,84,30,20,56,19,78,50,78,62,76,60,60,45,43,73,82,71,71,29,50,10,45,77,39,76,18,88,63,89,50,72,39,78,30,49,73,41,78,76,91,35,26,49,24,8,62,82,41,79,34,23,56,24,63,58,68,61,74,61,55,46,42,76,79,69,64,30,50,14,47,79,43,76,19,89,47,89,49,74,40,80,22,58,71,52,59,95,72,31,35,48,5,8,63,61,46,77,29,24,57,23,55,77,72,44,73,63,59,50,39,60,59,70,67,31,44,11,46,80,40,77,18,65,34,72,50,70,39,80,30,52,72,49,59,72,76,28,34,68,24,46,75,76,48,78,33,26,51,18,52,75,58,83,56,67,60,52,43,76,66,52,49,70,74,72,38,82,43,76,52,59,24,57,82,40,48,70,62,59,73,55,100,68,34,18,69,85,10,25,26,46,23,33,35,38,29,34,75,50,65,47,46,30,27,40,34,21,40,23,6,10,15,44,24,17,33,33,36,20,45,45,49,86,91,34,59,74,75,44,59,23,52,55,63,19,53,50,38,22,2,9,52,43,76,49,80,43,46,55,68,42,41,27,25,40,34,47,29,8,46,46,70,53,74,25,16,36,22,43,38,32,42,34,36,42,68,51,40,95,51,39,60,93,51,38,64,73,64,42,49,41,38,75,87,43,35,33,19,43,70,19,80,66,14,60,85,42,93,36,34,66,18,71,50,66,32,78,41,78,65,49,50,68,75,73,38,80,45,84,49,60,15,45,92,52,24,5,61,66,80,55,100,55,41,59,77,37,22,17,23,43,34,31,25,39,29,34,77,49,64,48,47,32,17,40,22,29,36,74,38,81,41,10,26,16,36,31,34,21,51,16,62,76,35,66,73,73,40,63,21,57,31,58,66,55,50,101,58,49,20,27,34,32,71,46,78,44,52,54,72,41,52,34,23,41,33,44,26,19,28,60,43,92,55,42,52,36,46,38,60,46,34,43,28,36,37,67,54,35,98,53,38,63,93,48,47,80,73,51,44,27,34,53,43,84,21,40,35,20,81,74,24,71,61,54,108

Secondary structure (DSSP, 8-state):
--TGGGT-SSEEEE-SSS-EEEE----TT-EETGGG-TTSEESSPP----HHHHT--SSEEE-SSS-EEE---PPTT-EETTTSSTTSEE--------TTTTT--SSEEE-SSS-EEE---PPTT-EETTTSSTT-EESS------TTTTT--SSEEE-SSS-EEE---PPTT-EETTTS-TT-EESS------TTTTT--SSEEE-SSS-EEE---PPTT-EETSSSTTSEE-----PPPTTTTT--SSEEE-SSS-EEE----SSS-EETTTS-TTSEESS---PPPTTTTT--SEEEE-SSS-EEEE--PPTTEEETTTSSTT-EEES------TTTTT--SSEEE-SSS-EEE---PPTT-EETTTS-TT-EE-SS--S-SEE-TT-SSEEEEEE-TT------BTTB-TTS--EEEEEE-SSSEEEEEE-TT-SS-EEEEEEESSTTPPEEEEE-S--TTTT--EEEEEE-TT-EEEEEEEES-SSTTSS-EEEEEEEE--S-STT-TTSSS--SSSS--GGGSGGGTTSTTTTTTTT-SEE-TT-SSEEEEEE-TT--S----TTSPSS--EEEEEEE-SSSEEEEEE--S--S-EEEEEESSTTPPEEEEEEE-S-SSSPPPEEEEEE-TT-EEEEEEEE-S-TTS----EEEEEEEE--SS-TT-TTSSS-SSSSS--GGGSSTT-